Protein AF-A0A081N9A1-F1 (afdb_monomer)

Mean predicted aligned error: 6.49 Å

Secondary structure (DSSP, 8-state):
-EEE--TT----EEEEETTEEEEE---EEEEE-S-TTSPPEEEEEE--SS--S--S--EEEEEEE--TTS-SSS-SEEEEEEEEE---B-SHHHHHHHHHHH--BSS--EEEEEETTTTEE-GGGSSEE---TTEEEEEEEEE-SS-SSB--EEEEEEEE-SSS-B--EEEEE--SSSGGG-EEEEEE--SS-B-SPPEEEE-TT--EEEEEE-B--SSTTGGG-----EEEEEEPPEETTEE---PBPGGGSEE-TT--BBTTSEEEEEEEEETTEEEEEHHHHHHHHHTSSEEEEEPS--SSSPPPB--SPPEEETTEEEEEEEE--SSTT-S--EEEEEEEETTTSSPPPTTT--SSSPTT--TTSBPPSEEEEEES-----EEEE-TTSEEEEEEE-TTS-EEEEEEEEE--------SS-------

Foldseek 3Di:
DDKDWPALDFPWDWDQDVNDTDTTGTWIWDWDCVDVVDPTDTLDTGDDPQQAGQNADKDKFWDWAAPPVNDRVDTPDTWIKIKDKHWFAAPDPVSSVCCNAPRKHQAAIWIWIATSVVRGTDPCPSPPGPPHGRKYWAYKDWDDLPPRRGTQKIWTKMWHDPDATFIFIKMFGRNDPDPVPTDIDTQEGPGFGFNAYWDWDADPVRWIKIWGWGADDDHLVRLFAQDWIKTWMFTQDDDPNHRPNHYDYPVQAAELAPWWAFQLFFTPDWDDRDPVAIDGGNVSLLVVLVPGRIHMHTFDHDNQARTWTFHAYWDDDVQKIKTKIWRRDRDSVDPKTWMKIFIAGNRRRYADRVNVWQWPDDPPGDRRHTRDRMDTPGIHDKHYWDWDQDPVRWIWIWIQHRVRDIDIITTPDRPPDPDDDDPDDDDDDDD

Sequence (431 aa):
MLVMGMRLGGGPIDVNVNSVTRTMRSAYVMLDITNPEKPPKLLAEITQPEPGFTTNRPVVIQRRQSNASGDFNFPAENNWYLAFGSGPTGAGLSGIRQALDNATSDQNMKVFVYDLKNKSFLSTFDPMDSGISTAYAGNMATVDWNQDYYDDATYFGSVETSGNLSGELLRINLEDPLTSNWTLGTLTRPQRPIIARPSAVTNSDNERWVFVGSGREVTQSDSRNTQQEYFFGIKEPTLSGVFSYGTVPFSSLIDTTDIQVEADGDLVSSFTVTPATTVNSFESLRSALTTQAGWKNRLIYDGTNPGGKSVSSPANAFALLLFTEYQPPADQCLVDGTNFLNALHYQTGTAIPASIQKVLTPDGFTDDTVSNKKISLGAGLAPAPVIHQGSDGNTSIIIQGGAGNISSTDLEYTLTDDGRQSWRQIFNIPR

Solvent-accessible surface area (backbone atoms only — not comparable to full-atom values): 22776 Å² total; per-residue (Å²): 106,47,79,44,58,44,31,79,38,48,69,81,42,81,42,76,56,92,89,40,79,41,74,45,53,24,33,38,40,30,31,45,51,82,52,81,94,45,82,67,41,84,72,48,76,50,70,66,97,76,37,34,22,26,60,29,49,62,32,71,46,47,37,42,36,48,26,10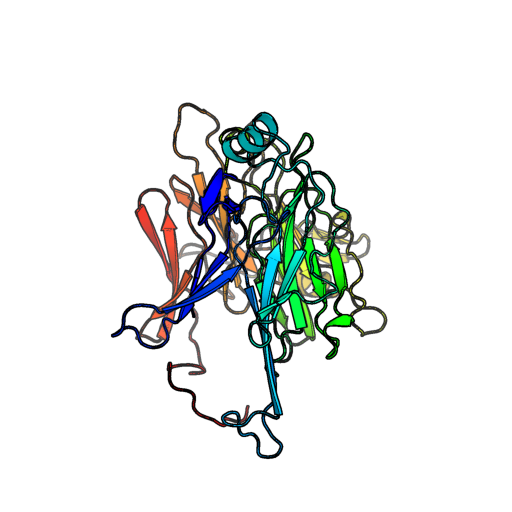0,84,69,40,71,90,66,38,71,36,82,48,45,32,41,38,42,42,12,15,32,28,37,72,62,75,68,27,38,48,43,15,62,69,61,62,25,22,73,43,54,19,30,34,37,33,32,31,69,81,81,70,41,59,40,82,72,22,66,65,25,74,70,77,46,62,23,13,18,30,21,12,42,29,66,42,47,88,83,72,69,50,44,39,35,35,36,32,26,17,24,35,26,45,69,81,70,62,18,20,34,38,32,31,35,45,34,73,52,89,51,76,83,68,46,42,81,46,54,44,32,55,76,57,36,17,14,44,12,25,39,34,74,52,70,51,97,85,69,50,45,35,40,34,44,24,18,25,65,82,86,34,77,69,38,51,61,36,54,58,80,22,38,38,37,33,37,45,67,42,62,55,97,90,38,81,58,74,49,66,47,62,53,85,66,36,45,78,27,56,86,60,51,27,13,12,72,26,42,30,84,58,70,45,72,82,46,102,91,39,74,30,50,29,52,66,50,43,43,61,59,40,70,83,44,56,33,28,34,27,71,37,58,63,79,82,76,41,27,18,15,27,16,54,42,34,49,34,77,57,94,61,37,34,31,36,41,38,33,24,38,35,74,54,81,89,50,91,54,18,46,16,27,46,35,44,23,25,64,80,52,55,27,35,52,24,36,73,81,42,45,63,70,43,67,88,89,70,50,58,83,34,66,24,36,36,64,46,79,55,47,44,22,70,48,60,47,49,41,82,45,72,48,98,86,57,43,34,30,41,43,37,54,25,43,76,72,47,75,49,76,42,63,40,81,50,82,74,90,65,95,82,80,90,73,99,67,90,80,82,88,81,82,135

Structure (mmCIF, N/CA/C/O backbone):
data_AF-A0A081N9A1-F1
#
_entry.id   AF-A0A081N9A1-F1
#
loop_
_atom_site.group_PDB
_atom_site.id
_atom_site.type_symbol
_atom_site.label_atom_id
_atom_site.label_alt_id
_atom_site.label_comp_id
_atom_site.label_asym_id
_atom_site.label_entity_id
_atom_site.label_seq_id
_atom_site.pdbx_PDB_ins_code
_atom_site.Cartn_x
_atom_site.Cartn_y
_atom_site.Cartn_z
_atom_site.occupancy
_atom_site.B_iso_or_equiv
_atom_site.auth_seq_id
_atom_site.auth_comp_id
_atom_site.auth_asym_id
_atom_site.auth_atom_id
_atom_site.pdbx_PDB_model_num
ATOM 1 N N . MET A 1 1 ? -3.004 -14.072 20.034 1.00 85.38 1 MET A N 1
ATOM 2 C CA . MET A 1 1 ? -4.246 -13.277 19.889 1.00 85.38 1 MET A CA 1
ATOM 3 C C . MET A 1 1 ? -4.695 -13.324 18.438 1.00 85.38 1 MET A C 1
ATOM 5 O O . MET A 1 1 ? -3.840 -13.294 17.564 1.00 85.38 1 MET A O 1
ATOM 9 N N . LEU A 1 2 ? -6.000 -13.406 18.192 1.00 88.88 2 LEU A N 1
ATOM 10 C CA . LEU A 1 2 ? -6.622 -13.335 16.871 1.00 88.88 2 LEU A CA 1
ATOM 11 C C . LEU A 1 2 ? -7.599 -12.156 16.855 1.00 88.88 2 LEU A C 1
ATOM 13 O O . LEU A 1 2 ? -8.387 -12.017 17.786 1.00 88.88 2 LEU A O 1
ATOM 17 N N . VAL A 1 3 ? -7.555 -11.329 15.812 1.00 92.06 3 VAL A N 1
ATOM 18 C CA . VAL A 1 3 ? -8.490 -10.213 15.610 1.00 92.06 3 VAL A CA 1
ATOM 19 C C . VAL A 1 3 ? -9.228 -10.438 14.299 1.00 92.06 3 VAL A C 1
ATOM 21 O O . VAL A 1 3 ? -8.594 -10.679 13.272 1.00 92.06 3 VAL A O 1
ATOM 24 N N . MET A 1 4 ? -10.557 -10.381 14.331 1.00 91.62 4 MET A N 1
ATOM 25 C CA . MET A 1 4 ? -11.412 -10.670 13.180 1.00 91.62 4 MET A CA 1
ATOM 26 C C . MET A 1 4 ? -12.402 -9.534 12.954 1.00 91.62 4 MET A C 1
ATOM 28 O O . MET A 1 4 ? -13.137 -9.167 13.867 1.00 91.62 4 MET A O 1
ATOM 32 N N . GLY A 1 5 ? -12.423 -8.996 11.736 1.00 92.44 5 GLY A N 1
ATOM 33 C CA . GLY A 1 5 ? -13.505 -8.136 11.257 1.00 92.44 5 GLY A CA 1
ATOM 34 C C . GLY A 1 5 ? -14.625 -8.955 10.612 1.00 92.44 5 GLY A C 1
ATOM 35 O O . GLY A 1 5 ? -14.477 -10.152 10.360 1.00 92.44 5 GLY A O 1
ATOM 36 N N . MET A 1 6 ? -15.735 -8.295 10.302 1.00 93.62 6 MET A N 1
ATOM 37 C CA . MET A 1 6 ? -16.920 -8.881 9.672 1.00 93.62 6 MET A CA 1
ATOM 38 C C . MET A 1 6 ? -16.970 -8.617 8.158 1.00 93.62 6 MET A C 1
ATOM 40 O O . MET A 1 6 ? -17.905 -9.054 7.489 1.00 93.62 6 MET A O 1
ATOM 44 N N . ARG A 1 7 ? -15.955 -7.942 7.592 1.00 92.06 7 ARG A N 1
ATOM 45 C CA . ARG A 1 7 ? -15.928 -7.476 6.195 1.00 92.06 7 ARG A CA 1
ATOM 46 C C . ARG A 1 7 ? -17.156 -6.605 5.923 1.00 92.06 7 ARG A C 1
ATOM 48 O O . ARG A 1 7 ? -17.338 -5.631 6.633 1.00 92.06 7 ARG A O 1
ATOM 55 N N . LEU A 1 8 ? -17.981 -6.957 4.937 1.00 90.62 8 LEU A N 1
ATOM 56 C CA . LEU A 1 8 ? -19.254 -6.291 4.627 1.00 90.62 8 LEU A CA 1
ATOM 57 C C . LEU A 1 8 ? -20.445 -6.855 5.437 1.00 90.62 8 LEU A C 1
ATOM 59 O O . LEU A 1 8 ? -21.596 -6.526 5.177 1.00 90.62 8 LEU A O 1
ATOM 63 N N . GLY A 1 9 ? -20.193 -7.740 6.404 1.00 87.19 9 GLY A N 1
ATOM 64 C CA . GLY A 1 9 ? -21.206 -8.254 7.323 1.00 87.19 9 GLY A CA 1
ATOM 65 C C . GLY A 1 9 ? -21.476 -7.306 8.494 1.00 87.19 9 GLY A C 1
ATOM 66 O O . GLY A 1 9 ? -20.656 -6.457 8.826 1.00 87.19 9 GLY A O 1
ATOM 67 N N . GLY A 1 10 ? -22.620 -7.483 9.161 1.00 82.69 10 GLY A N 1
ATOM 68 C CA . GLY A 1 10 ? -22.948 -6.723 10.373 1.00 82.69 10 GLY A CA 1
ATOM 69 C C . GLY A 1 10 ? -23.526 -5.331 10.105 1.00 82.69 10 GLY A C 1
ATOM 70 O O . GLY A 1 10 ? -23.106 -4.356 10.722 1.00 82.69 10 GLY A O 1
ATOM 71 N N . GLY A 1 11 ? -24.504 -5.213 9.200 1.00 82.69 11 GLY A N 1
ATOM 72 C CA . GLY A 1 11 ? -25.292 -3.978 9.088 1.00 82.69 11 GLY A CA 1
ATOM 73 C C . GLY A 1 11 ? -25.975 -3.630 10.424 1.00 82.69 11 GLY A C 1
ATOM 74 O O . GLY A 1 11 ? -26.214 -4.537 11.226 1.00 82.69 11 GLY A O 1
ATOM 75 N N . PRO A 1 12 ? -26.273 -2.347 10.698 1.00 84.75 12 PRO A N 1
ATOM 76 C CA . PRO A 1 12 ? -26.849 -1.949 11.974 1.00 84.75 12 PRO A CA 1
ATOM 77 C C . PRO A 1 12 ? -28.240 -2.565 12.170 1.00 84.75 12 PRO A C 1
ATOM 79 O O . PRO A 1 12 ? -29.118 -2.423 11.319 1.00 84.75 12 PRO A O 1
ATOM 82 N N . ILE A 1 13 ? -28.433 -3.250 13.296 1.00 86.88 13 ILE A N 1
ATOM 83 C CA . ILE A 1 13 ? -29.695 -3.884 13.689 1.00 86.88 13 ILE A CA 1
ATOM 84 C C . ILE A 1 13 ? -29.994 -3.498 15.133 1.00 86.88 13 ILE A C 1
ATOM 86 O O . ILE A 1 13 ? -29.190 -3.747 16.032 1.00 86.88 13 ILE A O 1
ATOM 90 N N . ASP A 1 14 ? -31.176 -2.939 15.364 1.00 89.69 14 ASP A N 1
ATOM 91 C CA . ASP A 1 14 ? -31.647 -2.640 16.710 1.00 89.69 14 ASP A CA 1
ATOM 92 C C . ASP A 1 14 ? -32.208 -3.897 17.377 1.00 89.69 14 ASP A C 1
ATOM 94 O O . ASP A 1 14 ? -33.105 -4.565 16.860 1.00 89.69 14 ASP A O 1
ATOM 98 N N . VAL A 1 15 ? -31.674 -4.217 18.552 1.00 90.81 15 VAL A N 1
ATOM 99 C CA . VAL A 1 15 ? -32.076 -5.365 19.364 1.00 90.81 15 VAL A CA 1
ATOM 100 C C . VAL A 1 15 ? -32.448 -4.881 20.758 1.00 90.81 15 VAL A C 1
ATOM 102 O O . VAL A 1 15 ? -31.701 -4.140 21.393 1.00 90.81 15 VAL A O 1
ATOM 105 N N . ASN A 1 16 ? -33.592 -5.327 21.271 1.00 93.00 16 ASN A N 1
ATOM 106 C CA . ASN A 1 16 ? -33.996 -5.044 22.645 1.00 93.00 16 ASN A CA 1
ATOM 107 C C . ASN A 1 16 ? -33.365 -6.058 23.601 1.00 93.00 16 ASN A C 1
ATOM 109 O O . ASN A 1 16 ? -33.734 -7.231 23.610 1.00 93.00 16 ASN A O 1
ATOM 113 N N . VAL A 1 17 ? -32.433 -5.593 24.431 1.00 88.62 17 VAL A N 1
ATOM 114 C CA . VAL A 1 17 ? -31.769 -6.391 25.466 1.00 88.62 17 VAL A CA 1
ATOM 115 C C . VAL A 1 17 ? -32.166 -5.825 26.823 1.00 88.62 17 VAL A C 1
ATOM 117 O O . VAL A 1 17 ? -31.793 -4.704 27.156 1.00 88.62 17 VAL A O 1
ATOM 120 N N . ASN A 1 18 ? -32.928 -6.588 27.614 1.00 90.56 18 ASN A N 1
ATOM 121 C CA . ASN A 1 18 ? -33.422 -6.166 28.935 1.00 90.56 18 ASN A CA 1
ATOM 122 C C . ASN A 1 18 ? -34.120 -4.791 28.907 1.00 90.56 18 ASN A C 1
ATOM 124 O O . ASN A 1 18 ? -33.806 -3.910 29.703 1.00 90.56 18 ASN A O 1
ATOM 128 N N . SER A 1 19 ? -35.038 -4.602 27.952 1.00 91.06 19 SER A N 1
ATOM 129 C CA . SER A 1 19 ? -35.775 -3.344 27.726 1.00 91.06 19 SER A CA 1
ATOM 130 C C . SER A 1 19 ? -34.917 -2.138 27.312 1.00 91.06 19 SER A C 1
ATOM 132 O O . SER A 1 19 ? -35.427 -1.023 27.257 1.00 91.06 19 SER A O 1
ATOM 134 N N . VAL A 1 20 ? -33.638 -2.348 26.981 1.00 92.25 20 VAL A N 1
ATOM 135 C CA . VAL A 1 20 ? -32.758 -1.336 26.387 1.00 92.25 20 VAL A CA 1
ATOM 136 C C . VAL A 1 20 ? -32.524 -1.694 24.927 1.00 92.25 20 VAL A C 1
ATOM 138 O O . VAL A 1 20 ? -31.992 -2.763 24.621 1.00 92.25 20 VAL A O 1
ATOM 141 N N . THR A 1 21 ? -32.905 -0.800 24.020 1.00 91.69 21 THR A N 1
ATOM 142 C CA . THR A 1 21 ? -32.559 -0.934 22.604 1.00 91.69 21 THR A CA 1
ATOM 143 C C . THR A 1 21 ? -31.060 -0.718 22.427 1.00 91.69 21 THR A C 1
ATOM 145 O O . THR A 1 21 ? -30.508 0.292 22.860 1.00 91.69 21 THR A O 1
ATOM 148 N N . ARG A 1 22 ? -30.391 -1.688 21.807 1.00 87.81 22 ARG A N 1
ATOM 149 C CA . ARG A 1 22 ? -28.975 -1.639 21.449 1.00 87.81 22 ARG A CA 1
ATOM 150 C C . ARG A 1 22 ? -28.844 -1.855 19.953 1.00 87.81 22 ARG A C 1
ATOM 152 O O . ARG A 1 22 ? -29.365 -2.840 19.438 1.00 87.81 22 ARG A O 1
ATOM 159 N N . THR A 1 23 ? -28.110 -0.984 19.276 1.00 87.69 23 THR A N 1
ATOM 160 C CA . THR A 1 23 ? -27.788 -1.174 17.861 1.00 87.69 23 THR A CA 1
ATOM 161 C C . THR A 1 23 ? -26.546 -2.050 17.732 1.00 87.69 23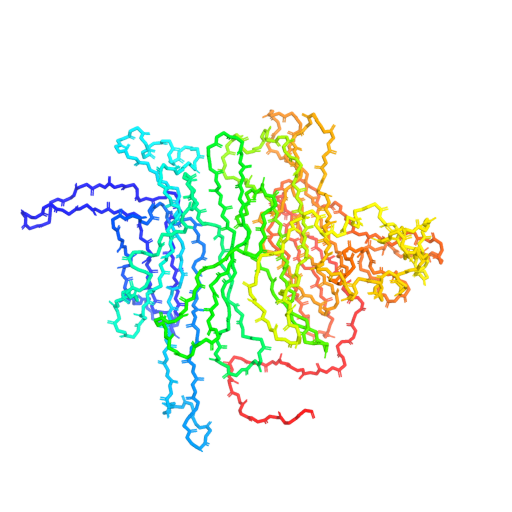 THR A C 1
ATOM 163 O O . THR A 1 23 ? -25.428 -1.588 17.973 1.00 87.69 23 THR A O 1
ATOM 166 N N . MET A 1 24 ? -26.743 -3.305 17.338 1.00 88.62 24 MET A N 1
ATOM 167 C CA . MET A 1 24 ? -25.668 -4.212 16.933 1.00 88.62 24 MET A CA 1
ATOM 168 C C . MET A 1 24 ? -25.162 -3.798 15.553 1.00 88.62 24 MET A C 1
ATOM 170 O O . MET A 1 24 ? -25.962 -3.379 14.723 1.00 88.62 24 MET A O 1
ATOM 174 N N . ARG A 1 25 ? -23.856 -3.886 15.300 1.00 90.25 25 ARG A N 1
ATOM 175 C CA . ARG A 1 25 ? -23.226 -3.446 14.043 1.00 90.25 25 ARG A CA 1
ATOM 176 C C . ARG A 1 25 ? -21.893 -4.160 13.825 1.00 90.25 25 ARG A C 1
ATOM 178 O O . ARG A 1 25 ? -21.446 -4.909 14.688 1.00 90.25 25 ARG A O 1
ATOM 185 N N . SER A 1 26 ? -21.265 -3.909 12.682 1.00 93.56 26 SER A N 1
ATOM 186 C CA . SER A 1 26 ? -19.952 -4.442 12.340 1.00 93.56 26 SER A CA 1
ATOM 187 C C . SER A 1 26 ? -18.921 -4.045 13.394 1.00 93.56 26 SER A C 1
ATOM 189 O O . SER A 1 26 ? -18.809 -2.877 13.762 1.00 93.56 26 SER A O 1
ATOM 191 N N . ALA A 1 27 ? -18.156 -5.028 13.854 1.00 93.50 27 ALA A N 1
ATOM 192 C CA . ALA A 1 27 ? -17.187 -4.878 14.930 1.00 93.50 27 ALA A CA 1
ATOM 193 C C . ALA A 1 27 ? -15.892 -5.632 14.604 1.00 93.50 27 ALA A C 1
ATOM 195 O O . ALA A 1 27 ? -15.831 -6.422 13.653 1.00 93.50 27 ALA A O 1
ATOM 196 N N . TYR A 1 28 ? -14.860 -5.394 15.409 1.00 93.75 28 TYR A N 1
ATOM 197 C CA . TYR A 1 28 ? -13.699 -6.270 15.501 1.00 93.75 28 TYR A CA 1
ATOM 198 C C . TYR A 1 28 ? -13.814 -7.144 16.744 1.00 93.75 28 TYR A C 1
ATOM 200 O O . TYR A 1 28 ? -13.925 -6.649 17.863 1.00 93.75 28 TYR A O 1
ATOM 208 N N . VAL A 1 29 ? -13.755 -8.456 16.551 1.00 93.19 29 VAL A N 1
ATOM 209 C CA . VAL A 1 29 ? -13.747 -9.435 17.638 1.00 93.19 29 VAL A CA 1
ATOM 210 C C . VAL A 1 29 ? -12.312 -9.842 17.923 1.00 93.19 29 VAL A C 1
ATOM 212 O O . VAL A 1 29 ? -11.558 -10.175 17.008 1.00 93.19 29 VAL A O 1
ATOM 215 N N . MET A 1 30 ? -11.940 -9.849 19.198 1.00 91.75 30 MET A N 1
ATOM 216 C CA . MET A 1 30 ? -10.609 -10.219 19.652 1.00 91.75 30 MET A CA 1
ATOM 217 C C . MET A 1 30 ? -10.659 -11.476 20.508 1.00 91.75 30 MET A C 1
ATOM 219 O O . MET A 1 30 ? -11.329 -11.510 21.539 1.00 91.75 30 MET A O 1
ATOM 223 N N . LEU A 1 31 ? -9.913 -12.499 20.100 1.00 92.06 31 LEU A N 1
ATOM 224 C CA . LEU A 1 31 ? -9.853 -13.792 20.766 1.00 92.06 31 LEU A CA 1
ATOM 225 C C . LEU A 1 31 ? -8.437 -14.088 21.272 1.00 92.06 31 LEU A C 1
ATOM 227 O O . LEU A 1 31 ? -7.439 -13.922 20.562 1.00 92.06 31 LEU A O 1
ATOM 231 N N . ASP A 1 32 ? -8.344 -14.590 22.496 1.00 90.94 32 ASP A N 1
ATOM 232 C CA . ASP A 1 32 ? -7.145 -15.238 23.004 1.00 90.94 32 ASP A CA 1
ATOM 233 C C . ASP A 1 32 ? -7.079 -16.666 22.460 1.00 90.94 32 ASP A C 1
ATOM 235 O O . ASP A 1 32 ? -7.918 -17.509 22.778 1.00 90.94 32 ASP A O 1
ATOM 239 N N . ILE A 1 33 ? -6.060 -16.905 21.639 1.00 92.31 33 ILE A N 1
ATOM 240 C CA . ILE A 1 33 ? -5.727 -18.196 21.028 1.00 92.31 33 ILE A CA 1
ATOM 241 C C . ILE A 1 33 ? -4.334 -18.672 21.464 1.00 92.31 33 ILE A C 1
ATOM 243 O O . ILE A 1 33 ? -3.687 -19.436 20.760 1.00 92.31 33 ILE A O 1
ATOM 247 N N . THR A 1 34 ? -3.823 -18.171 22.595 1.00 90.00 34 THR A N 1
ATOM 248 C CA . THR A 1 34 ? -2.460 -18.474 23.070 1.00 90.00 34 THR A CA 1
ATOM 249 C C . THR A 1 34 ? -2.272 -19.962 23.363 1.00 90.00 34 THR A C 1
ATOM 251 O O . THR A 1 34 ? -1.183 -20.496 23.180 1.00 90.00 34 THR A O 1
ATOM 254 N N . ASN A 1 35 ? -3.334 -20.645 23.798 1.00 91.00 35 ASN A N 1
ATOM 255 C CA . ASN A 1 35 ? -3.338 -22.090 23.975 1.00 91.00 35 ASN A CA 1
ATOM 256 C C . ASN A 1 35 ? -4.271 -22.735 22.934 1.00 91.00 35 ASN A C 1
ATOM 258 O O . ASN A 1 35 ? -5.485 -22.680 23.136 1.00 91.00 35 ASN A O 1
ATOM 262 N N . PRO A 1 36 ? -3.734 -23.347 21.862 1.00 90.06 36 PRO A N 1
ATOM 263 C CA . PRO A 1 36 ? -4.548 -23.960 20.812 1.00 90.06 36 PRO A CA 1
ATOM 264 C C . PRO A 1 36 ? -5.319 -25.203 21.289 1.00 90.06 36 PRO A C 1
ATOM 266 O O . PRO A 1 36 ? -6.329 -25.550 20.690 1.00 90.06 36 PRO A O 1
ATOM 269 N N . GLU A 1 37 ? -4.902 -25.829 22.396 1.00 94.56 37 GLU A N 1
ATOM 270 C CA . GLU A 1 37 ? -5.580 -26.986 23.005 1.00 94.56 37 GLU A CA 1
ATOM 271 C C . GLU A 1 37 ? -6.798 -26.588 23.856 1.00 94.56 37 GLU A C 1
ATOM 273 O O . GLU A 1 37 ? -7.465 -27.435 24.454 1.00 94.56 37 GLU A O 1
ATOM 278 N N . LYS A 1 38 ? -7.089 -25.286 23.978 1.00 94.62 38 LYS A N 1
ATOM 279 C CA . LYS A 1 38 ? -8.258 -24.770 24.699 1.00 94.62 38 LYS A CA 1
ATOM 280 C C . LYS A 1 38 ? -9.150 -23.961 23.761 1.00 94.62 38 LYS A C 1
ATOM 282 O O . LYS A 1 38 ? -8.638 -23.297 22.863 1.00 94.62 38 LYS A O 1
ATOM 287 N N . PRO A 1 39 ? -10.477 -23.943 23.996 1.00 94.12 39 PRO A N 1
ATOM 288 C CA . PRO A 1 39 ? -11.367 -23.056 23.263 1.00 94.12 39 PRO A CA 1
ATOM 289 C C . PRO A 1 39 ? -10.879 -21.600 23.338 1.00 94.12 39 PRO A C 1
ATOM 291 O O . PRO A 1 39 ? -10.522 -21.149 24.437 1.00 94.12 39 PRO A O 1
ATOM 294 N N . PRO A 1 40 ? -10.880 -20.862 22.212 1.00 93.81 40 PRO A N 1
ATOM 295 C CA . PRO A 1 40 ? -10.535 -19.449 22.205 1.00 93.81 40 PRO A CA 1
ATOM 296 C C . PRO A 1 40 ? -11.382 -18.658 23.203 1.00 93.81 40 PRO A C 1
ATOM 298 O O . PRO A 1 40 ? -12.589 -18.883 23.320 1.00 93.81 40 PRO A O 1
ATOM 301 N N . LYS A 1 41 ? -10.768 -17.709 23.913 1.00 94.12 41 LYS A N 1
ATOM 302 C CA . LYS A 1 41 ? -11.489 -16.844 24.860 1.00 94.12 41 LYS A CA 1
ATOM 303 C C . LYS A 1 41 ? -11.748 -15.480 24.242 1.00 94.12 41 LYS A C 1
ATOM 305 O O . LYS A 1 41 ? -10.812 -14.848 23.763 1.00 94.12 41 LYS A O 1
ATOM 310 N N . LEU A 1 42 ? -12.988 -15.000 24.299 1.00 91.38 42 LEU A N 1
ATOM 311 C CA . LEU A 1 42 ? -13.315 -13.632 23.900 1.00 91.38 42 LEU A CA 1
ATOM 312 C C . LEU A 1 42 ? -12.641 -12.634 24.849 1.00 91.38 42 LEU A C 1
ATOM 314 O O . LEU A 1 42 ? -12.896 -12.649 26.052 1.00 91.38 42 LEU A O 1
ATOM 318 N N . LEU A 1 43 ? -11.774 -11.786 24.300 1.00 88.88 43 LEU A N 1
ATOM 319 C CA . LEU A 1 43 ? -11.092 -10.715 25.025 1.00 88.88 43 LEU A CA 1
ATOM 320 C C . LEU A 1 43 ? -11.874 -9.406 24.951 1.00 88.88 43 LEU A C 1
ATOM 322 O O . LEU A 1 43 ? -12.024 -8.726 25.967 1.00 88.88 43 LEU A O 1
ATOM 326 N N . ALA A 1 44 ? -12.350 -9.061 23.753 1.00 88.06 44 ALA A N 1
ATOM 327 C CA . ALA A 1 44 ? -13.088 -7.836 23.486 1.00 88.06 44 ALA A CA 1
ATOM 328 C C . ALA A 1 44 ? -13.911 -7.944 22.194 1.00 88.06 44 ALA A C 1
ATOM 330 O O . ALA A 1 44 ? -13.558 -8.682 21.272 1.00 88.06 44 ALA A O 1
ATOM 331 N N . GLU A 1 45 ? -14.969 -7.143 22.133 1.00 90.62 45 GLU A N 1
ATOM 332 C CA . GLU A 1 45 ? -15.653 -6.748 20.905 1.00 90.62 45 GLU A CA 1
ATOM 333 C C . GLU A 1 45 ? -15.504 -5.228 20.790 1.00 90.62 45 GLU A C 1
ATOM 335 O O . GLU A 1 45 ? -15.942 -4.487 21.670 1.00 90.62 45 GLU A O 1
ATOM 340 N N . ILE A 1 46 ? -14.806 -4.773 19.753 1.00 91.06 46 ILE A N 1
ATOM 341 C CA . ILE A 1 46 ? -14.453 -3.369 19.547 1.00 91.06 46 ILE A CA 1
ATOM 342 C C . ILE A 1 46 ? -15.363 -2.808 18.456 1.00 91.06 46 ILE A C 1
ATOM 344 O O . ILE A 1 46 ? -15.326 -3.259 17.310 1.00 91.06 46 ILE A O 1
ATOM 348 N N . THR A 1 47 ? -16.175 -1.817 18.818 1.00 88.06 47 THR A N 1
ATOM 349 C CA . THR A 1 47 ? -17.114 -1.129 17.924 1.00 88.06 47 THR A CA 1
ATOM 350 C C . THR A 1 47 ? -17.265 0.339 18.328 1.00 88.06 47 THR A C 1
ATOM 352 O O . THR A 1 47 ? -17.015 0.692 19.478 1.00 88.06 47 THR A O 1
ATOM 355 N N . GLN A 1 48 ? -17.708 1.180 17.391 1.00 85.06 48 GLN A N 1
ATOM 356 C CA . GLN A 1 48 ? -18.039 2.599 17.590 1.00 85.06 48 GLN A CA 1
ATOM 357 C C . GLN A 1 48 ? -19.309 2.973 16.788 1.00 85.06 48 GLN A C 1
ATOM 359 O O . GLN A 1 48 ? -19.819 2.134 16.040 1.00 85.06 48 GLN A O 1
ATOM 364 N N . PRO A 1 49 ? -19.864 4.195 16.897 1.00 82.19 49 PRO A N 1
ATOM 365 C CA . PRO A 1 49 ? -20.935 4.661 16.016 1.00 82.19 49 PRO A CA 1
ATOM 366 C C . PRO A 1 49 ? -20.533 4.801 14.539 1.00 82.19 49 PRO A C 1
ATOM 368 O O . PRO A 1 49 ? -21.354 4.503 13.674 1.00 82.19 49 PRO A O 1
ATOM 371 N N . GLU A 1 50 ? -19.284 5.182 14.253 1.00 83.06 50 GLU A N 1
ATOM 372 C CA . GLU A 1 50 ? -18.785 5.517 12.902 1.00 83.06 50 GLU A CA 1
ATOM 373 C C . GLU A 1 50 ? -17.760 4.532 12.257 1.00 83.06 50 GLU A C 1
ATOM 375 O O . GLU A 1 50 ? -17.026 4.939 11.353 1.00 83.06 50 GLU A O 1
ATOM 380 N N . PRO A 1 51 ? -17.644 3.238 12.633 1.00 82.12 51 PRO A N 1
ATOM 381 C CA . PRO A 1 51 ? -16.613 2.351 12.089 1.00 82.12 51 PRO A CA 1
ATOM 382 C C . PRO A 1 51 ? -16.913 1.917 10.648 1.00 82.12 51 PRO A C 1
ATOM 384 O O . PRO A 1 51 ? -16.012 1.460 9.947 1.00 82.12 51 PRO A O 1
ATOM 387 N N . GLY A 1 52 ? -18.168 2.035 10.202 1.00 91.88 52 GLY A N 1
ATOM 388 C CA . GLY A 1 52 ? -18.633 1.386 8.979 1.00 91.88 52 GLY A CA 1
ATOM 389 C C . GLY A 1 52 ? -18.474 -0.137 9.042 1.00 91.88 52 GLY A C 1
ATOM 390 O O . GLY A 1 52 ? -18.345 -0.735 10.112 1.00 91.88 52 GLY A O 1
ATOM 391 N N . PHE A 1 53 ? -18.487 -0.773 7.878 1.00 94.94 53 PHE A N 1
ATOM 392 C CA . PHE A 1 53 ? -18.195 -2.195 7.715 1.00 94.94 53 PHE A CA 1
ATOM 393 C C . PHE A 1 53 ? -16.708 -2.486 7.967 1.00 94.94 53 PHE A C 1
ATOM 395 O O . PHE A 1 53 ? -15.849 -1.796 7.435 1.00 94.94 53 PHE A O 1
ATOM 402 N N . THR A 1 54 ? -16.352 -3.507 8.751 1.00 94.44 54 THR A N 1
ATOM 403 C CA . THR A 1 54 ? -14.948 -3.772 9.133 1.00 94.44 54 THR A CA 1
ATOM 404 C C . THR A 1 54 ? -14.189 -4.530 8.035 1.00 94.44 54 THR A C 1
ATOM 406 O O . THR A 1 54 ? -13.829 -5.702 8.172 1.00 94.44 54 THR A O 1
ATOM 409 N N . THR A 1 55 ? -13.974 -3.849 6.902 1.00 93.75 55 THR A N 1
ATOM 410 C CA . THR A 1 55 ? -13.309 -4.365 5.690 1.00 93.75 55 THR A CA 1
ATOM 411 C C . THR A 1 55 ? -11.789 -4.256 5.724 1.00 93.75 55 THR A C 1
ATOM 413 O O . THR A 1 55 ? -11.116 -5.038 5.054 1.00 93.75 55 THR A O 1
ATOM 416 N N . ASN A 1 56 ? -11.246 -3.304 6.487 1.00 92.75 56 ASN A N 1
ATOM 417 C CA . ASN A 1 56 ? -9.809 -3.148 6.694 1.00 92.75 56 ASN A CA 1
ATOM 418 C C . ASN A 1 56 ? -9.257 -4.288 7.569 1.00 92.75 56 ASN A C 1
ATOM 420 O O . ASN A 1 56 ? -9.876 -4.707 8.552 1.00 92.75 56 ASN A O 1
ATOM 424 N N . ARG A 1 57 ? -8.055 -4.763 7.237 1.00 93.44 57 ARG A N 1
ATOM 425 C CA . ARG A 1 57 ? -7.242 -5.602 8.114 1.00 93.44 57 ARG A CA 1
ATOM 426 C C . ARG A 1 57 ? -6.546 -4.718 9.162 1.00 93.44 57 ARG A C 1
ATOM 428 O O . ARG A 1 57 ? -5.671 -3.936 8.771 1.00 93.44 57 ARG A O 1
ATOM 435 N N . PRO A 1 58 ? -6.874 -4.882 10.456 1.00 94.06 58 PRO A N 1
ATOM 436 C CA . PRO A 1 58 ? -6.267 -4.106 11.524 1.00 94.06 58 PRO A CA 1
ATOM 437 C C . PRO A 1 58 ? -4.815 -4.539 11.744 1.00 94.06 58 PRO A C 1
ATOM 439 O O . PRO A 1 58 ? -4.425 -5.661 11.395 1.00 94.06 58 PRO A O 1
ATOM 442 N N . VAL A 1 59 ? -4.031 -3.672 12.379 1.00 96.31 59 VAL A N 1
ATOM 443 C CA . VAL A 1 59 ? -2.662 -3.973 12.815 1.00 96.31 59 VAL A CA 1
ATOM 444 C C . VAL A 1 59 ? -2.509 -3.782 14.309 1.00 96.31 59 VAL A C 1
ATOM 446 O O . VAL A 1 59 ? -3.171 -2.946 14.920 1.00 96.31 59 VAL A O 1
ATOM 449 N N . VAL A 1 60 ? -1.625 -4.581 14.894 1.00 95.25 60 VAL A N 1
ATOM 450 C CA . VAL A 1 60 ? -1.178 -4.385 16.268 1.00 95.25 60 VAL A CA 1
ATOM 451 C C . VAL A 1 60 ? 0.041 -3.475 16.225 1.00 95.25 60 VAL A C 1
ATOM 453 O O . VAL A 1 60 ? 0.945 -3.747 15.442 1.00 95.25 60 VAL A O 1
ATOM 456 N N . ILE A 1 61 ? 0.039 -2.432 17.049 1.00 97.00 61 ILE A N 1
ATOM 457 C CA . ILE A 1 61 ? 1.177 -1.547 17.288 1.00 97.00 61 ILE A CA 1
ATOM 458 C C . ILE A 1 61 ? 1.842 -1.983 18.591 1.00 97.00 61 ILE A C 1
ATOM 460 O O . ILE A 1 61 ? 1.172 -2.090 19.627 1.00 97.00 61 ILE A O 1
ATOM 464 N N . GLN A 1 62 ? 3.146 -2.223 18.540 1.00 94.62 62 GLN A N 1
ATOM 465 C CA . GLN A 1 62 ? 3.966 -2.636 19.667 1.00 94.62 62 GLN A CA 1
ATOM 466 C C . GLN A 1 62 ? 4.773 -1.460 20.233 1.00 94.62 62 GLN A C 1
ATOM 468 O O . GLN A 1 62 ? 5.404 -0.704 19.499 1.00 94.62 62 GLN A O 1
ATOM 473 N N . ARG A 1 63 ? 4.773 -1.333 21.565 1.00 93.88 63 ARG A N 1
ATOM 474 C CA . ARG A 1 63 ? 5.698 -0.491 22.336 1.00 93.88 63 ARG A CA 1
ATOM 475 C C . ARG A 1 63 ? 6.201 -1.285 23.526 1.00 93.88 63 ARG A C 1
ATOM 477 O O . ARG A 1 63 ? 5.488 -1.455 24.524 1.00 93.88 63 ARG A O 1
ATOM 484 N N . ARG A 1 64 ? 7.396 -1.852 23.400 1.00 92.00 64 ARG A N 1
ATOM 485 C CA . ARG A 1 64 ? 7.926 -2.751 24.423 1.00 92.00 64 ARG A CA 1
ATOM 486 C C . ARG A 1 64 ? 9.381 -2.454 24.730 1.00 92.00 64 ARG A C 1
ATOM 488 O O . ARG A 1 64 ? 10.242 -2.661 23.894 1.00 92.00 64 ARG A O 1
ATOM 495 N N . GLN A 1 65 ? 9.668 -2.112 25.977 1.00 91.19 65 GLN A N 1
ATOM 496 C CA . GLN A 1 65 ? 11.026 -1.865 26.451 1.00 91.19 65 GLN A CA 1
ATOM 497 C C . GLN A 1 65 ? 11.382 -2.841 27.559 1.00 91.19 65 GLN A C 1
ATOM 499 O O . GLN A 1 65 ? 10.616 -3.024 28.508 1.00 91.19 65 GLN A O 1
ATOM 504 N N . SER A 1 66 ? 12.560 -3.454 27.476 1.00 91.00 66 SER A N 1
ATOM 505 C CA . SER A 1 66 ? 13.085 -4.258 28.578 1.00 91.00 66 SER A CA 1
ATOM 506 C C . SER A 1 66 ? 13.289 -3.410 29.833 1.00 91.00 66 SER A C 1
ATOM 508 O O . SER A 1 66 ? 13.445 -2.192 29.766 1.00 91.00 66 SER A O 1
ATOM 510 N N . ASN A 1 67 ? 13.348 -4.043 31.000 1.00 91.44 67 ASN A N 1
ATOM 511 C CA . ASN A 1 67 ? 13.851 -3.345 32.183 1.00 91.44 67 ASN A CA 1
ATOM 512 C C . ASN A 1 67 ? 15.360 -3.046 32.081 1.00 91.44 67 ASN A C 1
ATOM 514 O O . ASN A 1 67 ? 16.030 -3.422 31.118 1.00 91.44 67 ASN A O 1
ATOM 518 N N . ALA A 1 68 ? 15.904 -2.395 33.114 1.00 91.88 68 ALA A N 1
ATOM 519 C CA . ALA A 1 68 ? 17.317 -2.018 33.201 1.00 91.88 68 ALA A CA 1
ATOM 520 C C . ALA A 1 68 ? 18.304 -3.201 33.092 1.00 91.88 68 ALA A C 1
ATOM 522 O O . ALA A 1 68 ? 19.485 -2.984 32.843 1.00 91.88 68 ALA A O 1
ATOM 523 N N . SER A 1 69 ? 17.842 -4.443 33.274 1.00 90.88 69 SER A N 1
ATOM 524 C CA . SER A 1 69 ? 18.648 -5.663 33.146 1.00 90.88 69 SER A CA 1
ATOM 525 C C . SER A 1 69 ? 18.488 -6.362 31.791 1.00 90.88 69 SER A C 1
ATOM 527 O O . SER A 1 69 ? 19.017 -7.456 31.616 1.00 90.88 69 SER A O 1
ATOM 529 N N . GLY A 1 70 ? 17.753 -5.772 30.842 1.00 88.31 70 GLY A N 1
ATOM 530 C CA . GLY A 1 70 ? 17.460 -6.395 29.548 1.00 88.31 70 GLY A CA 1
ATOM 531 C C . GLY A 1 70 ? 16.371 -7.472 29.606 1.00 88.31 70 GLY A C 1
ATOM 532 O O . GLY A 1 70 ? 16.162 -8.189 28.629 1.00 88.31 70 GLY A O 1
ATOM 533 N N . ASP A 1 71 ? 15.660 -7.602 30.731 1.00 87.62 71 ASP A N 1
ATOM 534 C CA . ASP A 1 71 ? 14.612 -8.605 30.897 1.00 87.62 71 ASP A CA 1
ATOM 535 C C . ASP A 1 71 ? 13.246 -8.085 30.417 1.00 87.62 71 ASP A C 1
ATOM 537 O O . ASP A 1 71 ? 12.804 -6.973 30.722 1.00 87.62 71 ASP A O 1
ATOM 541 N N . PHE A 1 72 ? 12.577 -8.937 29.648 1.00 87.62 72 PHE A N 1
ATOM 542 C CA . PHE A 1 72 ? 11.285 -8.700 29.015 1.00 87.62 72 PHE A CA 1
ATOM 543 C C . PHE A 1 72 ? 10.127 -9.438 29.707 1.00 87.62 72 PHE A C 1
ATOM 545 O O . PHE A 1 72 ? 8.980 -9.297 29.270 1.00 87.62 72 PHE A O 1
ATOM 552 N N . ASN A 1 73 ? 10.404 -10.214 30.762 1.00 89.31 73 ASN A N 1
ATOM 553 C CA . ASN A 1 73 ? 9.381 -10.793 31.639 1.00 89.31 73 ASN A CA 1
ATOM 554 C C . ASN A 1 73 ? 8.766 -9.724 32.549 1.00 89.31 73 ASN A C 1
ATOM 556 O O . ASN A 1 73 ? 7.559 -9.733 32.784 1.00 89.31 73 ASN A O 1
ATOM 560 N N . PHE A 1 74 ? 9.587 -8.768 32.992 1.00 88.50 74 PHE A N 1
ATOM 561 C CA . PHE A 1 74 ? 9.167 -7.580 33.737 1.00 88.50 74 PHE A CA 1
ATOM 562 C C . PHE A 1 74 ? 9.624 -6.316 33.003 1.00 88.50 74 PHE A C 1
ATOM 564 O O . PHE A 1 74 ? 10.531 -5.634 33.477 1.00 88.50 74 PHE A O 1
ATOM 571 N N . PRO A 1 75 ? 9.061 -6.042 31.817 1.00 91.25 75 PRO A N 1
ATOM 572 C CA . PRO A 1 75 ? 9.503 -4.947 30.964 1.00 91.25 75 PRO A CA 1
ATOM 573 C C . PRO A 1 75 ? 9.211 -3.581 31.606 1.00 91.25 75 PRO A C 1
ATOM 575 O O . PRO A 1 75 ? 8.224 -3.432 32.330 1.00 91.25 75 PRO A O 1
ATOM 578 N N . ALA A 1 76 ? 10.053 -2.584 31.317 1.00 91.50 76 ALA A N 1
ATOM 579 C CA . ALA A 1 76 ? 9.814 -1.198 31.725 1.00 91.50 76 ALA A CA 1
ATOM 580 C C . ALA A 1 76 ? 8.583 -0.613 31.015 1.00 91.50 76 ALA A C 1
ATOM 582 O O . ALA A 1 76 ? 7.802 0.116 31.626 1.00 91.50 76 ALA A O 1
ATOM 583 N N . GLU A 1 77 ? 8.371 -1.004 29.756 1.00 92.19 77 GLU A N 1
ATOM 584 C CA . GLU A 1 77 ? 7.186 -0.658 28.978 1.00 92.19 77 GLU A CA 1
ATOM 585 C C . GLU A 1 77 ? 6.633 -1.892 28.255 1.00 92.19 77 GLU A C 1
ATOM 587 O O . GLU A 1 77 ? 7.380 -2.703 27.711 1.00 92.19 77 GLU A O 1
ATOM 592 N N . ASN A 1 78 ? 5.309 -2.052 28.257 1.00 92.50 78 ASN A N 1
ATOM 593 C CA . ASN A 1 78 ? 4.628 -3.138 27.553 1.00 92.50 78 ASN A CA 1
ATOM 594 C C . ASN A 1 78 ? 3.220 -2.696 27.171 1.00 92.50 78 ASN A C 1
ATOM 596 O O . ASN A 1 78 ? 2.230 -3.108 27.788 1.00 92.50 78 ASN A O 1
ATOM 600 N N . ASN A 1 79 ? 3.164 -1.794 26.202 1.00 93.50 79 ASN A N 1
ATOM 601 C CA . ASN A 1 79 ? 1.932 -1.234 25.687 1.00 93.50 79 ASN A CA 1
ATOM 602 C C . ASN A 1 79 ? 1.676 -1.788 24.284 1.00 93.50 79 ASN A C 1
ATOM 604 O O . ASN A 1 79 ? 2.585 -1.945 23.469 1.00 93.50 79 ASN A O 1
ATOM 608 N N . TRP A 1 80 ? 0.418 -2.125 24.033 1.00 94.06 80 TRP A N 1
ATOM 609 C CA . TRP A 1 80 ? -0.023 -2.733 22.789 1.00 94.06 80 TRP A CA 1
ATOM 610 C C . TRP A 1 80 ? -1.297 -2.038 22.355 1.00 94.06 80 TRP A C 1
ATOM 612 O O . TRP A 1 80 ? -2.231 -1.897 23.150 1.00 94.06 80 TRP A O 1
ATOM 622 N N . TYR A 1 81 ? -1.346 -1.638 21.095 1.00 96.12 81 TYR A N 1
ATOM 623 C CA . TYR A 1 81 ? -2.495 -0.945 20.534 1.00 96.12 81 TYR A CA 1
ATOM 624 C C . TYR A 1 81 ? -2.998 -1.686 19.302 1.00 96.12 81 TYR A C 1
ATOM 626 O O . TYR A 1 81 ? -2.252 -2.418 18.658 1.00 96.12 81 TYR A O 1
ATOM 634 N N . LEU A 1 82 ? -4.269 -1.512 18.970 1.00 96.44 82 LEU A N 1
ATOM 635 C CA . LEU A 1 82 ? -4.864 -2.000 17.735 1.00 96.44 82 LEU A CA 1
ATOM 636 C C . LEU A 1 82 ? -5.272 -0.799 16.886 1.00 96.44 82 LEU A C 1
ATOM 638 O O . LEU A 1 82 ? -6.152 -0.044 17.294 1.00 96.44 82 LEU A O 1
ATOM 642 N N . ALA A 1 83 ? -4.654 -0.642 15.720 1.00 97.25 83 ALA A N 1
ATOM 643 C CA . ALA A 1 83 ? -5.002 0.395 14.760 1.00 97.25 83 ALA A CA 1
ATOM 644 C C . ALA A 1 83 ? -5.839 -0.177 13.613 1.00 97.25 83 ALA A C 1
ATOM 646 O O . ALA A 1 83 ? -5.559 -1.264 13.094 1.00 97.25 83 ALA A O 1
ATOM 647 N N . PHE A 1 84 ? -6.876 0.562 13.233 1.00 97.12 84 PHE A N 1
ATOM 648 C CA . PHE A 1 84 ? -7.748 0.256 12.102 1.00 97.12 84 PHE A CA 1
ATOM 649 C C . PHE A 1 84 ? -8.409 1.530 11.582 1.00 97.12 84 PHE A C 1
ATOM 651 O O . PHE A 1 84 ? -8.453 2.551 12.265 1.00 97.12 84 PHE A O 1
ATOM 658 N N . GLY A 1 85 ? -8.916 1.487 10.355 1.00 96.94 85 GLY A N 1
ATOM 659 C CA . GLY A 1 85 ? -9.687 2.590 9.783 1.00 96.94 85 GLY A CA 1
ATOM 660 C C . GLY A 1 85 ? -11.153 2.222 9.604 1.00 96.94 85 GLY A C 1
ATOM 661 O O . GLY A 1 85 ? -11.514 1.045 9.658 1.00 96.94 85 GLY A O 1
ATOM 662 N N . SER A 1 86 ? -11.998 3.227 9.377 1.00 97.38 86 SER A N 1
ATOM 663 C CA . SER A 1 86 ? -13.387 2.988 8.988 1.00 97.38 86 SER A CA 1
ATOM 664 C C . SER A 1 86 ? -13.444 2.259 7.650 1.00 97.38 86 SER A C 1
ATOM 666 O O . SER A 1 86 ? -12.617 2.529 6.777 1.00 97.38 86 SER A O 1
ATOM 668 N N . GLY A 1 87 ? -14.437 1.396 7.455 1.00 96.88 87 GLY A N 1
ATOM 669 C CA . GLY A 1 87 ? -14.772 0.855 6.136 1.00 96.88 87 GLY A CA 1
ATOM 670 C C . GLY A 1 87 ? -15.982 1.544 5.489 1.00 96.88 87 GLY A C 1
ATOM 671 O O . GLY A 1 87 ? -16.406 2.607 5.954 1.00 96.88 87 GLY A O 1
ATOM 672 N N . PRO A 1 88 ? -16.540 0.951 4.416 1.00 96.75 88 PRO A N 1
ATOM 673 C CA . PRO A 1 88 ? -17.739 1.442 3.740 1.00 96.75 88 PRO A CA 1
ATOM 674 C C . PRO A 1 88 ? -18.897 1.685 4.712 1.00 96.75 88 PRO A C 1
ATOM 676 O O . PRO A 1 88 ? -19.108 0.910 5.647 1.00 96.75 88 PRO A O 1
ATOM 679 N N . THR A 1 89 ? -19.667 2.746 4.493 1.00 95.44 89 THR A N 1
ATOM 680 C CA . THR A 1 89 ? -20.832 3.083 5.319 1.00 95.44 89 THR A CA 1
ATOM 681 C C . THR A 1 89 ? -21.823 3.951 4.553 1.00 95.44 89 THR A C 1
ATOM 683 O O . THR A 1 89 ? -21.487 4.553 3.534 1.00 95.44 89 THR A O 1
ATOM 686 N N . GLY A 1 90 ? -23.051 4.030 5.055 1.00 93.69 90 GLY A N 1
ATOM 687 C CA . GLY A 1 90 ? -24.021 4.985 4.553 1.00 93.69 90 GLY A CA 1
ATOM 688 C C . GLY A 1 90 ? -25.113 5.306 5.564 1.00 93.69 90 GLY A C 1
ATOM 689 O O . GLY A 1 90 ? -25.459 4.476 6.405 1.00 93.69 90 GLY A O 1
ATOM 690 N N . ALA A 1 91 ? -25.678 6.503 5.475 1.00 91.19 91 ALA A N 1
ATOM 691 C CA . ALA A 1 91 ? -26.755 6.975 6.324 1.00 91.19 91 ALA A CA 1
ATOM 692 C C . ALA A 1 91 ? -28.114 6.411 5.882 1.00 91.19 91 ALA A C 1
ATOM 694 O O . ALA A 1 91 ? -28.485 6.405 4.702 1.00 91.19 91 ALA A O 1
ATOM 695 N N . GLY A 1 92 ? -28.897 5.958 6.864 1.00 89.62 92 GLY A N 1
ATOM 696 C CA . GLY A 1 92 ? -30.209 5.357 6.635 1.00 89.62 92 GLY A CA 1
ATOM 697 C C . GLY A 1 92 ? -30.155 4.050 5.836 1.00 89.62 92 GLY A C 1
ATOM 698 O O . GLY A 1 92 ? -29.108 3.597 5.379 1.00 89.62 92 GLY A O 1
ATOM 699 N N . LEU A 1 93 ? -31.318 3.424 5.647 1.00 88.31 93 LEU A N 1
ATOM 700 C CA . LEU A 1 93 ? -31.406 2.113 4.989 1.00 88.31 93 LEU A CA 1
ATOM 701 C C . LEU A 1 93 ? -30.840 2.124 3.562 1.00 88.31 93 LEU A C 1
ATOM 703 O O . LEU A 1 93 ? -30.161 1.182 3.160 1.00 88.31 93 LEU A O 1
ATOM 707 N N . SER A 1 94 ? -31.093 3.199 2.807 1.00 92.50 94 SER A N 1
ATOM 708 C CA . SER A 1 94 ? -30.583 3.338 1.441 1.00 92.50 94 SER A CA 1
ATOM 709 C C . SER A 1 94 ? -29.061 3.474 1.414 1.00 92.50 94 SER A C 1
ATOM 711 O O . SER A 1 94 ? -28.420 2.802 0.613 1.00 92.50 94 SER A O 1
ATOM 713 N N . GLY A 1 95 ? -28.474 4.304 2.284 1.00 93.50 95 GLY A N 1
ATOM 714 C CA . GLY A 1 95 ? -27.023 4.477 2.349 1.00 93.50 95 GLY A CA 1
ATOM 715 C C . GLY A 1 95 ? -26.317 3.191 2.775 1.00 93.50 95 GLY A C 1
ATOM 716 O O . GLY A 1 95 ? -25.371 2.769 2.116 1.00 93.50 95 GLY A O 1
ATOM 717 N N . ILE A 1 96 ? -26.823 2.511 3.810 1.00 92.06 96 ILE A N 1
ATOM 718 C CA . ILE A 1 96 ? -26.288 1.212 4.253 1.00 92.06 96 ILE A CA 1
ATOM 719 C C . ILE A 1 96 ? -26.307 0.205 3.101 1.00 92.06 96 ILE A C 1
ATOM 721 O O . ILE A 1 96 ? -25.340 -0.528 2.901 1.00 92.06 96 ILE A O 1
ATOM 725 N N . ARG A 1 97 ? -27.395 0.174 2.321 1.00 91.94 97 ARG A N 1
ATOM 726 C CA . ARG A 1 97 ? -27.505 -0.730 1.176 1.00 91.94 97 ARG A CA 1
ATOM 727 C C . ARG A 1 97 ? -26.495 -0.397 0.078 1.00 91.94 97 ARG A C 1
ATOM 729 O O . ARG A 1 97 ? -25.891 -1.315 -0.463 1.00 91.94 97 ARG A O 1
ATOM 736 N N . GLN A 1 98 ? -26.275 0.886 -0.211 1.00 93.75 98 GLN A N 1
ATOM 737 C CA . GLN A 1 98 ? -25.231 1.316 -1.148 1.00 93.75 98 GLN A CA 1
ATOM 738 C C . GLN A 1 98 ? -23.836 0.905 -0.663 1.00 93.75 98 GLN A C 1
ATOM 740 O O . GLN A 1 98 ? -23.058 0.353 -1.434 1.00 93.75 98 GLN A O 1
ATOM 745 N N . ALA A 1 99 ? -23.541 1.077 0.626 1.00 95.12 99 ALA A N 1
ATOM 746 C CA . ALA A 1 99 ? -22.280 0.634 1.210 1.00 95.12 99 ALA A CA 1
ATOM 747 C C . ALA A 1 99 ? -22.088 -0.888 1.124 1.00 95.12 99 ALA A C 1
ATOM 749 O O . ALA A 1 99 ? -20.977 -1.350 0.877 1.00 95.12 99 ALA A O 1
ATOM 750 N N . LEU A 1 100 ? -23.161 -1.665 1.286 1.00 92.38 100 LEU A N 1
ATOM 751 C CA . LEU A 1 100 ? -23.123 -3.123 1.181 1.00 92.38 100 LEU A CA 1
ATOM 752 C C . LEU A 1 100 ? -22.911 -3.603 -0.264 1.00 92.38 100 LEU A C 1
ATOM 754 O O . LEU A 1 100 ? -22.056 -4.450 -0.503 1.00 92.38 100 LEU A O 1
ATOM 758 N N . ASP A 1 101 ? -23.679 -3.065 -1.213 1.00 92.12 101 ASP A N 1
ATOM 759 C CA . ASP A 1 101 ? -23.674 -3.525 -2.607 1.00 92.12 101 ASP A CA 1
ATOM 760 C C . ASP A 1 101 ? -22.473 -2.969 -3.393 1.00 92.12 101 ASP A C 1
ATOM 762 O O . ASP A 1 101 ? -21.899 -3.657 -4.237 1.00 92.12 101 ASP A O 1
ATOM 766 N N . ASN A 1 102 ? -22.083 -1.721 -3.107 1.00 94.56 102 ASN A N 1
ATOM 767 C CA . ASN A 1 102 ? -21.127 -0.950 -3.906 1.00 94.56 102 ASN A CA 1
ATOM 768 C C . ASN A 1 102 ? -19.848 -0.563 -3.144 1.00 94.56 102 ASN A C 1
ATOM 770 O O . ASN A 1 102 ? -18.979 0.105 -3.713 1.00 94.56 102 ASN A O 1
ATOM 774 N N . ALA A 1 103 ? -19.709 -0.987 -1.880 1.00 96.06 103 ALA A N 1
ATOM 775 C CA . ALA A 1 103 ? -18.581 -0.629 -1.018 1.00 96.06 103 ALA A CA 1
ATOM 776 C C . ALA A 1 103 ? -18.332 0.892 -0.994 1.00 96.06 103 ALA A C 1
ATOM 778 O O . ALA A 1 103 ? -17.194 1.344 -1.099 1.00 96.06 103 ALA A O 1
ATOM 779 N N . THR A 1 104 ? -19.400 1.692 -0.922 1.00 96.38 104 THR A N 1
ATOM 780 C CA . THR A 1 104 ? -19.337 3.162 -0.863 1.00 96.38 104 THR A CA 1
ATOM 781 C C . THR A 1 104 ? -19.257 3.680 0.571 1.00 96.38 104 THR A C 1
ATOM 783 O O . THR A 1 104 ? -19.678 3.001 1.507 1.00 96.38 104 THR A O 1
ATOM 786 N N . SER A 1 105 ? -18.759 4.903 0.744 1.00 96.88 105 SER A N 1
ATOM 787 C CA . SER A 1 105 ? -18.774 5.627 2.019 1.00 96.88 105 SER A CA 1
ATOM 788 C C . SER A 1 105 ? -19.351 7.028 1.821 1.00 96.88 105 SER A C 1
ATOM 790 O O . SER A 1 105 ? -18.948 7.726 0.892 1.00 96.88 105 SER A O 1
ATOM 792 N N . ASP A 1 106 ? -20.268 7.456 2.688 1.00 95.81 106 ASP A N 1
ATOM 793 C CA . ASP A 1 106 ? -20.807 8.826 2.704 1.00 95.81 106 ASP A CA 1
ATOM 794 C C . ASP A 1 106 ? -20.247 9.702 3.838 1.00 95.81 106 ASP A C 1
ATOM 796 O O . ASP A 1 106 ? -20.656 10.852 3.992 1.00 95.81 106 ASP A O 1
ATOM 800 N N . GLN A 1 107 ? -19.270 9.188 4.590 1.00 95.62 107 GLN A N 1
ATOM 801 C CA . GLN A 1 107 ? -18.548 9.927 5.624 1.00 95.62 107 GLN A CA 1
ATOM 802 C C . GLN A 1 107 ? -17.094 10.192 5.227 1.00 95.62 107 GLN A C 1
ATOM 804 O O . GLN A 1 107 ? -16.550 9.577 4.302 1.00 95.62 107 GLN A O 1
ATOM 809 N N . ASN A 1 108 ? -16.439 11.086 5.968 1.00 97.75 108 ASN A N 1
ATOM 810 C CA . ASN A 1 108 ? -14.986 11.180 5.928 1.00 97.75 108 ASN A CA 1
ATOM 811 C C . ASN A 1 108 ? -14.359 9.902 6.484 1.00 97.75 108 ASN A C 1
ATOM 813 O O . ASN A 1 108 ? -14.841 9.356 7.479 1.00 97.75 108 ASN A O 1
ATOM 817 N N . MET A 1 109 ? -13.247 9.462 5.895 1.00 98.12 109 MET A N 1
ATOM 818 C CA . MET A 1 109 ? -12.509 8.319 6.425 1.00 98.12 109 MET A CA 1
ATOM 819 C C . MET A 1 109 ? -12.043 8.608 7.859 1.00 98.12 109 MET A C 1
ATOM 821 O O . MET A 1 109 ? -11.422 9.642 8.131 1.00 98.12 109 MET A O 1
ATOM 825 N N . LYS A 1 110 ? -12.315 7.665 8.761 1.00 98.00 110 LYS A N 1
ATOM 826 C CA . LYS A 1 110 ? -11.935 7.709 10.174 1.00 98.00 110 LYS A CA 1
ATOM 827 C C . LYS A 1 110 ? -10.789 6.743 10.459 1.00 98.00 110 LYS A C 1
ATOM 829 O O . LYS A 1 110 ? -10.678 5.699 9.814 1.00 98.00 110 LYS A O 1
ATOM 834 N N . VAL A 1 111 ? -9.968 7.065 11.451 1.00 98.06 111 VAL A N 1
ATOM 835 C CA . VAL A 1 111 ? -8.878 6.213 11.945 1.00 98.06 111 VAL A CA 1
ATOM 836 C C . VAL A 1 111 ? -9.022 6.036 13.451 1.00 98.06 111 VAL A C 1
ATOM 838 O O . VAL A 1 111 ? -9.280 6.995 14.177 1.00 98.06 111 VAL A O 1
ATOM 841 N N . PHE A 1 112 ? -8.845 4.802 13.909 1.00 97.69 112 PHE A N 1
ATOM 842 C CA . PHE A 1 112 ? -9.026 4.395 15.291 1.00 97.69 112 PHE A CA 1
ATOM 843 C C . PHE A 1 112 ? -7.754 3.744 15.820 1.00 97.69 112 PHE A C 1
ATOM 845 O O . PHE A 1 112 ? -7.118 2.955 15.117 1.00 97.69 112 PHE A O 1
ATOM 852 N N . VAL A 1 113 ? -7.423 4.024 17.079 1.00 97.56 113 VAL A N 1
ATOM 853 C CA . VAL A 1 113 ? -6.367 3.318 17.809 1.00 97.56 113 VAL A CA 1
ATOM 854 C C . VAL A 1 113 ? -6.896 2.943 19.185 1.00 97.56 113 VAL A C 1
ATOM 856 O O . VAL A 1 113 ? -7.240 3.806 19.991 1.00 97.56 113 VAL A O 1
ATOM 859 N N . TYR A 1 114 ? -6.975 1.642 19.443 1.00 95.75 114 TYR A N 1
ATOM 860 C CA . TYR A 1 114 ? -7.507 1.074 20.675 1.00 95.75 114 TYR A CA 1
ATOM 861 C C . TYR A 1 114 ? -6.376 0.540 21.554 1.00 95.75 114 TYR A C 1
ATOM 863 O O . TYR A 1 114 ? -5.611 -0.322 21.128 1.00 95.75 114 TYR A O 1
ATOM 871 N N . ASP A 1 115 ? -6.275 1.028 22.785 1.00 95.44 115 ASP A N 1
ATOM 872 C CA . ASP A 1 115 ? -5.330 0.544 23.786 1.00 95.44 115 ASP A CA 1
ATOM 873 C C . ASP A 1 115 ? -5.800 -0.806 24.338 1.00 95.44 115 ASP A C 1
ATOM 875 O O . ASP A 1 115 ? -6.828 -0.909 25.013 1.00 95.44 115 ASP A O 1
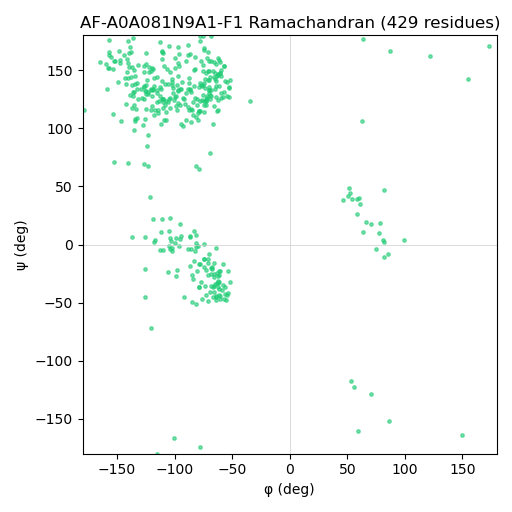ATOM 879 N N . LEU A 1 116 ? -5.036 -1.864 24.061 1.00 92.25 116 LEU A N 1
ATOM 880 C CA . LEU A 1 116 ? -5.389 -3.233 24.441 1.00 92.25 116 LEU A CA 1
ATOM 881 C C . LEU A 1 116 ? -5.239 -3.497 25.938 1.00 92.25 116 LEU A C 1
ATOM 883 O O . LEU A 1 116 ? -5.864 -4.418 26.471 1.00 92.25 116 LEU A O 1
ATOM 887 N N . LYS A 1 117 ? -4.421 -2.699 26.622 1.00 89.88 117 LYS A N 1
ATOM 888 C CA . LYS A 1 117 ? -4.173 -2.816 28.056 1.00 89.88 117 LYS A CA 1
ATOM 889 C C . LYS A 1 117 ? -5.247 -2.076 28.846 1.00 89.88 117 LYS A C 1
ATOM 891 O O . LYS A 1 117 ? -5.845 -2.663 29.746 1.00 89.88 117 LYS A O 1
ATOM 896 N N . ASN A 1 118 ? -5.514 -0.822 28.481 1.00 92.38 118 ASN A N 1
ATOM 897 C CA . ASN A 1 118 ? -6.508 0.024 29.146 1.00 92.38 118 ASN A CA 1
ATOM 898 C C . ASN A 1 118 ? -7.940 -0.220 28.653 1.00 92.38 118 ASN A C 1
ATOM 900 O O . ASN A 1 118 ? -8.893 0.159 29.329 1.00 92.38 118 ASN A O 1
ATOM 904 N N . LYS A 1 119 ? -8.098 -0.916 27.520 1.00 91.88 119 LYS A N 1
ATOM 905 C CA . LYS A 1 119 ? -9.388 -1.264 26.910 1.00 91.88 119 LYS A CA 1
ATOM 906 C C . LYS A 1 119 ? -10.227 -0.037 26.545 1.00 91.88 119 LYS A C 1
ATOM 908 O O . LYS A 1 119 ? -11.451 -0.038 26.690 1.00 91.88 119 LYS A O 1
ATOM 913 N N . SER A 1 120 ? -9.564 0.994 26.039 1.00 93.75 120 SER A N 1
ATOM 914 C CA . SER A 1 120 ? -10.169 2.253 25.607 1.00 93.75 120 SER A CA 1
ATOM 915 C C . SER A 1 120 ? -9.505 2.750 24.330 1.00 93.75 120 SER A C 1
ATOM 917 O O . SER A 1 120 ? -8.350 2.430 24.059 1.00 93.75 120 SER A O 1
ATOM 919 N N . PHE A 1 121 ? -10.209 3.566 23.552 1.00 95.50 121 PHE A N 1
ATOM 920 C CA . PHE A 1 1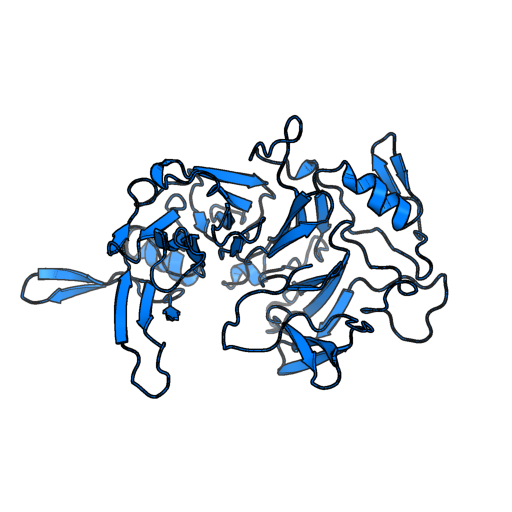21 ? -9.579 4.278 22.447 1.00 95.50 121 PHE A CA 1
ATOM 921 C C . PHE A 1 121 ? -8.641 5.372 22.964 1.00 95.50 121 PHE A C 1
ATOM 923 O O . PHE A 1 121 ? -8.856 5.942 24.037 1.00 95.50 121 PHE A O 1
ATOM 930 N N . LEU A 1 122 ? -7.581 5.647 22.207 1.00 96.50 122 LEU A N 1
ATOM 931 C CA . LEU A 1 122 ? -6.742 6.818 22.433 1.00 96.50 122 LEU A CA 1
ATOM 932 C C . LEU A 1 122 ? -7.526 8.071 22.046 1.00 96.50 122 LEU A C 1
ATOM 934 O O . LEU A 1 122 ? -8.123 8.100 20.976 1.00 96.50 122 LEU A O 1
ATOM 938 N N . SER A 1 123 ? -7.473 9.125 22.861 1.00 95.44 123 SER A N 1
ATOM 939 C CA . SER A 1 123 ? -8.281 10.337 22.647 1.00 95.44 123 SER A CA 1
ATOM 940 C C . SER A 1 123 ? -8.084 10.978 21.270 1.00 95.44 123 SER A C 1
ATOM 942 O O . SER A 1 123 ? -9.041 11.469 20.685 1.00 95.44 123 SER A O 1
ATOM 944 N N . THR A 1 124 ? -6.857 10.959 20.737 1.00 95.56 124 THR A N 1
ATOM 945 C CA . THR A 1 124 ? -6.541 11.487 19.398 1.00 95.56 124 THR A CA 1
ATOM 946 C C . THR A 1 124 ? -7.166 10.648 18.277 1.00 95.56 124 THR A C 1
ATOM 948 O O . THR A 1 124 ? -7.420 11.168 17.199 1.00 95.56 124 THR A O 1
ATOM 951 N N . PHE A 1 125 ? -7.443 9.365 18.525 1.00 97.00 125 PHE A N 1
ATOM 952 C CA . PHE A 1 125 ? -7.941 8.398 17.545 1.00 97.00 125 PHE A CA 1
ATOM 953 C C . PHE A 1 125 ? -9.287 7.782 17.968 1.00 97.00 125 PHE A C 1
ATOM 955 O O . PHE A 1 125 ? -9.499 6.582 17.783 1.00 97.00 125 PHE A O 1
ATOM 962 N N . ASP A 1 126 ? -10.195 8.593 18.525 1.00 94.69 126 ASP A N 1
ATOM 963 C CA . ASP A 1 126 ? -11.537 8.159 18.950 1.00 94.69 126 ASP A CA 1
ATOM 964 C C . ASP A 1 126 ? -12.707 8.999 18.382 1.00 94.69 126 ASP A C 1
ATOM 966 O O . ASP A 1 126 ? -13.398 9.690 19.132 1.00 94.69 126 ASP A O 1
ATOM 970 N N . PRO A 1 127 ? -12.993 8.931 17.067 1.00 95.62 127 PRO A N 1
ATOM 971 C CA . PRO A 1 127 ? -12.065 8.665 15.971 1.00 95.62 127 PRO A CA 1
ATOM 972 C C . PRO A 1 127 ? -11.204 9.887 15.614 1.00 95.62 127 PRO A C 1
ATOM 974 O O . PRO A 1 127 ? -11.621 11.032 15.776 1.00 95.62 127 PRO A O 1
ATOM 977 N N . MET A 1 128 ? -10.057 9.642 14.978 1.00 97.25 128 MET A N 1
ATOM 978 C CA . MET A 1 128 ? -9.362 10.665 14.191 1.00 97.25 128 MET A CA 1
ATOM 979 C C . MET A 1 128 ? -10.070 10.817 12.838 1.00 97.25 128 MET A C 1
ATOM 981 O O . MET A 1 128 ? -10.188 9.843 12.090 1.00 97.25 128 MET A O 1
ATOM 985 N N . ASP A 1 129 ? -10.518 12.024 12.494 1.00 97.38 129 ASP A N 1
ATOM 986 C CA . ASP A 1 129 ? -11.019 12.340 11.150 1.00 97.38 129 ASP A CA 1
ATOM 987 C C . ASP A 1 129 ? -9.842 12.655 10.217 1.00 97.38 129 ASP A C 1
ATOM 989 O O . ASP A 1 129 ? -9.007 13.505 10.523 1.00 97.38 129 ASP A O 1
ATOM 993 N N . SER A 1 130 ? -9.756 11.964 9.081 1.00 97.44 130 SER A N 1
ATOM 994 C CA . SER A 1 130 ? -8.676 12.183 8.109 1.00 97.44 130 SER A CA 1
ATOM 995 C C . SER A 1 130 ? -8.860 13.425 7.232 1.00 97.44 130 SER A C 1
ATOM 997 O O . SER A 1 130 ? -7.914 13.841 6.568 1.00 97.44 130 SER A O 1
ATOM 999 N N . GLY A 1 131 ? -10.074 13.979 7.164 1.00 97.50 131 GLY A N 1
ATOM 1000 C CA . GLY A 1 131 ? -10.456 15.011 6.200 1.00 97.50 131 GLY A CA 1
ATOM 1001 C C . GLY A 1 131 ? -10.680 14.502 4.769 1.00 97.50 131 GLY A C 1
ATOM 1002 O O . GLY A 1 131 ? -11.100 15.284 3.919 1.00 97.50 131 GLY A O 1
ATOM 1003 N N . ILE A 1 132 ? -10.443 13.214 4.484 1.00 98.00 132 ILE A N 1
ATOM 1004 C CA . ILE A 1 132 ? -10.694 12.618 3.164 1.00 98.00 132 ILE A CA 1
ATOM 1005 C C . ILE A 1 132 ? -12.181 12.274 3.056 1.00 98.00 132 ILE A C 1
ATOM 1007 O O . ILE A 1 132 ? -12.663 11.355 3.723 1.00 98.00 132 ILE A O 1
ATOM 1011 N N . SER A 1 133 ? -12.907 13.018 2.224 1.00 97.31 133 SER A N 1
ATOM 1012 C CA . SER A 1 133 ? -14.363 12.920 2.085 1.00 97.31 133 SER A CA 1
ATOM 1013 C C . SER A 1 133 ? -14.829 11.662 1.358 1.00 97.31 133 SER A C 1
ATOM 1015 O O . SER A 1 133 ? -14.198 11.229 0.395 1.00 97.31 133 SER A O 1
ATOM 1017 N N . THR A 1 134 ? -16.003 11.137 1.724 1.00 97.25 134 THR A N 1
ATOM 1018 C CA . THR A 1 134 ? -16.659 9.995 1.045 1.00 97.25 134 THR A CA 1
ATOM 1019 C C . THR A 1 134 ? -15.738 8.784 0.888 1.00 97.25 134 THR A C 1
ATOM 1021 O O . THR A 1 134 ? -15.629 8.185 -0.189 1.00 97.25 134 THR A O 1
ATOM 1024 N N . ALA A 1 135 ? -15.013 8.465 1.959 1.00 98.12 135 ALA A N 1
ATOM 1025 C CA . ALA A 1 135 ? -13.883 7.556 1.899 1.00 98.12 135 ALA A CA 1
ATOM 1026 C C . ALA A 1 135 ? -13.828 6.576 3.066 1.00 98.12 135 ALA A C 1
ATOM 1028 O O . ALA A 1 135 ? -14.508 6.723 4.085 1.00 98.12 135 ALA A O 1
ATOM 1029 N N . TYR A 1 136 ? -12.998 5.555 2.892 1.00 98.31 136 TYR A N 1
ATOM 1030 C CA . TYR A 1 136 ? -12.700 4.551 3.902 1.00 98.31 136 TYR A CA 1
ATOM 1031 C C . TYR A 1 136 ? -11.265 4.023 3.754 1.00 98.31 136 TYR A C 1
ATOM 1033 O O . TYR A 1 136 ? -10.611 4.265 2.740 1.00 98.31 136 TYR A O 1
ATOM 1041 N N . ALA A 1 137 ? -10.758 3.318 4.765 1.00 98.38 137 ALA A N 1
ATOM 1042 C CA . ALA A 1 137 ? -9.373 2.857 4.805 1.00 98.38 137 ALA A CA 1
ATOM 1043 C C . ALA A 1 137 ? -9.179 1.491 4.124 1.00 98.38 137 ALA A C 1
ATOM 1045 O O . ALA A 1 137 ? -9.952 0.550 4.324 1.00 98.38 137 ALA A O 1
ATOM 1046 N N . GLY A 1 138 ? -8.088 1.365 3.370 1.00 97.88 138 GLY A N 1
ATOM 1047 C CA . GLY A 1 138 ? -7.500 0.097 2.940 1.00 97.88 138 GLY A CA 1
ATOM 1048 C C . GLY A 1 138 ? -6.706 -0.573 4.058 1.00 97.88 138 GLY A C 1
ATOM 1049 O O . GLY A 1 138 ? -6.619 -0.040 5.159 1.00 97.88 138 GLY A O 1
ATOM 1050 N N . ASN A 1 139 ? -6.133 -1.750 3.801 1.00 97.62 139 ASN A N 1
ATOM 1051 C CA . ASN A 1 139 ? -5.416 -2.545 4.809 1.00 97.62 139 ASN A CA 1
ATOM 1052 C C . ASN A 1 139 ? -4.180 -1.828 5.390 1.00 97.62 139 ASN A C 1
ATOM 1054 O O . ASN A 1 139 ? -3.473 -1.126 4.671 1.00 97.62 139 ASN A O 1
ATOM 1058 N N . MET A 1 140 ? -3.889 -2.064 6.676 1.00 97.88 140 MET A N 1
ATOM 1059 C CA . MET A 1 140 ? -2.772 -1.427 7.389 1.00 97.88 140 MET A CA 1
ATOM 1060 C C . MET A 1 140 ? -1.532 -2.325 7.509 1.00 97.88 140 MET A C 1
ATOM 1062 O O . MET A 1 140 ? -1.623 -3.557 7.571 1.00 97.88 140 MET A O 1
ATOM 1066 N N . ALA A 1 141 ? -0.358 -1.700 7.597 1.00 97.44 141 ALA A N 1
ATOM 1067 C CA . ALA A 1 141 ? 0.912 -2.319 7.969 1.00 97.44 141 ALA A CA 1
ATOM 1068 C C . ALA A 1 141 ? 1.666 -1.426 8.958 1.00 97.44 141 ALA A C 1
ATOM 1070 O O . ALA A 1 141 ? 1.805 -0.238 8.702 1.00 97.44 141 ALA A O 1
ATOM 1071 N N . THR A 1 142 ? 2.156 -2.001 10.055 1.00 97.12 142 THR A N 1
ATOM 1072 C CA . THR A 1 142 ? 3.065 -1.322 10.990 1.00 97.12 142 THR A CA 1
ATOM 1073 C C . THR A 1 142 ? 4.510 -1.691 10.661 1.00 97.12 142 THR A C 1
ATOM 1075 O O . THR A 1 142 ? 4.746 -2.771 10.103 1.00 97.12 142 THR A O 1
ATOM 1078 N N . VAL A 1 143 ? 5.453 -0.815 10.992 1.00 96.12 143 VAL A N 1
ATOM 1079 C CA . VAL A 1 143 ? 6.889 -1.055 10.836 1.00 96.12 143 VAL A CA 1
ATOM 1080 C C . VAL A 1 143 ? 7.664 -0.452 12.002 1.00 96.12 143 VAL A C 1
ATOM 1082 O O . VAL A 1 143 ? 7.388 0.668 12.426 1.00 96.12 143 VAL A O 1
ATOM 1085 N N . ASP A 1 144 ? 8.644 -1.215 12.463 1.00 94.81 144 ASP A N 1
ATOM 1086 C CA . ASP A 1 144 ? 9.713 -0.836 13.380 1.00 94.81 144 ASP A CA 1
ATOM 1087 C C . ASP A 1 144 ? 10.994 -0.764 12.528 1.00 94.81 144 ASP A C 1
ATOM 1089 O O . ASP A 1 144 ? 11.470 -1.780 12.005 1.00 94.81 144 ASP A O 1
ATOM 1093 N N . TRP A 1 145 ? 11.483 0.449 12.265 1.00 92.69 145 TRP A N 1
ATOM 1094 C CA . TRP A 1 145 ? 12.600 0.687 11.352 1.00 92.69 145 TRP A CA 1
ATOM 1095 C C . TRP A 1 145 ? 13.946 0.341 11.978 1.00 92.69 145 TRP A C 1
ATOM 1097 O O . TRP A 1 145 ? 14.870 -0.040 11.255 1.00 92.69 145 TRP A O 1
ATOM 1107 N N . ASN A 1 146 ? 14.076 0.515 13.293 1.00 89.94 146 ASN A N 1
ATOM 1108 C CA . ASN A 1 146 ? 15.335 0.372 14.021 1.00 89.94 146 ASN A CA 1
ATOM 1109 C C . ASN A 1 146 ? 15.427 -0.951 14.817 1.00 89.94 146 ASN A C 1
ATOM 1111 O O . ASN A 1 146 ? 16.493 -1.262 15.353 1.00 89.94 146 ASN A O 1
ATOM 1115 N N . GLN A 1 147 ? 14.356 -1.748 14.811 1.00 89.25 147 GLN A N 1
ATOM 1116 C CA . GLN A 1 147 ? 14.198 -3.041 15.476 1.00 89.25 147 GLN A CA 1
ATOM 1117 C C . GLN A 1 147 ? 14.340 -2.969 17.002 1.00 89.25 147 GLN A C 1
ATOM 1119 O O . GLN A 1 147 ? 14.872 -3.895 17.626 1.00 89.25 147 GLN A O 1
ATOM 1124 N N . ASP A 1 148 ? 13.885 -1.875 17.612 1.00 88.94 148 ASP A N 1
ATOM 1125 C CA . ASP A 1 148 ? 13.953 -1.659 19.058 1.00 88.94 148 ASP A CA 1
ATOM 1126 C C . ASP A 1 148 ? 12.679 -2.083 19.817 1.00 88.94 148 ASP A C 1
ATOM 1128 O O . ASP A 1 148 ? 12.601 -1.898 21.036 1.00 88.94 148 ASP A O 1
ATOM 1132 N N . TYR A 1 149 ? 11.728 -2.726 19.125 1.00 90.38 149 TYR A N 1
ATOM 1133 C CA . TYR A 1 149 ? 10.403 -3.116 19.617 1.00 90.38 149 TYR A CA 1
ATOM 1134 C C . TYR A 1 149 ? 9.434 -1.947 19.843 1.00 90.38 149 TYR A C 1
ATOM 1136 O O . TYR A 1 149 ? 8.424 -2.110 20.551 1.00 90.38 149 TYR A O 1
ATOM 1144 N N . TYR A 1 150 ? 9.722 -0.792 19.250 1.00 93.38 150 TYR A N 1
ATOM 1145 C CA . TYR A 1 150 ? 8.804 0.319 19.088 1.00 93.38 150 TYR A CA 1
ATOM 1146 C C . TYR A 1 150 ? 8.468 0.420 17.608 1.00 93.38 150 TYR A C 1
ATOM 1148 O O . TYR A 1 150 ? 9.314 0.681 16.766 1.00 93.38 150 TYR A O 1
ATOM 1156 N N . ASP A 1 151 ? 7.195 0.228 17.279 1.00 96.75 151 ASP A N 1
ATOM 1157 C CA . ASP A 1 151 ? 6.762 0.547 15.926 1.00 96.75 151 ASP A CA 1
ATOM 1158 C C . ASP A 1 151 ? 6.821 2.066 15.714 1.00 96.75 151 ASP A C 1
ATOM 1160 O O . ASP A 1 151 ? 6.299 2.841 16.525 1.00 96.75 151 ASP A O 1
ATOM 1164 N N . ASP A 1 152 ? 7.403 2.467 14.588 1.00 96.50 152 ASP A N 1
ATOM 1165 C CA . ASP A 1 152 ? 7.696 3.854 14.219 1.00 96.50 152 ASP A CA 1
ATOM 1166 C C . ASP A 1 152 ? 6.649 4.447 13.274 1.00 96.50 152 ASP A C 1
ATOM 1168 O O . ASP A 1 152 ? 6.433 5.661 13.235 1.00 96.50 152 ASP A O 1
ATOM 1172 N N . ALA A 1 153 ? 5.978 3.604 12.485 1.00 98.00 153 ALA A N 1
ATOM 1173 C CA . ALA A 1 153 ? 4.948 4.055 11.561 1.00 98.00 153 ALA A CA 1
ATOM 1174 C C . ALA A 1 153 ? 3.904 2.978 11.262 1.00 98.00 153 ALA A C 1
ATOM 1176 O O . ALA A 1 153 ? 4.195 1.786 11.224 1.00 98.00 153 ALA A O 1
ATOM 1177 N N . THR A 1 154 ? 2.679 3.410 10.961 1.00 98.62 154 THR A N 1
ATOM 1178 C CA . THR A 1 154 ? 1.640 2.559 10.361 1.00 98.62 154 THR A CA 1
ATOM 1179 C C . THR A 1 154 ? 1.205 3.123 9.015 1.00 98.62 154 THR A C 1
ATOM 1181 O O . THR A 1 154 ? 0.668 4.222 8.975 1.00 98.62 154 THR A O 1
ATOM 1184 N N . TYR A 1 155 ? 1.371 2.370 7.927 1.00 98.75 155 TYR A N 1
ATOM 1185 C CA . TYR A 1 155 ? 1.009 2.744 6.555 1.00 98.75 155 TYR A CA 1
ATOM 1186 C C . TYR A 1 155 ? -0.287 2.088 6.090 1.00 98.75 155 TYR A C 1
ATOM 1188 O O . TYR A 1 155 ? -0.537 0.917 6.387 1.00 98.75 155 TYR A O 1
ATOM 1196 N N . PHE A 1 156 ? -1.092 2.821 5.319 1.00 98.81 156 PHE A N 1
ATOM 1197 C CA . PHE A 1 156 ? -2.329 2.314 4.721 1.00 98.81 156 PHE A CA 1
ATOM 1198 C C . PHE A 1 156 ? -2.853 3.213 3.609 1.00 98.81 156 PHE A C 1
ATOM 1200 O O . PHE A 1 156 ? -2.557 4.402 3.549 1.00 98.81 156 PHE A O 1
ATOM 1207 N N . GLY A 1 157 ? -3.656 2.629 2.729 1.00 98.56 157 GLY A N 1
ATOM 1208 C CA . GLY A 1 157 ? -4.352 3.358 1.681 1.00 98.56 157 GLY A CA 1
ATOM 1209 C C . GLY A 1 157 ? -5.697 3.936 2.112 1.00 98.56 157 GLY A C 1
ATOM 1210 O O . GLY A 1 157 ? -6.287 3.481 3.092 1.00 98.56 157 GLY A O 1
ATOM 1211 N N . SER A 1 158 ? -6.225 4.873 1.331 1.00 98.69 158 SER A N 1
ATOM 1212 C CA . SER A 1 158 ? -7.644 5.233 1.338 1.00 98.69 158 SER A CA 1
ATOM 1213 C C . SER A 1 158 ? -8.342 4.806 0.045 1.00 98.69 158 SER A C 1
ATOM 1215 O O . SER A 1 158 ? -7.721 4.575 -0.996 1.00 98.69 158 SER A O 1
ATOM 1217 N N . VAL A 1 159 ? -9.665 4.696 0.129 1.00 98.50 159 VAL A N 1
ATOM 1218 C CA . VAL A 1 159 ? -10.567 4.528 -1.006 1.00 98.50 159 VAL A CA 1
ATOM 1219 C C . VAL A 1 159 ? -11.611 5.627 -0.939 1.00 98.50 159 VAL A C 1
ATOM 1221 O O . VAL A 1 159 ? -12.496 5.593 -0.088 1.00 98.50 159 VAL A O 1
ATOM 1224 N N . GLU A 1 160 ? -11.507 6.587 -1.844 1.00 98.25 160 GLU A N 1
ATOM 1225 C CA . GLU A 1 160 ? -12.524 7.603 -2.091 1.00 98.25 160 GLU A CA 1
ATOM 1226 C C . GLU A 1 160 ? -13.542 7.059 -3.092 1.00 98.25 160 GLU A C 1
ATOM 1228 O O . GLU A 1 160 ? -13.177 6.459 -4.107 1.00 98.25 160 GLU A O 1
ATOM 1233 N N . THR A 1 161 ? -14.825 7.250 -2.794 1.00 96.75 161 THR A N 1
ATOM 1234 C CA . THR A 1 161 ? -15.925 6.595 -3.522 1.00 96.75 161 THR A CA 1
ATOM 1235 C C . THR A 1 161 ? -16.852 7.562 -4.250 1.00 96.75 161 THR A C 1
ATOM 1237 O O . THR A 1 161 ? -17.837 7.135 -4.851 1.00 96.75 161 THR A O 1
ATOM 1240 N N . SER A 1 162 ? -16.543 8.860 -4.234 1.00 91.56 162 SER A N 1
ATOM 1241 C CA . SER A 1 162 ? -17.273 9.855 -5.015 1.00 91.56 162 SER A CA 1
ATOM 1242 C C . SER A 1 162 ? -16.817 9.847 -6.478 1.00 91.56 162 SER A C 1
ATOM 1244 O O . SER A 1 162 ? -15.701 10.226 -6.817 1.00 91.56 162 SER A O 1
ATOM 1246 N N . GLY A 1 163 ? -17.711 9.432 -7.377 1.00 88.88 163 GLY A N 1
ATOM 1247 C CA . GLY A 1 163 ? -17.415 9.366 -8.808 1.00 88.88 163 GLY A CA 1
ATOM 1248 C C . GLY A 1 163 ? -16.434 8.241 -9.147 1.00 88.88 163 GLY A C 1
ATOM 1249 O O . GLY A 1 163 ? -16.667 7.088 -8.787 1.00 88.88 163 GLY A O 1
ATOM 1250 N N . ASN A 1 16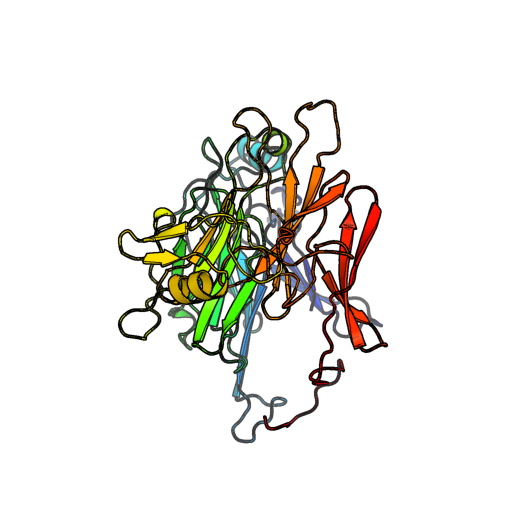4 ? -15.363 8.569 -9.873 1.00 92.25 164 ASN A N 1
ATOM 1251 C CA . ASN A 1 164 ? -14.287 7.614 -10.135 1.00 92.25 164 ASN A CA 1
ATOM 1252 C C . ASN A 1 164 ? -13.514 7.344 -8.846 1.00 92.25 164 ASN A C 1
ATOM 1254 O O . ASN A 1 164 ? -13.248 8.270 -8.081 1.00 92.25 164 ASN A O 1
ATOM 1258 N N . LEU A 1 165 ? -13.104 6.094 -8.636 1.00 96.25 165 LEU A N 1
ATOM 1259 C CA . LEU A 1 165 ? -12.351 5.751 -7.439 1.00 96.25 165 LEU A CA 1
ATOM 1260 C C . LEU A 1 165 ? -11.030 6.522 -7.401 1.00 96.25 165 LEU A C 1
ATOM 1262 O O . LEU A 1 165 ? -10.307 6.623 -8.398 1.00 96.25 165 LEU A O 1
ATOM 1266 N N . SER A 1 166 ? -10.728 7.039 -6.218 1.00 98.00 166 SER A N 1
ATOM 1267 C CA . SER A 1 166 ? -9.502 7.765 -5.900 1.00 98.00 166 SER A CA 1
ATOM 1268 C C . SER A 1 166 ? -8.971 7.283 -4.547 1.00 98.00 166 SER A C 1
ATOM 1270 O O . SER A 1 166 ? -9.547 6.394 -3.913 1.00 98.00 166 SER A O 1
ATOM 1272 N N . GLY A 1 167 ? -7.829 7.814 -4.136 1.00 98.19 167 GLY A N 1
ATOM 1273 C CA . GLY A 1 167 ? -7.230 7.507 -2.856 1.00 98.19 167 GLY A CA 1
ATOM 1274 C C . GLY A 1 167 ? -5.844 8.108 -2.679 1.00 98.19 167 GLY A C 1
ATOM 1275 O O . GLY A 1 167 ? -5.205 8.630 -3.605 1.00 98.19 167 GLY A O 1
ATOM 1276 N N . GLU A 1 168 ? -5.388 7.990 -1.441 1.00 98.62 168 GLU A N 1
ATOM 1277 C CA . GLU A 1 168 ? -4.106 8.447 -0.935 1.00 98.62 168 GLU A CA 1
ATOM 1278 C C . GLU A 1 168 ? -3.387 7.287 -0.239 1.00 98.62 168 GLU A C 1
ATOM 1280 O O . GLU A 1 168 ? -4.020 6.365 0.275 1.00 98.62 168 GLU A O 1
ATOM 1285 N N . LEU A 1 169 ? -2.056 7.341 -0.196 1.00 98.88 169 LEU A N 1
ATOM 1286 C CA . LEU A 1 169 ? -1.266 6.525 0.723 1.00 98.88 169 LEU A CA 1
ATOM 1287 C C . LEU A 1 169 ? -0.971 7.375 1.958 1.00 98.88 169 LEU A C 1
ATOM 1289 O O . LEU A 1 169 ? -0.345 8.433 1.850 1.00 98.88 169 LEU A O 1
ATOM 1293 N N . LEU A 1 170 ? -1.425 6.914 3.117 1.00 98.81 170 LEU A N 1
ATOM 1294 C CA . LEU A 1 170 ? -1.305 7.586 4.403 1.00 98.81 170 LEU A CA 1
ATOM 1295 C C . LEU A 1 170 ? -0.327 6.857 5.321 1.00 98.81 170 LEU A C 1
ATOM 1297 O O . LEU A 1 170 ? -0.001 5.682 5.124 1.00 98.81 170 LEU A O 1
ATOM 1301 N N . ARG A 1 171 ? 0.084 7.565 6.372 1.00 98.38 171 ARG A N 1
ATOM 1302 C CA . ARG A 1 171 ? 0.762 6.995 7.530 1.00 98.38 171 ARG A CA 1
ATOM 1303 C C . ARG A 1 171 ? 0.275 7.608 8.837 1.00 98.38 171 ARG A C 1
ATOM 1305 O O . ARG A 1 171 ? -0.097 8.781 8.875 1.00 98.38 171 ARG A O 1
ATOM 1312 N N . ILE A 1 172 ? 0.371 6.836 9.909 1.00 98.56 172 ILE A N 1
ATOM 1313 C CA . ILE A 1 172 ? 0.443 7.344 11.277 1.00 98.56 172 ILE A CA 1
ATOM 1314 C C . ILE A 1 172 ? 1.923 7.383 11.652 1.00 98.56 172 ILE A C 1
ATOM 1316 O O . ILE A 1 172 ? 2.581 6.347 11.581 1.00 98.56 172 ILE A O 1
ATOM 1320 N N . ASN A 1 173 ? 2.441 8.553 12.016 1.00 97.69 173 ASN A N 1
ATOM 1321 C CA . ASN A 1 173 ? 3.777 8.689 12.587 1.00 97.69 173 ASN A CA 1
ATOM 1322 C C . ASN A 1 173 ? 3.722 8.326 14.074 1.00 97.69 173 ASN A C 1
ATOM 1324 O O . ASN A 1 173 ? 2.991 8.963 14.839 1.00 97.69 173 ASN A O 1
ATOM 1328 N N . LEU A 1 174 ? 4.488 7.306 14.447 1.00 97.25 174 LEU A N 1
ATOM 1329 C CA . LEU A 1 174 ? 4.591 6.755 15.790 1.00 97.25 174 LEU A CA 1
ATOM 1330 C C . LEU A 1 174 ? 5.983 7.029 16.392 1.00 97.25 174 LEU A C 1
ATOM 1332 O O . LEU A 1 174 ? 6.306 6.492 17.433 1.00 97.25 174 LEU A O 1
ATOM 1336 N N . GLU A 1 175 ? 6.842 7.863 15.816 1.00 94.38 175 GLU A N 1
ATOM 1337 C CA . GLU A 1 175 ? 8.184 8.087 16.394 1.00 94.38 175 GLU A CA 1
ATOM 1338 C C . GLU A 1 175 ? 8.129 8.693 17.809 1.00 94.38 175 GLU A C 1
ATOM 1340 O O . GLU A 1 175 ? 8.959 8.390 18.663 1.00 94.38 175 GLU A O 1
ATOM 1345 N N . ASP A 1 176 ? 7.125 9.529 18.096 1.00 94.12 176 ASP A N 1
ATOM 1346 C CA . ASP A 1 176 ? 6.999 10.138 19.420 1.00 94.12 176 ASP A CA 1
ATOM 1347 C C . ASP A 1 176 ? 6.598 9.080 20.475 1.00 94.12 176 ASP A C 1
ATOM 1349 O O . ASP A 1 176 ? 5.632 8.329 20.261 1.00 94.12 176 ASP A O 1
ATOM 1353 N N . PRO A 1 177 ? 7.301 9.006 21.624 1.00 89.50 177 PRO A N 1
ATOM 1354 C CA . PRO A 1 177 ? 6.965 8.071 22.697 1.00 89.50 177 PRO A CA 1
ATOM 1355 C C . PRO A 1 177 ? 5.605 8.370 23.347 1.00 89.50 177 PRO A C 1
ATOM 1357 O O . PRO A 1 177 ? 4.971 7.469 23.897 1.00 89.50 177 PRO A O 1
ATOM 1360 N N . LEU A 1 178 ? 5.129 9.618 23.297 1.00 92.81 178 LEU A N 1
ATOM 1361 C CA . LEU A 1 178 ? 3.809 9.992 23.788 1.00 92.81 178 LEU A CA 1
ATOM 1362 C C . LEU A 1 178 ? 2.764 9.756 22.700 1.00 92.81 178 LEU A C 1
ATOM 1364 O O . LEU A 1 178 ? 2.728 10.430 21.672 1.00 92.81 178 LEU A O 1
ATOM 1368 N N . THR A 1 179 ? 1.830 8.848 22.974 1.00 94.94 179 THR A N 1
ATOM 1369 C CA . THR A 1 179 ? 0.763 8.481 22.030 1.00 94.94 179 THR A CA 1
ATOM 1370 C C . THR A 1 179 ? -0.150 9.645 21.635 1.00 94.94 179 THR A C 1
ATOM 1372 O O . THR A 1 179 ? -0.747 9.625 20.560 1.00 94.94 179 THR A O 1
ATOM 1375 N N . SER A 1 180 ? -0.233 10.691 22.464 1.00 95.50 180 SER A N 1
ATOM 1376 C CA . SER A 1 180 ? -0.968 11.923 22.159 1.00 95.50 180 SER A CA 1
ATOM 1377 C C . SER A 1 180 ? -0.353 12.742 21.022 1.00 95.50 180 SER A C 1
ATOM 1379 O O . SER A 1 180 ? -1.057 13.556 20.430 1.00 95.50 180 SER A O 1
ATOM 1381 N N . ASN A 1 181 ? 0.934 12.537 20.727 1.00 96.31 181 ASN A N 1
ATOM 1382 C CA . ASN A 1 181 ? 1.684 13.260 19.698 1.00 96.31 181 ASN A CA 1
ATOM 1383 C C . ASN A 1 181 ? 1.745 12.500 18.367 1.00 96.31 181 ASN A C 1
ATOM 1385 O O . ASN A 1 181 ? 2.325 12.995 17.400 1.00 96.31 181 ASN A O 1
ATOM 1389 N N . TRP A 1 182 ? 1.162 11.302 18.291 1.00 97.50 182 TRP A N 1
ATOM 1390 C CA . TRP A 1 182 ? 1.075 10.567 17.035 1.00 97.50 182 TRP A CA 1
ATOM 1391 C C . TRP A 1 182 ? 0.209 11.329 16.041 1.00 97.50 182 TRP A C 1
ATOM 1393 O O . TRP A 1 182 ? -0.857 11.846 16.379 1.00 97.50 182 TRP A O 1
ATOM 1403 N N . THR A 1 183 ? 0.665 11.387 14.794 1.00 97.50 183 THR A N 1
ATOM 1404 C CA . THR A 1 183 ? 0.037 12.214 13.759 1.00 97.50 183 THR A CA 1
ATOM 1405 C C . THR A 1 183 ? -0.335 11.388 12.544 1.00 97.50 183 THR A C 1
ATOM 1407 O O . THR A 1 183 ? 0.436 10.549 12.083 1.00 97.50 183 THR A O 1
ATOM 1410 N N . LEU A 1 184 ? -1.527 11.642 12.008 1.00 98.56 184 LEU A N 1
ATOM 1411 C CA . LEU A 1 184 ? -1.960 11.129 10.714 1.00 98.56 184 LEU A CA 1
ATOM 1412 C C . LEU A 1 184 ? -1.489 12.083 9.611 1.00 98.56 184 LEU A C 1
ATOM 1414 O O . LEU A 1 184 ? -1.695 13.292 9.713 1.00 98.56 184 LEU A O 1
ATOM 1418 N N . GLY A 1 185 ? -0.906 11.549 8.540 1.00 98.06 185 GLY A N 1
ATOM 1419 C CA . GLY A 1 185 ? -0.481 12.350 7.396 1.00 98.06 185 GLY A CA 1
ATOM 1420 C C . GLY A 1 185 ? -0.471 11.580 6.080 1.00 98.06 185 GLY A C 1
ATOM 1421 O O . GLY A 1 185 ? -0.374 10.354 6.047 1.00 98.06 185 GLY A O 1
ATOM 1422 N N . THR A 1 186 ? -0.550 12.318 4.976 1.00 98.62 186 THR A N 1
ATOM 1423 C CA . THR A 1 186 ? -0.466 11.763 3.621 1.00 98.62 186 THR A CA 1
ATOM 1424 C C . THR A 1 186 ? 0.993 11.603 3.198 1.00 98.62 186 THR A C 1
ATOM 1426 O O . THR A 1 186 ? 1.725 12.594 3.116 1.00 98.62 186 THR A O 1
ATOM 1429 N N . LEU A 1 187 ? 1.396 10.380 2.845 1.00 98.75 187 LEU A N 1
ATOM 1430 C CA . LEU A 1 187 ? 2.675 10.114 2.186 1.00 98.75 187 LEU A CA 1
ATOM 1431 C C . LEU A 1 187 ? 2.608 10.501 0.705 1.00 98.75 187 LEU A C 1
ATOM 1433 O O . LEU A 1 187 ? 3.492 11.204 0.228 1.00 98.75 187 LEU A O 1
ATOM 1437 N N . THR A 1 188 ? 1.560 10.104 -0.025 1.00 98.81 188 THR A N 1
ATOM 1438 C CA . THR A 1 188 ? 1.382 10.504 -1.432 1.00 98.81 188 THR A CA 1
ATOM 1439 C C . THR A 1 188 ? -0.073 10.440 -1.903 1.00 98.81 188 THR A C 1
ATOM 1441 O O . THR A 1 188 ? -0.916 9.803 -1.272 1.00 98.81 188 THR A O 1
ATOM 1444 N N . ARG A 1 189 ? -0.359 11.065 -3.051 1.00 98.38 189 ARG A N 1
ATOM 1445 C CA . ARG A 1 189 ? -1.684 11.116 -3.689 1.00 98.38 189 ARG A CA 1
ATOM 1446 C C . ARG A 1 189 ? -1.621 10.580 -5.123 1.00 98.38 189 ARG A C 1
ATOM 1448 O O . ARG A 1 189 ? -1.481 11.378 -6.050 1.00 98.38 189 ARG A O 1
ATOM 1455 N N . PRO A 1 190 ? -1.721 9.256 -5.335 1.00 97.88 190 PRO A N 1
ATOM 1456 C CA . PRO A 1 190 ? -1.813 8.693 -6.681 1.00 97.88 190 PRO A CA 1
ATOM 1457 C C . PRO A 1 190 ? -3.164 8.977 -7.344 1.00 97.88 190 PRO A C 1
ATOM 1459 O O . PRO A 1 190 ? -3.300 8.766 -8.547 1.00 97.88 190 PRO A O 1
ATOM 1462 N N . GLN A 1 191 ? -4.155 9.449 -6.572 1.00 97.62 191 GLN A N 1
ATOM 1463 C CA . GLN A 1 191 ? -5.543 9.622 -7.008 1.00 97.62 191 GLN A CA 1
ATOM 1464 C C . GLN A 1 191 ? -6.140 8.300 -7.494 1.00 97.62 191 GLN A C 1
ATOM 1466 O O . GLN A 1 191 ? -6.835 8.240 -8.508 1.00 97.62 191 GLN A O 1
ATOM 1471 N N . ARG A 1 192 ? -5.800 7.217 -6.794 1.00 98.19 192 ARG A N 1
ATOM 1472 C CA . ARG A 1 192 ? -6.228 5.850 -7.080 1.00 98.19 192 ARG A CA 1
ATOM 1473 C C . ARG A 1 192 ? -6.533 5.133 -5.774 1.00 98.19 192 ARG A C 1
ATOM 1475 O O . ARG A 1 192 ? -5.824 5.380 -4.797 1.00 98.19 192 ARG A O 1
ATOM 1482 N N . PRO A 1 193 ? -7.557 4.265 -5.741 1.00 98.25 193 PRO A N 1
ATOM 1483 C CA . PRO A 1 193 ? -7.914 3.558 -4.522 1.00 98.25 193 PRO A CA 1
ATOM 1484 C C . PRO A 1 193 ? -6.777 2.628 -4.105 1.00 98.25 193 PRO A C 1
ATOM 1486 O O . PRO A 1 193 ? -6.161 1.979 -4.948 1.00 98.25 193 PRO A O 1
ATOM 1489 N N . ILE A 1 194 ? -6.508 2.526 -2.808 1.00 98.62 194 ILE A N 1
ATOM 1490 C CA . ILE A 1 194 ? -5.508 1.596 -2.279 1.00 98.62 194 ILE A CA 1
ATOM 1491 C C . ILE A 1 194 ? -6.170 0.755 -1.191 1.00 98.62 194 ILE A C 1
ATOM 1493 O O . ILE A 1 194 ? -6.364 1.213 -0.067 1.00 98.62 194 ILE A O 1
ATOM 1497 N N . ILE A 1 195 ? -6.510 -0.495 -1.522 1.00 97.56 195 ILE A N 1
ATOM 1498 C CA . ILE A 1 195 ? -6.988 -1.482 -0.535 1.00 97.56 195 ILE A CA 1
ATOM 1499 C C . ILE A 1 195 ? -5.893 -2.434 -0.057 1.00 97.56 195 ILE A C 1
ATOM 1501 O O . ILE A 1 195 ? -6.023 -3.036 1.015 1.00 97.56 195 ILE A O 1
ATOM 1505 N N . ALA A 1 196 ? -4.831 -2.584 -0.849 1.00 97.25 196 ALA A N 1
ATOM 1506 C CA . ALA A 1 196 ? -3.709 -3.453 -0.544 1.00 97.25 196 ALA A CA 1
ATOM 1507 C C . ALA A 1 196 ? -3.028 -3.025 0.760 1.00 97.25 196 ALA A C 1
ATOM 1509 O O . ALA A 1 196 ? -2.970 -1.845 1.101 1.00 97.25 196 ALA A O 1
ATOM 1510 N N . ARG A 1 197 ? -2.496 -4.007 1.489 1.00 97.81 197 ARG A N 1
ATOM 1511 C CA . ARG A 1 197 ? -1.633 -3.742 2.640 1.00 97.81 197 ARG A CA 1
ATOM 1512 C C . ARG A 1 197 ? -0.271 -3.279 2.107 1.00 97.81 197 ARG A C 1
ATOM 1514 O O . ARG A 1 197 ? 0.312 -4.041 1.337 1.00 97.81 197 ARG A O 1
ATOM 1521 N N . PRO A 1 198 ? 0.243 -2.098 2.489 1.00 98.06 198 PRO A N 1
ATOM 1522 C CA . PRO A 1 198 ? 1.585 -1.686 2.094 1.00 98.06 198 PRO A CA 1
ATOM 1523 C C . PRO A 1 198 ? 2.658 -2.612 2.676 1.00 98.06 198 PRO A C 1
ATOM 1525 O O . PRO A 1 198 ? 2.453 -3.233 3.721 1.00 98.06 198 PRO A O 1
ATOM 1528 N N . SER A 1 199 ? 3.815 -2.667 2.025 1.00 96.38 199 SER A N 1
ATOM 1529 C CA . SER A 1 199 ? 5.028 -3.260 2.587 1.00 96.38 199 SER A CA 1
ATOM 1530 C C . SER A 1 199 ? 6.096 -2.192 2.764 1.00 96.38 199 SER A C 1
ATOM 1532 O O . SER A 1 199 ? 6.201 -1.283 1.947 1.00 96.38 199 SER A O 1
ATOM 1534 N N . ALA A 1 200 ? 6.886 -2.305 3.823 1.00 94.94 200 ALA A N 1
ATOM 1535 C CA . ALA A 1 200 ? 7.894 -1.329 4.198 1.00 94.94 200 ALA A CA 1
ATOM 1536 C C . ALA A 1 200 ? 9.250 -2.023 4.372 1.00 94.94 200 ALA A C 1
ATOM 1538 O O . ALA A 1 200 ? 9.307 -3.112 4.945 1.00 94.94 200 ALA A O 1
ATOM 1539 N N . VAL A 1 201 ? 10.326 -1.423 3.860 1.00 92.00 201 VAL A N 1
ATOM 1540 C CA . VAL A 1 201 ? 11.707 -1.913 4.037 1.00 92.00 201 VAL A CA 1
ATOM 1541 C C . VAL A 1 201 ? 12.664 -0.748 4.231 1.00 92.00 201 VAL A C 1
ATOM 1543 O O . VAL A 1 201 ? 12.450 0.333 3.685 1.00 92.00 201 VAL A O 1
ATOM 1546 N N . THR A 1 202 ? 13.722 -0.971 5.000 1.00 91.44 202 THR A N 1
ATOM 1547 C CA . THR A 1 202 ? 14.855 -0.048 5.088 1.00 91.44 202 THR A CA 1
ATOM 1548 C C . THR A 1 202 ? 16.072 -0.666 4.409 1.00 91.44 202 THR A C 1
ATOM 1550 O O . THR A 1 202 ? 16.169 -1.892 4.307 1.00 91.44 202 THR A O 1
ATOM 1553 N N . ASN A 1 203 ? 16.986 0.165 3.918 1.00 85.75 203 ASN A N 1
ATOM 1554 C CA . ASN A 1 203 ? 18.256 -0.271 3.341 1.00 85.75 203 ASN A CA 1
ATOM 1555 C C . ASN A 1 203 ? 19.456 0.227 4.164 1.00 85.75 203 ASN A C 1
ATOM 1557 O O . ASN A 1 203 ? 19.305 0.907 5.177 1.00 85.75 203 ASN A O 1
ATOM 1561 N N . SER A 1 204 ? 20.667 -0.118 3.719 1.00 85.56 204 SER A N 1
ATOM 1562 C CA . SER A 1 204 ? 21.919 0.290 4.371 1.00 85.56 204 SER A CA 1
ATOM 1563 C C . SER A 1 204 ? 22.135 1.804 4.415 1.00 85.56 204 SER A C 1
ATOM 1565 O O . SER A 1 204 ? 22.853 2.284 5.286 1.00 85.56 204 SER A O 1
ATOM 1567 N N . ASP A 1 205 ? 21.494 2.546 3.511 1.00 85.12 205 ASP A N 1
ATOM 1568 C CA . ASP A 1 205 ? 21.557 4.009 3.441 1.00 85.12 205 ASP A CA 1
ATOM 1569 C C . ASP A 1 205 ? 20.502 4.677 4.343 1.00 85.12 205 ASP A C 1
ATOM 1571 O O . ASP A 1 205 ? 20.341 5.898 4.324 1.00 85.12 205 ASP A O 1
ATOM 1575 N N . ASN A 1 206 ? 19.789 3.879 5.150 1.00 88.94 206 ASN A N 1
ATOM 1576 C CA . ASN A 1 206 ? 18.686 4.302 6.009 1.00 88.94 206 ASN A CA 1
ATOM 1577 C C . ASN A 1 206 ? 17.529 4.956 5.229 1.00 88.94 206 ASN A C 1
ATOM 1579 O O . ASN A 1 206 ? 16.779 5.768 5.770 1.00 88.94 206 ASN A O 1
ATOM 1583 N N . GLU A 1 207 ? 17.359 4.617 3.950 1.00 92.75 207 GLU A N 1
ATOM 1584 C CA . GLU A 1 207 ? 16.173 5.000 3.191 1.00 92.75 207 GLU A CA 1
ATOM 1585 C C . GLU A 1 207 ? 15.000 4.115 3.609 1.00 92.75 207 GLU A C 1
ATOM 1587 O O . GLU A 1 207 ? 15.049 2.891 3.490 1.00 92.75 207 GLU A O 1
ATOM 1592 N N . ARG A 1 208 ? 13.909 4.744 4.043 1.00 96.00 208 ARG A N 1
ATOM 1593 C CA . ARG A 1 208 ? 12.675 4.060 4.434 1.00 96.00 208 ARG A CA 1
ATOM 1594 C C . ARG A 1 208 ? 11.732 3.985 3.242 1.00 96.00 208 ARG A C 1
ATOM 1596 O O . ARG A 1 208 ? 11.111 4.983 2.880 1.00 96.00 208 ARG A O 1
ATOM 1603 N N . TRP A 1 209 ? 11.662 2.818 2.616 1.00 97.62 209 TRP A N 1
ATOM 1604 C CA . TRP A 1 209 ? 10.850 2.553 1.433 1.00 97.62 209 TRP A CA 1
ATOM 1605 C C . TRP A 1 209 ? 9.486 1.978 1.801 1.00 97.62 209 TRP A C 1
ATOM 1607 O O . TRP A 1 209 ? 9.381 1.093 2.649 1.00 97.62 209 TRP A O 1
ATOM 1617 N N . VAL A 1 210 ? 8.451 2.434 1.098 1.00 98.50 210 VAL A N 1
ATOM 1618 C CA . VAL A 1 210 ? 7.073 1.949 1.199 1.00 98.50 210 VAL A CA 1
ATOM 1619 C C . VAL A 1 210 ? 6.577 1.559 -0.190 1.00 98.50 210 VAL A C 1
ATOM 1621 O O . VAL A 1 210 ? 6.609 2.368 -1.117 1.00 98.50 210 VAL A O 1
ATOM 1624 N N . PHE A 1 211 ? 6.099 0.323 -0.321 1.00 98.69 211 PHE A N 1
ATOM 1625 C CA . PHE A 1 211 ? 5.621 -0.274 -1.564 1.00 98.69 211 PHE A CA 1
ATOM 1626 C C . PHE A 1 211 ? 4.157 -0.652 -1.461 1.00 98.69 211 PHE A C 1
ATOM 1628 O O . PHE A 1 211 ? 3.734 -1.287 -0.490 1.00 98.69 211 PHE A O 1
ATOM 1635 N N . VAL A 1 212 ? 3.382 -0.309 -2.484 1.00 98.75 212 VAL A N 1
ATOM 1636 C CA . VAL A 1 212 ? 1.968 -0.671 -2.535 1.00 98.75 212 VAL A CA 1
ATOM 1637 C C . VAL A 1 212 ? 1.444 -0.659 -3.969 1.00 98.75 212 VAL A C 1
ATOM 1639 O O . VAL A 1 212 ? 1.934 0.072 -4.832 1.00 98.75 212 VAL A O 1
ATOM 1642 N N . GLY A 1 213 ? 0.431 -1.488 -4.207 1.00 98.50 213 GLY A N 1
ATOM 1643 C CA . GLY A 1 213 ? -0.370 -1.469 -5.421 1.00 98.50 213 GLY A CA 1
ATOM 1644 C C . GLY A 1 213 ? -1.665 -0.688 -5.239 1.00 98.50 213 GLY A C 1
ATOM 1645 O O . GLY A 1 213 ? -2.272 -0.721 -4.166 1.00 98.50 213 GLY A O 1
ATOM 1646 N N . SER A 1 214 ? -2.095 -0.001 -6.291 1.00 98.62 214 SER A N 1
ATOM 1647 C CA . SER A 1 214 ? -3.413 0.616 -6.361 1.00 98.62 214 SER A CA 1
ATOM 1648 C C . SER A 1 214 ? -4.424 -0.282 -7.081 1.00 98.62 214 SER A C 1
ATOM 1650 O O . SER A 1 214 ? -4.090 -1.269 -7.749 1.00 98.62 214 SER A O 1
ATOM 1652 N N . GLY A 1 215 ? -5.691 0.056 -6.886 1.00 97.75 215 GLY A N 1
ATOM 1653 C CA . GLY A 1 215 ? -6.851 -0.661 -7.375 1.00 97.75 215 GLY A CA 1
ATOM 1654 C C . GLY A 1 215 ? -7.778 -1.095 -6.244 1.00 97.75 215 GLY A C 1
ATOM 1655 O O . GLY A 1 215 ? -7.419 -1.162 -5.065 1.00 97.75 215 GLY A O 1
ATOM 1656 N N . ARG A 1 216 ? -9.004 -1.421 -6.639 1.00 96.06 216 ARG A N 1
ATOM 1657 C CA . ARG A 1 216 ? -10.024 -2.069 -5.815 1.00 96.06 216 ARG A CA 1
ATOM 1658 C C . ARG A 1 216 ? -10.691 -3.146 -6.658 1.00 96.06 216 ARG A C 1
ATOM 1660 O O . ARG A 1 216 ? -10.964 -2.886 -7.823 1.00 96.06 216 ARG A O 1
ATOM 1667 N N . GLU A 1 217 ? -10.929 -4.320 -6.085 1.00 93.94 217 GLU A N 1
ATOM 1668 C CA . GLU A 1 217 ? -11.644 -5.429 -6.731 1.00 93.94 217 GLU A CA 1
ATOM 1669 C C . GLU A 1 217 ? -12.551 -6.099 -5.690 1.00 93.94 217 GLU A C 1
ATOM 1671 O O . GLU A 1 217 ? -12.249 -7.169 -5.166 1.00 93.94 217 GLU A O 1
ATOM 1676 N N . VAL A 1 218 ? -13.611 -5.392 -5.285 1.00 92.12 218 VAL A N 1
ATOM 1677 C CA . VAL A 1 218 ? -14.566 -5.862 -4.263 1.00 92.12 218 VAL A CA 1
ATOM 1678 C C . VAL A 1 218 ? -16.014 -5.842 -4.746 1.00 92.12 218 VAL A C 1
ATOM 1680 O O . VAL A 1 218 ? -16.841 -6.551 -4.177 1.00 92.12 218 VAL A O 1
ATOM 1683 N N . THR A 1 219 ? -16.330 -5.059 -5.781 1.00 92.19 219 THR A N 1
ATOM 1684 C CA . THR A 1 219 ? -17.681 -4.955 -6.355 1.00 92.19 219 THR A CA 1
ATOM 1685 C C . THR A 1 219 ? -17.691 -5.250 -7.851 1.00 92.19 219 THR A C 1
ATOM 1687 O O . THR A 1 219 ? -16.664 -5.205 -8.518 1.00 92.19 219 THR A O 1
ATOM 1690 N N . GLN A 1 220 ? -18.873 -5.496 -8.423 1.00 89.25 220 GLN A N 1
ATOM 1691 C CA . GLN A 1 220 ? -18.995 -5.751 -9.863 1.00 89.25 220 GLN A CA 1
ATOM 1692 C C . GLN A 1 220 ? -18.565 -4.550 -10.726 1.00 89.25 220 GLN A C 1
ATOM 1694 O O . GLN A 1 220 ? -18.040 -4.734 -11.822 1.00 89.25 220 GLN A O 1
ATOM 1699 N N . SER A 1 221 ? -18.781 -3.316 -10.256 1.00 91.06 221 SER A N 1
ATOM 1700 C CA . SER A 1 221 ? -18.330 -2.119 -10.979 1.00 91.06 221 SER A CA 1
ATOM 1701 C C . SER A 1 221 ? -16.811 -2.034 -11.053 1.00 91.06 221 SER A C 1
ATOM 1703 O O . SER A 1 221 ? -16.275 -1.456 -11.996 1.00 91.06 221 SER A O 1
ATOM 1705 N N . ASP A 1 222 ? -16.114 -2.618 -10.077 1.00 93.56 222 ASP A N 1
ATOM 1706 C CA . ASP A 1 222 ? -14.663 -2.641 -10.077 1.00 93.56 222 ASP A CA 1
ATOM 1707 C C . ASP A 1 222 ? -14.148 -3.452 -11.270 1.00 93.56 222 ASP A C 1
ATOM 1709 O O . ASP A 1 222 ? -13.303 -2.950 -12.008 1.00 93.56 222 ASP A O 1
ATOM 1713 N N . SER A 1 223 ? -14.721 -4.622 -11.559 1.00 91.69 223 SER A N 1
ATOM 1714 C CA . SER A 1 223 ? -14.331 -5.474 -12.697 1.00 91.69 223 SER A CA 1
ATOM 1715 C C . SER A 1 223 ? -14.581 -4.842 -14.080 1.00 91.69 223 SER A C 1
ATOM 1717 O O . SER A 1 223 ? -14.264 -5.438 -15.107 1.00 91.69 223 SER A O 1
ATOM 1719 N N . ARG A 1 224 ? -15.164 -3.636 -14.122 1.00 91.56 224 ARG A N 1
ATOM 1720 C CA . ARG A 1 224 ? -15.429 -2.823 -15.324 1.00 91.56 224 ARG A CA 1
ATOM 1721 C C . ARG A 1 224 ? -14.606 -1.541 -15.371 1.00 91.56 224 ARG A C 1
ATOM 1723 O O . ARG A 1 224 ? -14.713 -0.780 -16.328 1.00 91.56 224 ARG A O 1
ATOM 1730 N N . ASN A 1 225 ? -13.846 -1.259 -14.318 1.00 91.81 225 ASN A N 1
ATOM 1731 C CA . ASN A 1 225 ? -13.124 -0.010 -14.169 1.00 91.81 225 ASN A CA 1
ATOM 1732 C C . ASN A 1 225 ? -11.924 0.033 -15.129 1.00 91.81 225 ASN A C 1
ATOM 1734 O O . ASN A 1 225 ? -11.064 -0.846 -15.110 1.00 91.81 225 ASN A O 1
ATOM 1738 N N . THR A 1 226 ? -11.869 1.082 -15.948 1.00 94.31 226 THR A N 1
ATOM 1739 C CA . THR A 1 226 ? -10.828 1.316 -16.956 1.00 94.31 226 THR A CA 1
ATOM 1740 C C . THR A 1 226 ? -9.821 2.383 -16.511 1.00 94.31 226 THR A C 1
ATOM 1742 O O . THR A 1 226 ? -9.222 3.056 -17.339 1.00 94.31 226 THR A O 1
ATOM 1745 N N . GLN A 1 227 ? -9.660 2.649 -15.216 1.00 95.19 227 GLN A N 1
ATOM 1746 C CA . GLN A 1 227 ? -8.641 3.578 -14.732 1.00 95.19 227 GLN A CA 1
ATOM 1747 C C . GLN A 1 227 ? -7.263 2.908 -14.798 1.00 95.19 227 GLN A C 1
ATOM 1749 O O . GLN A 1 227 ? -7.092 1.755 -14.413 1.00 95.19 227 GLN A O 1
ATOM 1754 N N . GLN A 1 228 ? -6.258 3.660 -15.251 1.00 97.38 228 GLN A N 1
ATOM 1755 C CA . GLN A 1 228 ? -4.856 3.263 -15.123 1.00 97.38 228 GLN A CA 1
ATOM 1756 C C . GLN A 1 228 ? -4.480 3.178 -13.641 1.00 97.38 228 GLN A C 1
ATOM 1758 O O . GLN A 1 228 ? -4.435 4.215 -12.975 1.00 97.38 228 GLN A O 1
ATOM 1763 N N . GLU A 1 229 ? -4.160 1.984 -13.155 1.00 98.38 229 GLU A N 1
ATOM 1764 C CA . GLU A 1 229 ? -3.620 1.754 -11.813 1.00 98.38 229 GLU A CA 1
ATOM 1765 C C . GLU A 1 229 ? -2.092 1.631 -11.833 1.00 98.38 229 GLU A C 1
ATOM 1767 O O . GLU A 1 229 ? -1.463 1.551 -12.895 1.00 98.38 229 GLU A O 1
ATOM 1772 N N . TYR A 1 230 ? -1.485 1.623 -10.650 1.00 98.69 230 TYR A N 1
ATOM 1773 C CA . TYR A 1 230 ? -0.042 1.639 -10.478 1.00 98.69 230 TYR A CA 1
ATOM 1774 C C . TYR A 1 230 ? 0.396 0.664 -9.396 1.00 98.69 230 TYR A C 1
ATOM 1776 O O . TYR A 1 230 ? -0.299 0.427 -8.411 1.00 98.69 230 TYR A O 1
ATOM 1784 N N . PHE A 1 231 ? 1.618 0.182 -9.538 1.00 98.81 231 PHE A N 1
ATOM 1785 C CA . PHE A 1 231 ? 2.396 -0.327 -8.425 1.00 98.81 231 PHE A CA 1
ATOM 1786 C C . PHE A 1 231 ? 3.610 0.576 -8.244 1.00 98.81 231 PHE A C 1
ATOM 1788 O O . PHE A 1 231 ? 4.253 0.947 -9.226 1.00 98.81 231 PHE A O 1
ATOM 1795 N N . PHE A 1 232 ? 3.908 0.997 -7.021 1.00 98.81 232 PHE A N 1
ATOM 1796 C CA . PHE A 1 232 ? 4.911 2.036 -6.803 1.00 98.81 232 PHE A CA 1
ATOM 1797 C C . PHE A 1 232 ? 5.669 1.864 -5.491 1.00 98.81 232 PHE A C 1
ATOM 1799 O O . PHE A 1 232 ? 5.176 1.254 -4.541 1.00 98.81 232 PHE A O 1
ATOM 1806 N N . GLY A 1 233 ? 6.875 2.430 -5.467 1.00 98.38 233 GLY A N 1
ATOM 1807 C CA . GLY A 1 233 ? 7.752 2.507 -4.307 1.00 98.38 233 GLY A CA 1
ATOM 1808 C C . GLY A 1 233 ? 8.113 3.949 -4.003 1.00 98.38 233 GLY A C 1
ATOM 1809 O O . GLY A 1 233 ? 8.501 4.689 -4.907 1.00 98.38 233 GLY A O 1
ATOM 1810 N N . ILE A 1 234 ? 7.974 4.358 -2.745 1.00 98.44 234 ILE A N 1
ATOM 1811 C CA . ILE A 1 234 ? 8.205 5.737 -2.301 1.00 98.44 234 ILE A CA 1
ATOM 1812 C C . ILE A 1 234 ? 9.070 5.727 -1.052 1.00 98.44 234 ILE A C 1
ATOM 1814 O O . ILE A 1 234 ? 8.853 4.917 -0.154 1.00 98.44 234 ILE A O 1
ATOM 1818 N N . LYS A 1 235 ? 10.023 6.652 -0.988 1.00 97.94 235 LYS A N 1
ATOM 1819 C CA . LYS A 1 235 ? 10.837 6.896 0.200 1.00 97.94 235 LYS A CA 1
ATOM 1820 C C . LYS A 1 235 ? 10.149 7.891 1.127 1.00 97.94 235 LYS A C 1
ATOM 1822 O O . LYS A 1 235 ? 9.567 8.875 0.667 1.00 97.94 235 LYS A O 1
ATOM 1827 N N . GLU A 1 236 ? 10.280 7.691 2.433 1.00 97.75 236 GLU A N 1
ATOM 1828 C CA . GLU A 1 236 ? 9.985 8.755 3.392 1.00 97.75 236 GLU A CA 1
ATOM 1829 C C . GLU A 1 236 ? 10.857 9.987 3.099 1.00 97.75 236 GLU A C 1
ATOM 1831 O O . GLU A 1 236 ? 12.083 9.862 3.009 1.00 97.75 236 GLU A O 1
ATOM 1836 N N . PRO A 1 237 ? 10.264 11.185 2.937 1.00 97.06 237 PRO A N 1
ATOM 1837 C CA . PRO A 1 237 ? 11.026 12.363 2.564 1.00 97.06 237 PRO A CA 1
ATOM 1838 C C . PRO A 1 237 ? 11.865 12.864 3.734 1.00 97.06 237 PRO A C 1
ATOM 1840 O O . PRO A 1 237 ? 11.368 13.054 4.851 1.00 97.06 237 PRO A O 1
ATOM 1843 N N . THR A 1 238 ? 13.124 13.181 3.457 1.00 95.00 238 THR A N 1
ATOM 1844 C CA . THR A 1 238 ? 14.034 13.800 4.418 1.00 95.00 238 THR A CA 1
ATOM 1845 C C . THR A 1 238 ? 14.218 15.286 4.120 1.00 95.00 238 THR A C 1
ATOM 1847 O O . THR A 1 238 ? 14.173 15.729 2.973 1.00 95.00 238 THR A O 1
ATOM 1850 N N . LEU A 1 239 ? 14.428 16.075 5.169 1.00 93.31 239 LEU A N 1
ATOM 1851 C CA . LEU A 1 239 ? 14.859 17.464 5.090 1.00 93.31 239 LEU A CA 1
ATOM 1852 C C . LEU A 1 239 ? 16.123 17.594 5.939 1.00 93.31 239 LEU A C 1
ATOM 1854 O O . LEU A 1 239 ? 16.093 17.351 7.143 1.00 93.31 239 LEU A O 1
ATOM 1858 N N . SER A 1 240 ? 17.247 17.931 5.303 1.00 90.44 240 SER A N 1
ATOM 1859 C CA . SER A 1 240 ? 18.558 18.047 5.964 1.00 90.44 240 SER A CA 1
ATOM 1860 C C . SER A 1 240 ? 18.979 16.790 6.745 1.00 90.44 240 SER A C 1
ATOM 1862 O O . SER A 1 240 ? 19.543 16.888 7.831 1.00 90.44 240 SER A O 1
ATOM 1864 N N . GLY A 1 241 ? 18.689 15.602 6.201 1.00 87.06 241 GLY A N 1
ATOM 1865 C CA . GLY A 1 241 ? 19.053 14.315 6.809 1.00 8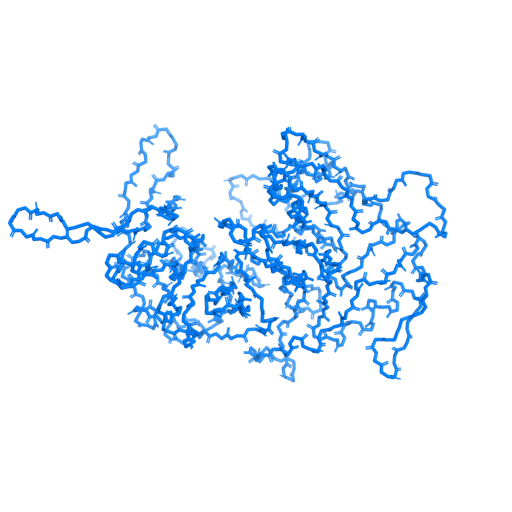7.06 241 GLY A CA 1
ATOM 1866 C C . GLY A 1 241 ? 18.109 13.819 7.911 1.00 87.06 241 GLY A C 1
ATOM 1867 O O . GLY A 1 241 ? 18.357 12.762 8.478 1.00 87.06 241 GLY A O 1
ATOM 1868 N N . VAL A 1 242 ? 17.022 14.540 8.200 1.00 91.81 242 VAL A N 1
ATOM 1869 C CA . VAL A 1 242 ? 15.992 14.136 9.172 1.00 91.81 242 VAL A CA 1
ATOM 1870 C C . VAL A 1 242 ? 14.696 13.809 8.437 1.00 91.81 242 VAL A C 1
ATOM 1872 O O . VAL A 1 242 ? 14.334 14.516 7.497 1.00 91.81 242 VAL A O 1
ATOM 1875 N N . PHE A 1 243 ? 13.973 12.766 8.851 1.00 95.00 243 PHE A N 1
ATOM 1876 C CA . PHE A 1 243 ? 12.663 12.451 8.275 1.00 95.00 243 PHE A CA 1
ATOM 1877 C C . PHE A 1 243 ? 11.674 13.587 8.533 1.00 95.00 243 PHE A C 1
ATOM 1879 O O . PHE A 1 243 ? 11.329 13.903 9.668 1.00 95.00 243 PHE A O 1
ATOM 1886 N N . SER A 1 244 ? 11.236 14.218 7.447 1.00 95.19 244 SER A N 1
ATOM 1887 C CA . SER A 1 244 ? 10.309 15.350 7.486 1.00 95.19 244 SER A CA 1
ATOM 1888 C C . SER A 1 244 ? 8.862 14.906 7.658 1.00 95.19 244 SER A C 1
ATOM 1890 O O . SER A 1 244 ? 8.022 15.707 8.058 1.00 95.19 244 SER A O 1
ATOM 1892 N N . TYR A 1 245 ? 8.562 13.654 7.288 1.00 95.12 245 TYR A N 1
ATOM 1893 C CA . TYR A 1 245 ? 7.202 13.144 7.174 1.00 95.12 245 TYR A CA 1
ATOM 1894 C C . TYR A 1 245 ? 6.278 14.113 6.410 1.00 95.12 245 TYR A C 1
ATOM 1896 O O . TYR A 1 245 ? 5.094 14.255 6.729 1.00 95.12 245 TYR A O 1
ATOM 1904 N N . GLY A 1 246 ? 6.806 14.748 5.359 1.00 96.75 246 GLY A N 1
ATOM 1905 C CA . GLY A 1 246 ? 6.024 15.507 4.387 1.00 96.75 246 GLY A CA 1
ATOM 1906 C C . GLY A 1 246 ? 5.296 14.620 3.370 1.00 96.75 246 GLY A C 1
ATOM 1907 O O . GLY A 1 246 ? 5.465 13.397 3.332 1.00 96.75 246 GLY A O 1
ATOM 1908 N N . THR A 1 247 ? 4.484 15.249 2.521 1.00 98.25 247 THR A N 1
ATOM 1909 C CA . THR A 1 247 ? 3.857 14.587 1.369 1.00 98.25 247 THR A CA 1
ATOM 1910 C C . THR A 1 247 ? 4.794 14.613 0.164 1.00 98.25 247 THR A C 1
ATOM 1912 O O . THR A 1 247 ? 5.287 15.671 -0.224 1.00 98.25 247 THR A O 1
ATOM 1915 N N . VAL A 1 248 ? 4.976 13.459 -0.474 1.00 98.56 248 VAL A N 1
ATOM 1916 C CA . VAL A 1 248 ? 5.689 13.296 -1.743 1.00 98.56 248 VAL A CA 1
ATOM 1917 C C . VAL A 1 248 ? 4.694 13.427 -2.905 1.00 98.56 248 VAL A C 1
ATOM 1919 O O . VAL A 1 248 ? 3.739 12.642 -2.982 1.00 98.56 248 VAL A O 1
ATOM 1922 N N . PRO A 1 249 ? 4.878 14.387 -3.833 1.00 98.38 249 PRO A N 1
ATOM 1923 C CA . PRO A 1 249 ? 4.043 14.485 -5.027 1.00 98.38 249 PRO A CA 1
ATOM 1924 C C . PRO A 1 249 ? 4.137 13.213 -5.878 1.00 98.38 249 PRO A C 1
ATOM 1926 O O . PRO A 1 249 ? 5.217 12.814 -6.292 1.00 98.38 249 PRO A O 1
ATOM 1929 N N . PHE A 1 250 ? 3.009 12.586 -6.217 1.00 98.62 250 PHE A N 1
ATOM 1930 C CA . PHE A 1 250 ? 3.034 11.368 -7.045 1.00 98.62 250 PHE A CA 1
ATOM 1931 C C . PHE A 1 250 ? 3.606 11.616 -8.457 1.00 98.62 250 PHE A C 1
ATOM 1933 O O . PHE A 1 250 ? 4.146 10.721 -9.112 1.00 98.62 250 PHE A O 1
ATOM 1940 N N . SER A 1 251 ? 3.520 12.862 -8.931 1.00 97.62 251 SER A N 1
ATOM 1941 C CA . SER A 1 251 ? 4.128 13.311 -10.184 1.00 97.62 251 SER A CA 1
ATOM 1942 C C . SER A 1 251 ? 5.658 13.349 -10.153 1.00 97.62 251 SER A C 1
ATOM 1944 O O . SER A 1 251 ? 6.250 13.321 -11.225 1.00 97.62 251 SER A O 1
ATOM 1946 N N . SER A 1 252 ? 6.300 13.384 -8.977 1.00 97.25 252 SER A N 1
ATOM 1947 C CA . SER A 1 252 ? 7.765 13.366 -8.868 1.00 97.25 252 SER A CA 1
ATOM 1948 C C . SER A 1 252 ? 8.362 11.957 -8.879 1.00 97.25 252 SER A C 1
ATOM 1950 O O . SER A 1 252 ? 9.581 11.824 -8.830 1.00 97.25 252 SER A O 1
ATOM 1952 N N . LEU A 1 253 ? 7.537 10.904 -8.897 1.00 98.50 253 LEU A N 1
ATOM 1953 C CA . LEU A 1 253 ? 8.027 9.531 -9.021 1.00 98.50 253 LEU A CA 1
ATOM 1954 C C . LEU A 1 253 ? 8.433 9.236 -10.462 1.00 98.50 253 LEU A C 1
ATOM 1956 O O . LEU A 1 253 ? 7.687 9.544 -11.399 1.00 98.50 253 LEU A O 1
ATOM 1960 N N . ILE A 1 254 ? 9.578 8.576 -10.618 1.00 98.56 254 ILE A N 1
ATOM 1961 C CA . ILE A 1 254 ? 10.097 8.168 -11.921 1.00 98.56 254 ILE A CA 1
ATOM 1962 C C . ILE A 1 254 ? 9.253 7.015 -12.467 1.00 98.56 254 ILE A C 1
ATOM 1964 O O . ILE A 1 254 ? 9.045 6.011 -11.790 1.00 98.56 254 ILE A O 1
ATOM 1968 N N . ASP A 1 255 ? 8.740 7.158 -13.686 1.00 98.44 255 ASP A N 1
ATOM 1969 C CA . ASP A 1 255 ? 8.035 6.070 -14.366 1.00 98.44 255 ASP A CA 1
ATOM 1970 C C . ASP A 1 255 ? 9.062 5.105 -14.962 1.00 98.44 255 ASP A C 1
ATOM 1972 O O . ASP A 1 255 ? 9.743 5.439 -15.930 1.00 98.44 255 ASP A O 1
ATOM 1976 N N . THR A 1 256 ? 9.192 3.925 -14.359 1.00 98.44 256 THR A N 1
ATOM 1977 C CA . THR A 1 256 ? 10.153 2.895 -14.780 1.00 98.44 256 THR A CA 1
ATOM 1978 C C . THR A 1 256 ? 9.483 1.742 -15.522 1.00 98.44 256 THR A C 1
ATOM 1980 O O . THR A 1 256 ? 10.118 0.727 -15.795 1.00 98.44 256 THR A O 1
ATOM 1983 N N . THR A 1 257 ? 8.210 1.910 -15.901 1.00 97.94 257 THR A N 1
ATOM 1984 C CA . THR A 1 257 ? 7.389 0.855 -16.512 1.00 97.94 257 THR A CA 1
ATOM 1985 C C . THR A 1 257 ? 8.037 0.271 -17.759 1.00 97.94 257 THR A C 1
ATOM 1987 O O . THR A 1 257 ? 8.102 -0.946 -17.903 1.00 97.94 257 THR A O 1
ATOM 1990 N N . ASP A 1 258 ? 8.516 1.117 -18.664 1.00 97.12 258 ASP A N 1
ATOM 1991 C CA . ASP A 1 258 ? 8.932 0.675 -20.000 1.00 97.12 258 ASP A CA 1
ATOM 1992 C C . ASP A 1 258 ? 10.438 0.386 -20.084 1.00 97.12 258 ASP A C 1
ATOM 1994 O O . ASP A 1 258 ? 10.951 0.073 -21.155 1.00 97.12 258 ASP A O 1
ATOM 1998 N N . ILE A 1 259 ? 11.155 0.462 -18.957 1.00 98.38 259 ILE A N 1
ATOM 1999 C CA . ILE A 1 259 ? 12.583 0.156 -18.911 1.00 98.38 259 ILE A CA 1
ATOM 2000 C C . ILE A 1 259 ? 12.771 -1.360 -19.001 1.00 98.38 259 ILE A C 1
ATOM 2002 O O . ILE A 1 259 ? 12.308 -2.118 -18.144 1.00 98.38 259 ILE A O 1
ATOM 2006 N N . GLN A 1 260 ? 13.485 -1.790 -20.037 1.00 98.31 260 GLN A N 1
ATOM 2007 C CA . GLN A 1 260 ? 13.891 -3.174 -20.247 1.00 98.31 260 GLN A CA 1
ATOM 2008 C C . GLN A 1 260 ? 15.372 -3.319 -19.906 1.00 98.31 260 GLN A C 1
ATOM 2010 O O . GLN A 1 260 ? 16.204 -2.568 -20.413 1.00 98.31 260 GLN A O 1
ATOM 2015 N N . VAL A 1 261 ? 15.666 -4.268 -19.021 1.00 98.31 261 VAL A N 1
ATOM 2016 C CA . VAL A 1 261 ? 17.013 -4.574 -18.534 1.00 98.31 261 VAL A CA 1
ATOM 2017 C C . VAL A 1 261 ? 17.432 -5.899 -19.153 1.00 98.31 261 VAL A C 1
ATOM 2019 O O . VAL A 1 261 ? 16.711 -6.888 -19.009 1.00 98.31 261 VAL A O 1
ATOM 2022 N N . GLU A 1 262 ? 18.554 -5.915 -19.855 1.00 98.38 262 GLU A N 1
ATOM 2023 C CA . GLU A 1 262 ? 19.155 -7.114 -20.440 1.00 98.38 262 GLU A CA 1
ATOM 2024 C C . GLU A 1 262 ? 19.814 -7.973 -19.349 1.00 98.38 262 GLU A C 1
ATOM 2026 O O . GLU A 1 262 ? 19.863 -7.597 -18.171 1.00 98.38 262 GLU A O 1
ATOM 2031 N N . ALA A 1 263 ? 20.212 -9.197 -19.685 1.00 97.38 263 ALA A N 1
ATOM 2032 C CA . ALA A 1 263 ? 20.680 -10.158 -18.698 1.00 97.38 263 ALA A CA 1
ATOM 2033 C C . ALA A 1 263 ? 22.015 -9.728 -18.091 1.00 97.38 263 ALA A C 1
ATOM 2035 O O . ALA A 1 263 ? 22.211 -9.939 -16.895 1.00 97.38 263 ALA A O 1
ATOM 2036 N N . ASP A 1 264 ? 22.892 -9.105 -18.878 1.00 96.88 264 ASP A N 1
ATOM 2037 C CA . ASP A 1 264 ? 24.181 -8.543 -18.452 1.00 96.88 264 ASP A CA 1
ATOM 2038 C C . ASP A 1 264 ? 24.061 -7.231 -17.649 1.00 96.88 264 ASP A C 1
ATOM 2040 O O . ASP A 1 264 ? 25.004 -6.813 -16.974 1.00 96.88 264 ASP A O 1
ATOM 2044 N N . GLY A 1 265 ? 22.872 -6.629 -17.647 1.00 97.44 265 GLY A N 1
ATOM 2045 C CA . GLY A 1 265 ? 22.551 -5.412 -16.920 1.00 97.44 265 GLY A CA 1
ATOM 2046 C C . GLY A 1 265 ? 22.576 -4.140 -17.756 1.00 97.44 265 GLY A C 1
ATOM 2047 O O . GLY A 1 265 ? 22.333 -3.075 -17.182 1.00 97.44 265 GLY A O 1
ATOM 2048 N N . ASP A 1 266 ? 22.795 -4.210 -19.066 1.00 98.31 266 ASP A N 1
ATOM 2049 C CA . ASP A 1 266 ? 22.552 -3.074 -19.950 1.00 98.31 266 ASP A CA 1
ATOM 2050 C C . ASP A 1 266 ? 21.046 -2.800 -20.101 1.00 98.31 266 ASP A C 1
ATOM 2052 O O . ASP A 1 266 ? 20.177 -3.625 -19.799 1.00 98.31 266 ASP A O 1
ATOM 2056 N N . LEU A 1 267 ? 20.703 -1.569 -20.480 1.00 98.50 267 LEU A N 1
ATOM 2057 C CA . LEU A 1 267 ? 19.339 -1.225 -20.867 1.00 98.50 267 LEU A CA 1
ATOM 2058 C C . LEU A 1 267 ? 19.217 -1.334 -22.384 1.00 98.50 267 LEU A C 1
ATOM 2060 O O . LEU A 1 267 ? 20.001 -0.713 -23.102 1.00 98.50 267 LEU A O 1
ATOM 2064 N N . VAL A 1 268 ? 18.148 -1.979 -22.863 1.00 98.06 268 VAL A N 1
ATOM 2065 C CA . VAL A 1 268 ? 17.815 -2.073 -24.305 1.00 98.06 268 VAL A CA 1
ATOM 2066 C C . VAL A 1 268 ? 17.799 -0.689 -24.969 1.00 98.06 268 VAL A C 1
ATOM 2068 O O . VAL A 1 268 ? 18.079 -0.510 -26.155 1.00 98.06 268 VAL A O 1
ATOM 2071 N N . SER A 1 269 ? 17.411 0.332 -24.209 1.00 97.25 269 SER A N 1
ATOM 2072 C CA . SER A 1 269 ? 17.460 1.728 -24.623 1.00 97.25 269 SER A CA 1
ATOM 2073 C C . SER A 1 269 ? 17.849 2.598 -23.441 1.00 97.25 269 SER A C 1
ATOM 2075 O O . SER A 1 269 ? 17.419 2.357 -22.311 1.00 97.25 269 SER A O 1
ATOM 2077 N N . SER A 1 270 ? 18.644 3.637 -23.702 1.00 96.88 270 SER A N 1
ATOM 2078 C CA . SER A 1 270 ? 18.977 4.608 -22.666 1.00 96.88 270 SER A CA 1
ATOM 2079 C C . SER A 1 270 ? 17.718 5.298 -22.138 1.00 96.88 270 SER A C 1
ATOM 2081 O O . SER A 1 270 ? 16.738 5.509 -22.853 1.00 96.88 270 SER A O 1
ATOM 2083 N N . PHE A 1 271 ? 17.750 5.652 -20.858 1.00 98.00 271 PHE A N 1
ATOM 2084 C CA . PHE A 1 271 ? 16.627 6.241 -20.148 1.00 98.00 271 PHE A CA 1
ATOM 2085 C C . PHE A 1 271 ? 17.039 7.561 -19.502 1.00 98.00 271 PHE A C 1
ATOM 2087 O O . PHE A 1 271 ? 18.065 7.653 -18.829 1.00 98.00 271 PHE A O 1
ATOM 2094 N N . THR A 1 272 ? 16.232 8.601 -19.683 1.00 97.50 272 THR A N 1
ATOM 2095 C CA . THR A 1 272 ? 16.470 9.914 -19.077 1.00 97.50 272 THR A CA 1
ATOM 2096 C C . THR A 1 272 ? 15.691 10.019 -17.768 1.00 97.50 272 THR A C 1
ATOM 2098 O O . THR A 1 272 ? 14.481 10.227 -17.775 1.00 97.50 272 THR A O 1
ATOM 2101 N N . VAL A 1 273 ? 16.391 9.894 -16.636 1.00 95.38 273 VAL A N 1
ATOM 2102 C CA . VAL A 1 273 ? 15.807 10.003 -15.284 1.00 95.38 273 VAL A CA 1
ATOM 2103 C C . VAL A 1 273 ? 15.460 11.457 -14.965 1.00 95.38 273 VAL A C 1
ATOM 2105 O O . VAL A 1 273 ? 14.392 11.757 -14.440 1.00 95.38 273 VAL A O 1
ATOM 2108 N N . THR A 1 274 ? 16.366 12.375 -15.303 1.00 93.69 274 THR A N 1
ATOM 2109 C CA . THR A 1 274 ? 16.179 13.827 -15.189 1.00 93.69 274 THR A CA 1
ATOM 2110 C C . THR A 1 274 ? 16.784 14.503 -16.421 1.00 93.69 274 THR A C 1
ATOM 2112 O O . THR A 1 274 ? 17.611 13.882 -17.090 1.00 93.69 274 THR A O 1
ATOM 2115 N N . PRO A 1 275 ? 16.481 15.782 -16.718 1.00 93.00 275 PRO A N 1
ATOM 2116 C CA . PRO A 1 275 ? 17.098 16.483 -17.848 1.00 93.00 275 PRO A CA 1
ATOM 2117 C C . PRO A 1 275 ? 18.638 16.470 -17.858 1.00 93.00 275 PRO A C 1
ATOM 2119 O O . PRO A 1 275 ? 19.237 16.630 -18.916 1.00 93.00 275 PRO A O 1
ATOM 2122 N N . ALA A 1 276 ? 19.280 16.276 -16.698 1.00 92.75 276 ALA A N 1
ATOM 2123 C CA . ALA A 1 276 ? 20.734 16.217 -16.551 1.00 92.75 276 ALA A CA 1
ATOM 2124 C C . ALA A 1 276 ? 21.289 14.786 -16.394 1.00 92.75 276 ALA A C 1
ATOM 2126 O O . ALA A 1 276 ? 22.502 14.611 -16.300 1.00 92.75 276 ALA A O 1
ATOM 2127 N N . THR A 1 277 ? 20.433 13.762 -16.337 1.00 96.56 277 THR A N 1
ATOM 2128 C CA . THR A 1 277 ? 20.836 12.387 -16.013 1.00 96.56 277 THR A CA 1
ATOM 2129 C C . THR A 1 277 ? 20.198 11.404 -16.984 1.00 96.56 277 THR A C 1
ATOM 2131 O O . THR A 1 277 ? 19.005 11.114 -16.897 1.00 96.56 277 THR A O 1
ATOM 2134 N N . THR A 1 278 ? 21.013 10.869 -17.892 1.00 97.75 278 THR A N 1
ATOM 2135 C CA . THR A 1 278 ? 20.654 9.745 -18.765 1.00 97.75 278 THR A CA 1
ATOM 2136 C C . THR A 1 278 ? 21.487 8.531 -18.381 1.00 97.75 278 THR A C 1
ATOM 2138 O O . THR A 1 278 ? 22.684 8.657 -18.135 1.00 97.75 278 THR A O 1
ATOM 2141 N N . VAL A 1 279 ? 20.836 7.377 -18.306 1.00 98.19 279 VAL A N 1
ATOM 2142 C CA . VAL A 1 279 ? 21.401 6.099 -17.868 1.00 98.19 279 VAL A CA 1
ATOM 2143 C C . VAL A 1 279 ? 21.227 5.063 -18.972 1.00 98.19 279 VAL A C 1
ATOM 2145 O O . VAL A 1 279 ? 20.313 5.172 -19.787 1.00 98.19 279 VAL A O 1
ATOM 2148 N N . ASN A 1 280 ? 22.107 4.074 -19.025 1.00 98.19 280 ASN A N 1
ATOM 2149 C CA . ASN A 1 280 ? 22.095 3.018 -20.043 1.00 98.19 280 ASN A CA 1
ATOM 2150 C C . ASN A 1 280 ? 22.362 1.626 -19.462 1.00 98.19 280 ASN A C 1
ATOM 2152 O O . ASN A 1 280 ? 22.468 0.674 -20.220 1.00 98.19 280 ASN A O 1
ATOM 2156 N N . SER A 1 281 ? 22.437 1.507 -18.137 1.00 98.25 281 SER A N 1
ATOM 2157 C CA . SER A 1 281 ? 22.583 0.234 -17.436 1.00 98.25 281 SER A CA 1
ATOM 2158 C C . SER A 1 281 ? 21.746 0.215 -16.159 1.00 98.25 281 SER A C 1
ATOM 2160 O O . SER A 1 281 ? 21.391 1.261 -15.606 1.00 98.25 281 SER A O 1
ATOM 2162 N N . PHE A 1 282 ? 21.459 -0.979 -15.654 1.00 98.19 282 PHE A N 1
ATOM 2163 C CA . PHE A 1 282 ? 20.798 -1.214 -14.377 1.00 98.19 282 PHE A CA 1
ATOM 2164 C C . PHE A 1 282 ? 21.519 -0.507 -13.225 1.00 98.19 282 PHE A C 1
ATOM 2166 O O . PHE A 1 282 ? 20.879 0.149 -12.405 1.00 98.19 282 PHE A O 1
ATOM 2173 N N . GLU A 1 283 ? 22.852 -0.576 -13.185 1.00 97.69 283 GLU A N 1
ATOM 2174 C CA . GLU A 1 283 ? 23.633 0.040 -12.110 1.00 97.69 283 GLU A CA 1
ATOM 2175 C C . GLU A 1 283 ? 23.599 1.573 -12.177 1.00 97.69 283 GLU A C 1
ATOM 2177 O O . GLU A 1 283 ? 23.418 2.240 -11.155 1.00 97.69 283 GLU A O 1
ATOM 2182 N N . SER A 1 284 ? 23.693 2.152 -13.381 1.00 98.06 284 SER A N 1
ATOM 2183 C CA . SER A 1 284 ? 23.568 3.605 -13.544 1.00 98.06 284 SER A CA 1
ATOM 2184 C C . SER A 1 284 ? 22.154 4.098 -13.208 1.00 98.06 284 SER A C 1
ATOM 2186 O O . SER A 1 284 ? 22.012 5.143 -12.568 1.00 98.06 284 SER A O 1
ATOM 2188 N N . LEU A 1 285 ? 21.110 3.324 -13.533 1.00 98.25 285 LEU A N 1
ATOM 2189 C CA . LEU A 1 285 ? 19.731 3.595 -13.115 1.00 98.25 285 LEU A CA 1
ATOM 2190 C C . LEU A 1 285 ? 19.565 3.525 -11.591 1.00 98.25 285 LEU A C 1
ATOM 2192 O O . LEU A 1 285 ? 18.988 4.436 -10.993 1.00 98.25 285 LEU A O 1
ATOM 2196 N N . ARG A 1 286 ? 20.088 2.470 -10.954 1.00 96.38 286 ARG A N 1
ATOM 2197 C CA . ARG A 1 286 ? 20.055 2.282 -9.497 1.00 96.38 286 ARG A CA 1
ATOM 2198 C C . ARG A 1 286 ? 20.716 3.452 -8.782 1.00 96.38 286 ARG A C 1
ATOM 2200 O O . ARG A 1 286 ? 20.115 4.028 -7.878 1.00 96.38 286 ARG A O 1
ATOM 2207 N N . SER A 1 287 ? 21.899 3.856 -9.244 1.00 96.31 287 SER A N 1
ATOM 2208 C CA . SER A 1 287 ? 22.613 5.023 -8.729 1.00 96.31 287 SER A CA 1
ATOM 2209 C C . SER A 1 287 ? 21.804 6.312 -8.904 1.00 96.31 287 SER A C 1
ATOM 2211 O O . SER A 1 287 ? 21.625 7.057 -7.940 1.00 96.31 287 SER A O 1
ATOM 2213 N N . ALA A 1 288 ? 21.228 6.556 -10.085 1.00 96.94 288 ALA A N 1
ATOM 2214 C CA . ALA A 1 288 ? 20.432 7.756 -10.341 1.00 96.94 288 ALA A CA 1
ATOM 2215 C C . ALA A 1 288 ? 19.191 7.855 -9.430 1.00 96.94 288 ALA A C 1
ATOM 2217 O O . ALA A 1 288 ? 18.865 8.943 -8.945 1.00 96.94 288 ALA A O 1
ATOM 2218 N N . LEU A 1 289 ? 18.528 6.728 -9.145 1.00 96.06 289 LEU A N 1
ATOM 2219 C CA . LEU A 1 289 ? 17.319 6.673 -8.315 1.00 96.06 289 LEU A CA 1
ATOM 2220 C C . LEU A 1 289 ? 17.569 6.858 -6.810 1.00 96.06 289 LEU A C 1
ATOM 2222 O O . LEU A 1 289 ? 16.621 7.139 -6.074 1.00 96.06 289 LEU A O 1
ATOM 2226 N N . THR A 1 290 ? 18.817 6.796 -6.333 1.00 93.50 290 THR A N 1
ATOM 2227 C CA . THR A 1 290 ? 19.156 7.131 -4.931 1.00 93.50 290 THR A CA 1
ATOM 2228 C C . THR A 1 290 ? 18.741 8.561 -4.565 1.00 93.50 290 THR A C 1
ATOM 2230 O O . THR A 1 290 ? 18.234 8.814 -3.479 1.00 93.50 290 THR A O 1
ATOM 2233 N N . THR A 1 291 ? 18.836 9.494 -5.513 1.00 93.25 291 THR A N 1
ATOM 2234 C CA . THR A 1 291 ? 18.479 10.910 -5.309 1.00 93.25 291 THR A CA 1
ATOM 2235 C C . THR A 1 291 ? 17.008 11.227 -5.575 1.00 93.25 291 THR A C 1
ATOM 2237 O O . THR A 1 291 ? 16.574 12.361 -5.383 1.00 93.25 291 THR A O 1
ATOM 2240 N N . GLN A 1 292 ? 16.233 10.244 -6.036 1.00 96.44 292 GLN A N 1
ATOM 2241 C CA . GLN A 1 292 ? 14.826 10.416 -6.382 1.00 96.44 292 GLN A CA 1
ATOM 2242 C C . GLN A 1 292 ? 13.923 9.968 -5.231 1.00 96.44 292 GLN A C 1
ATOM 2244 O O . GLN A 1 292 ? 14.302 9.140 -4.400 1.00 96.44 292 GLN A O 1
ATOM 2249 N N . ALA A 1 293 ? 12.699 10.500 -5.202 1.00 97.25 293 ALA A N 1
ATOM 2250 C CA . ALA A 1 293 ? 11.717 10.185 -4.163 1.00 97.25 293 ALA A CA 1
ATOM 2251 C C . ALA A 1 293 ? 11.145 8.759 -4.273 1.00 97.25 293 ALA A C 1
ATOM 2253 O O . ALA A 1 293 ? 10.532 8.263 -3.329 1.00 97.25 293 ALA A O 1
ATOM 2254 N N . GLY A 1 294 ? 11.324 8.110 -5.424 1.00 98.19 294 GLY A N 1
ATOM 2255 C CA . GLY A 1 294 ? 10.828 6.770 -5.697 1.00 98.19 294 GLY A CA 1
ATOM 2256 C C . GLY A 1 294 ? 10.513 6.561 -7.174 1.00 98.19 294 GLY A C 1
ATOM 2257 O O . GLY A 1 294 ? 10.926 7.342 -8.037 1.00 98.19 294 GLY A O 1
ATOM 2258 N N . TRP A 1 295 ? 9.752 5.510 -7.455 1.00 98.69 295 TRP A N 1
ATOM 2259 C CA . TRP A 1 295 ? 9.401 5.082 -8.805 1.00 98.69 295 TRP A CA 1
ATOM 2260 C C . TRP A 1 295 ? 7.972 4.536 -8.864 1.00 98.69 295 TRP A C 1
ATOM 2262 O O . TRP A 1 295 ? 7.368 4.191 -7.845 1.00 98.69 295 TRP A O 1
ATOM 2272 N N . LYS A 1 296 ? 7.427 4.440 -10.076 1.00 98.75 296 LYS A N 1
ATOM 2273 C CA . LYS A 1 296 ? 6.119 3.838 -10.356 1.00 98.75 296 LYS A CA 1
ATOM 2274 C C . LYS A 1 296 ? 6.161 2.969 -11.610 1.00 98.75 296 LYS A C 1
ATOM 2276 O O . LYS A 1 296 ? 6.815 3.309 -12.591 1.00 98.75 296 LYS A O 1
ATOM 2281 N N . ASN A 1 297 ? 5.412 1.876 -11.563 1.00 98.62 297 ASN A N 1
ATOM 2282 C CA . ASN A 1 297 ? 5.057 1.030 -12.693 1.00 98.62 297 ASN A CA 1
ATOM 2283 C C . ASN A 1 297 ? 3.563 1.199 -12.984 1.00 98.62 297 ASN A C 1
ATOM 2285 O O . ASN A 1 297 ? 2.727 1.006 -12.098 1.00 98.62 297 ASN A O 1
ATOM 2289 N N . ARG A 1 298 ? 3.221 1.541 -14.225 1.00 98.44 298 ARG A N 1
ATOM 2290 C CA . ARG A 1 298 ? 1.859 1.458 -14.755 1.00 98.44 298 ARG A CA 1
ATOM 2291 C C . ARG A 1 298 ? 1.476 -0.014 -14.882 1.00 98.44 298 ARG A C 1
ATOM 2293 O O . ARG A 1 298 ? 2.213 -0.801 -15.476 1.00 98.44 298 ARG A O 1
ATOM 2300 N N . LEU A 1 299 ? 0.330 -0.375 -14.315 1.00 98.06 299 LEU A N 1
ATOM 2301 C CA . LEU A 1 299 ? -0.279 -1.687 -14.535 1.00 98.06 299 LEU A CA 1
ATOM 2302 C C . LEU A 1 299 ? -0.900 -1.752 -15.941 1.00 98.06 299 LEU A C 1
ATOM 2304 O O . LEU A 1 299 ? -1.016 -0.733 -16.623 1.00 98.06 299 LEU A O 1
ATOM 2308 N N . ILE A 1 300 ? -1.264 -2.944 -16.402 1.00 96.81 300 ILE A N 1
ATOM 2309 C CA . ILE A 1 300 ? -1.811 -3.190 -17.737 1.00 96.81 300 ILE A CA 1
ATOM 2310 C C . ILE A 1 300 ? -3.002 -2.268 -17.978 1.00 96.81 300 ILE A C 1
ATOM 2312 O O . ILE A 1 300 ? -3.950 -2.223 -17.198 1.00 96.81 300 ILE A O 1
ATOM 2316 N N . TYR A 1 301 ? -2.952 -1.536 -19.082 1.00 95.75 301 TYR A N 1
ATOM 2317 C CA . TYR A 1 301 ? -3.991 -0.602 -19.468 1.00 95.75 301 TYR A CA 1
ATOM 2318 C C . TYR A 1 301 ? -3.899 -0.333 -20.967 1.00 95.75 301 TYR A C 1
ATOM 2320 O O . TYR A 1 301 ? -2.815 -0.080 -21.490 1.00 95.75 301 TYR A O 1
ATOM 2328 N N . ASP A 1 302 ? -5.038 -0.373 -21.650 1.00 93.44 302 ASP A N 1
ATOM 2329 C CA . ASP A 1 302 ? -5.142 -0.123 -23.092 1.00 93.44 302 ASP A CA 1
ATOM 2330 C C . ASP A 1 302 ? -6.171 0.968 -23.441 1.00 93.44 302 ASP A C 1
ATOM 2332 O O . ASP A 1 302 ? -6.464 1.210 -24.611 1.00 93.44 302 ASP A O 1
ATOM 2336 N N . GLY A 1 303 ? -6.740 1.636 -22.432 1.00 91.00 303 GLY A N 1
ATOM 2337 C CA . GLY A 1 303 ? -7.751 2.677 -22.620 1.00 91.00 303 GLY A CA 1
ATOM 2338 C C . GLY A 1 303 ? -9.180 2.194 -22.836 1.00 91.00 303 GLY A C 1
ATOM 2339 O O . GLY A 1 303 ? -10.085 3.024 -22.796 1.00 91.00 303 GLY A O 1
ATOM 2340 N N . THR A 1 304 ? -9.401 0.896 -23.050 1.00 90.94 304 THR A N 1
ATOM 2341 C CA . THR A 1 304 ? -10.712 0.363 -23.456 1.00 90.94 304 THR A CA 1
ATOM 2342 C C . THR A 1 304 ? -11.198 -0.744 -22.529 1.00 90.94 304 THR A C 1
ATOM 2344 O O . THR A 1 304 ? -12.357 -0.745 -22.120 1.00 90.94 304 THR A O 1
ATOM 2347 N N . ASN A 1 305 ? -10.318 -1.679 -22.191 1.00 92.19 305 ASN A N 1
ATOM 2348 C CA . ASN A 1 305 ? -10.613 -2.804 -21.322 1.00 92.19 305 ASN A CA 1
ATOM 2349 C C . ASN A 1 305 ? -10.377 -2.435 -19.850 1.00 92.19 305 ASN A C 1
ATOM 2351 O O . ASN A 1 305 ? -9.694 -1.444 -19.556 1.00 92.19 305 ASN A O 1
ATOM 2355 N N . PRO A 1 306 ? -10.924 -3.221 -18.903 1.00 94.00 306 PRO A N 1
ATOM 2356 C CA . PRO A 1 306 ? -10.622 -3.036 -17.493 1.00 94.00 306 PRO A CA 1
ATOM 2357 C C . PRO A 1 306 ? -9.110 -3.016 -17.233 1.00 94.00 306 PRO A C 1
ATOM 2359 O O . PRO A 1 306 ? -8.356 -3.838 -17.768 1.00 94.00 306 PRO A O 1
ATOM 2362 N N . GLY A 1 307 ? -8.673 -2.054 -16.420 1.00 94.81 307 GLY A N 1
ATOM 2363 C CA . GLY A 1 307 ? -7.268 -1.892 -16.058 1.00 94.81 307 GLY A CA 1
ATOM 2364 C C . GLY A 1 307 ? -6.793 -3.001 -15.119 1.00 94.81 307 GLY A C 1
ATOM 2365 O O . GLY A 1 307 ? -7.563 -3.520 -14.308 1.00 94.81 307 GLY A O 1
ATOM 2366 N N . GLY A 1 308 ? -5.512 -3.352 -15.217 1.00 96.69 308 GLY A N 1
ATOM 2367 C CA . GLY A 1 308 ? -4.822 -4.212 -14.264 1.00 96.69 308 GLY A CA 1
ATOM 2368 C C . GLY A 1 308 ? -4.764 -3.563 -12.883 1.00 96.69 308 GLY A C 1
ATOM 2369 O O . GLY A 1 308 ? -4.649 -2.348 -12.774 1.00 96.69 308 GLY A O 1
ATOM 2370 N N . LYS A 1 309 ? -4.848 -4.365 -11.821 1.00 97.00 309 LYS A N 1
ATOM 2371 C CA . LYS A 1 309 ? -4.928 -3.917 -10.424 1.00 97.00 309 LYS A CA 1
ATOM 2372 C C . LYS A 1 309 ? -4.007 -4.734 -9.541 1.00 97.00 309 LYS A C 1
ATOM 2374 O O . LYS A 1 309 ? -3.836 -5.929 -9.766 1.00 97.00 309 LYS A O 1
ATOM 2379 N N . SER A 1 310 ? -3.496 -4.128 -8.476 1.00 97.44 310 SER A N 1
ATOM 2380 C CA . SER A 1 310 ? -2.721 -4.835 -7.455 1.00 97.44 310 SER A CA 1
ATOM 2381 C C . SER A 1 310 ? -3.365 -4.633 -6.088 1.00 97.44 310 SER A C 1
ATOM 2383 O O . SER A 1 310 ? -3.102 -3.657 -5.393 1.00 97.44 310 SER A O 1
ATOM 2385 N N . VAL A 1 311 ? -4.221 -5.580 -5.701 1.00 96.25 311 VAL A N 1
ATOM 2386 C CA . VAL A 1 311 ? -5.065 -5.495 -4.492 1.00 96.25 311 VAL A CA 1
ATOM 2387 C C . VAL A 1 311 ? -4.563 -6.326 -3.305 1.00 96.25 311 VAL A C 1
ATOM 2389 O O . VAL A 1 311 ? -5.136 -6.270 -2.214 1.00 96.25 311 VAL A O 1
ATOM 2392 N N . SER A 1 312 ? -3.505 -7.107 -3.506 1.00 93.94 312 SER A N 1
ATOM 2393 C CA . SER A 1 312 ? -2.878 -7.959 -2.499 1.00 93.94 312 SER A CA 1
ATOM 2394 C C . SER A 1 312 ? -1.622 -7.295 -1.920 1.00 93.94 312 SER A C 1
ATOM 2396 O O . SER A 1 312 ? -1.073 -6.353 -2.490 1.00 93.94 312 SER A O 1
ATOM 2398 N N . SER A 1 313 ? -1.187 -7.749 -0.741 1.00 95.12 313 SER A N 1
ATOM 2399 C CA . SER A 1 313 ? 0.064 -7.266 -0.141 1.00 95.12 313 SER A CA 1
ATOM 2400 C C . SER A 1 313 ? 1.243 -7.685 -1.019 1.00 95.12 313 SER A C 1
ATOM 2402 O O . SER A 1 313 ? 1.311 -8.868 -1.364 1.00 95.12 313 SER A O 1
ATOM 2404 N N . PRO A 1 314 ? 2.197 -6.792 -1.324 1.00 95.50 314 PRO A N 1
ATOM 2405 C CA . PRO A 1 314 ? 3.452 -7.233 -1.900 1.00 95.50 314 PRO A CA 1
ATOM 2406 C C . PRO A 1 314 ? 4.267 -8.022 -0.868 1.00 95.50 314 PRO A C 1
ATOM 2408 O O . PRO A 1 314 ? 4.065 -7.883 0.346 1.00 95.50 314 PRO A O 1
ATOM 2411 N N . ALA A 1 315 ? 5.184 -8.844 -1.367 1.00 92.06 315 ALA A N 1
ATOM 2412 C CA . ALA A 1 315 ? 6.152 -9.605 -0.589 1.00 92.06 315 ALA A CA 1
ATOM 2413 C C . ALA A 1 315 ? 7.572 -9.175 -0.970 1.00 92.06 315 ALA A C 1
ATOM 2415 O O . ALA A 1 315 ? 7.847 -8.910 -2.137 1.00 92.06 315 ALA A O 1
ATOM 2416 N N . ASN A 1 316 ? 8.471 -9.127 0.013 1.00 88.25 316 ASN A N 1
ATOM 2417 C CA . ASN A 1 316 ? 9.848 -8.683 -0.182 1.00 88.25 316 ASN A CA 1
ATOM 2418 C C . ASN A 1 316 ? 10.823 -9.790 0.200 1.00 88.25 316 ASN A C 1
ATOM 2420 O O . ASN A 1 316 ? 10.692 -10.371 1.277 1.00 88.25 316 ASN A O 1
ATOM 2424 N N . ALA A 1 317 ? 11.816 -10.029 -0.650 1.00 82.88 317 ALA A N 1
ATOM 2425 C CA . ALA A 1 317 ? 12.954 -10.897 -0.374 1.00 82.88 317 ALA A CA 1
ATOM 2426 C C . ALA A 1 317 ? 14.230 -10.183 -0.825 1.00 82.88 317 ALA A C 1
ATOM 2428 O O . ALA A 1 317 ? 14.473 -10.063 -2.022 1.00 82.88 317 ALA A O 1
ATOM 2429 N N . PHE A 1 318 ? 15.051 -9.714 0.116 1.00 82.25 318 PHE A N 1
ATOM 2430 C CA . PHE A 1 318 ? 16.275 -8.961 -0.191 1.00 82.25 318 PHE A CA 1
ATOM 2431 C C . PHE A 1 318 ? 15.993 -7.765 -1.110 1.00 82.25 318 PHE A C 1
ATOM 2433 O O . PHE A 1 318 ? 15.240 -6.864 -0.747 1.00 82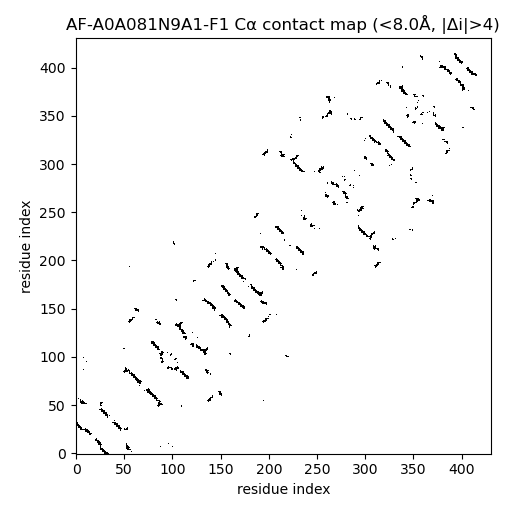.25 318 PHE A O 1
ATOM 2440 N N . ALA A 1 319 ? 16.585 -7.773 -2.305 1.00 88.00 319 ALA A N 1
ATOM 2441 C CA . ALA A 1 319 ? 16.412 -6.742 -3.309 1.00 88.00 319 ALA A CA 1
ATOM 2442 C C . ALA A 1 319 ? 15.138 -6.921 -4.160 1.00 88.00 319 ALA A C 1
ATOM 2444 O O . ALA A 1 319 ? 14.824 -6.062 -4.984 1.00 88.00 319 ALA A O 1
ATOM 2445 N N . LEU A 1 320 ? 14.409 -8.023 -3.977 1.00 90.69 320 LEU A N 1
ATOM 2446 C CA . LEU A 1 320 ? 13.247 -8.396 -4.766 1.00 90.69 320 LEU A CA 1
ATOM 2447 C C . LEU A 1 320 ? 11.942 -7.950 -4.107 1.00 90.69 320 LEU A C 1
ATOM 2449 O O . LEU A 1 320 ? 11.696 -8.194 -2.925 1.00 90.69 320 LEU A O 1
ATOM 2453 N N . LEU A 1 321 ? 11.079 -7.366 -4.925 1.00 94.12 321 LEU A N 1
ATOM 2454 C CA . LEU A 1 321 ? 9.733 -6.925 -4.609 1.00 94.12 321 LEU A CA 1
ATOM 2455 C C . LEU A 1 321 ? 8.754 -7.668 -5.519 1.00 94.12 321 LEU A C 1
ATOM 2457 O O . LEU A 1 321 ? 8.779 -7.521 -6.741 1.00 94.12 321 LEU A O 1
ATOM 2461 N N . LEU A 1 322 ? 7.900 -8.479 -4.907 1.00 94.50 322 LEU A N 1
ATOM 2462 C CA . LEU A 1 322 ? 6.967 -9.376 -5.575 1.00 94.50 322 LEU A CA 1
ATOM 2463 C C . LEU A 1 322 ? 5.538 -8.912 -5.345 1.00 94.50 322 LEU A C 1
ATOM 2465 O O . LEU A 1 322 ? 5.139 -8.652 -4.209 1.00 94.50 322 LEU A O 1
ATOM 2469 N N . PHE A 1 323 ? 4.736 -8.871 -6.401 1.00 96.19 323 PHE A N 1
ATOM 2470 C CA . PHE A 1 323 ? 3.311 -8.577 -6.285 1.00 96.19 323 PHE A CA 1
ATOM 2471 C C . PHE A 1 323 ? 2.514 -9.234 -7.405 1.00 96.19 323 PHE A C 1
ATOM 2473 O O . PHE A 1 323 ? 3.047 -9.567 -8.466 1.00 96.19 323 PHE A O 1
ATOM 2480 N N . THR A 1 324 ? 1.218 -9.418 -7.166 1.00 95.75 324 THR A N 1
ATOM 2481 C CA . THR A 1 324 ? 0.299 -9.919 -8.186 1.00 95.75 324 THR A CA 1
ATOM 2482 C C . THR A 1 324 ? -0.457 -8.780 -8.836 1.00 95.75 324 THR A C 1
ATOM 2484 O O . THR A 1 324 ? -0.973 -7.892 -8.158 1.00 95.75 324 THR A O 1
ATOM 2487 N N . GLU A 1 325 ? -0.578 -8.859 -10.148 1.00 96.50 325 GLU A N 1
ATOM 2488 C CA . GLU A 1 325 ? -1.384 -7.958 -10.953 1.00 96.50 325 GLU A CA 1
ATOM 2489 C C . GLU A 1 325 ? -2.543 -8.746 -11.560 1.00 96.50 325 GLU A C 1
ATOM 2491 O O . GLU A 1 325 ? -2.318 -9.727 -12.265 1.00 96.50 325 GLU A O 1
ATOM 2496 N N . TYR A 1 326 ? -3.773 -8.311 -11.304 1.00 95.31 326 TYR A N 1
ATOM 2497 C CA . TYR A 1 326 ? -4.987 -8.905 -11.850 1.00 95.31 326 TYR A CA 1
ATOM 2498 C C . TYR A 1 326 ? -5.644 -7.954 -12.839 1.00 95.31 326 TYR A C 1
ATOM 2500 O O . TYR A 1 326 ? -5.961 -6.820 -12.489 1.00 95.31 326 TYR A O 1
ATOM 2508 N N . GLN A 1 327 ? -5.882 -8.427 -14.056 1.00 94.94 327 GLN A N 1
ATOM 2509 C CA . GLN A 1 327 ? -6.648 -7.726 -15.072 1.00 94.94 327 GLN A CA 1
ATOM 2510 C C . GLN A 1 327 ? -8.008 -8.416 -15.240 1.00 94.94 327 GLN A C 1
ATOM 2512 O O . GLN A 1 327 ? -8.043 -9.560 -15.707 1.00 94.94 327 GLN A O 1
ATOM 2517 N N . PRO A 1 328 ? -9.127 -7.754 -14.889 1.00 93.75 328 PRO A N 1
ATOM 2518 C CA . PRO A 1 328 ? -10.459 -8.283 -15.160 1.00 93.75 328 PRO A CA 1
ATOM 2519 C C . PRO A 1 328 ? -10.674 -8.552 -16.662 1.00 93.75 328 PRO A C 1
ATOM 2521 O O . PRO A 1 328 ? -10.037 -7.908 -17.502 1.00 93.75 328 PRO A O 1
ATOM 2524 N N . PRO A 1 329 ? -11.563 -9.489 -17.031 1.00 91.62 329 PRO A N 1
ATOM 2525 C CA . PRO A 1 329 ? -11.771 -9.829 -18.430 1.00 91.62 329 PRO A CA 1
ATOM 2526 C C . PRO A 1 329 ? -12.448 -8.677 -19.185 1.00 91.62 329 PRO A C 1
ATOM 2528 O O . PRO A 1 329 ? -13.325 -7.987 -18.661 1.00 91.62 329 PRO A O 1
ATOM 2531 N N . ALA A 1 330 ? -12.064 -8.497 -20.452 1.00 88.88 330 ALA A N 1
ATOM 2532 C CA . ALA A 1 330 ? -12.709 -7.541 -21.353 1.00 88.88 330 ALA A CA 1
ATOM 2533 C C . ALA A 1 330 ? -14.199 -7.873 -21.555 1.00 88.88 330 ALA A C 1
ATOM 2535 O O . ALA A 1 330 ? -15.059 -6.994 -21.485 1.00 88.88 330 ALA A O 1
ATOM 2536 N N . ASP A 1 331 ? -14.504 -9.160 -21.758 1.00 85.75 331 ASP A N 1
ATOM 2537 C CA . ASP A 1 331 ? -15.874 -9.660 -21.824 1.00 85.75 331 ASP A CA 1
ATOM 2538 C C . ASP A 1 331 ? -16.405 -9.950 -20.417 1.00 85.75 331 ASP A C 1
ATOM 2540 O O . ASP A 1 331 ? -15.935 -10.846 -19.720 1.00 85.75 331 ASP A O 1
ATOM 2544 N N . GLN A 1 332 ? -17.437 -9.207 -20.025 1.00 79.06 332 GLN A N 1
ATOM 2545 C CA . GLN A 1 332 ? -18.104 -9.321 -18.728 1.00 79.06 332 GLN A CA 1
ATOM 2546 C C . GLN A 1 332 ? -18.917 -10.618 -18.568 1.00 79.06 332 GLN A C 1
ATOM 2548 O O . GLN A 1 332 ? -19.419 -10.889 -17.478 1.00 79.06 332 GLN A O 1
ATOM 2553 N N . CYS A 1 333 ? -19.080 -11.403 -19.639 1.00 83.56 333 CYS A N 1
ATOM 2554 C CA . CYS A 1 333 ? -19.644 -12.751 -19.577 1.00 83.56 333 CYS A CA 1
ATOM 2555 C C . CYS A 1 333 ? -18.620 -13.787 -19.093 1.00 83.56 333 CYS A C 1
ATOM 2557 O O . CYS A 1 333 ? -19.009 -14.889 -18.700 1.00 83.56 333 CYS A O 1
ATOM 2559 N N . LEU A 1 334 ? -17.326 -13.454 -19.123 1.00 81.62 334 LEU A N 1
ATOM 2560 C CA . LEU A 1 334 ? -16.278 -14.284 -18.547 1.00 81.62 334 LEU A CA 1
ATOM 2561 C C . LEU A 1 334 ? -16.174 -14.005 -17.050 1.00 81.62 334 LEU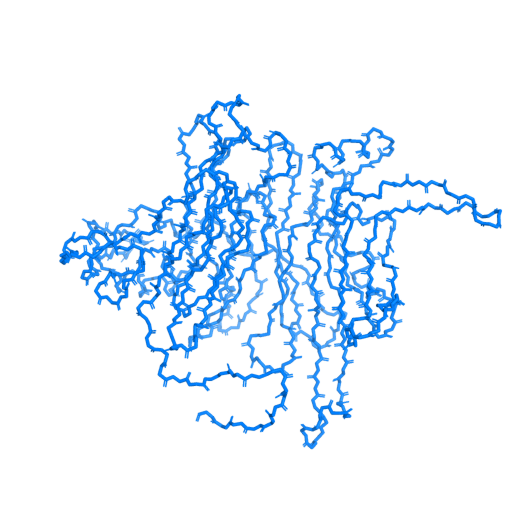 A C 1
ATOM 2563 O O . LEU A 1 334 ? -16.208 -12.860 -16.603 1.00 81.62 334 LEU A O 1
ATOM 2567 N N . VAL A 1 335 ? -16.048 -15.080 -16.278 1.00 73.06 335 VAL A N 1
ATOM 2568 C CA . VAL A 1 335 ? -15.928 -15.001 -14.818 1.00 73.06 335 VAL A CA 1
ATOM 2569 C C . VAL A 1 335 ? -14.504 -14.625 -14.412 1.00 73.06 335 VAL A C 1
ATOM 2571 O O . VAL A 1 335 ? -14.319 -13.856 -13.472 1.00 73.06 335 VAL A O 1
ATOM 2574 N N . ASP A 1 336 ? -13.508 -15.124 -15.148 1.00 83.31 336 ASP A N 1
ATOM 2575 C CA . ASP A 1 336 ? -12.110 -15.030 -14.748 1.00 83.31 336 ASP A CA 1
ATOM 2576 C C . ASP A 1 336 ? -11.321 -14.066 -15.635 1.00 83.31 336 ASP A C 1
ATOM 2578 O O . ASP A 1 336 ? -11.256 -14.209 -16.858 1.00 83.31 336 ASP A O 1
ATOM 2582 N N . GLY A 1 337 ? -10.677 -13.094 -14.991 1.00 87.94 337 GLY A N 1
ATOM 2583 C CA . GLY A 1 337 ? -9.635 -12.275 -15.600 1.00 87.94 337 GLY A CA 1
ATOM 2584 C C . GLY A 1 337 ? -8.294 -13.004 -15.686 1.00 87.94 337 GLY A C 1
ATOM 2585 O O . GLY A 1 337 ? -8.177 -14.178 -15.332 1.00 87.94 337 GLY A O 1
ATOM 2586 N N . THR A 1 338 ? -7.259 -12.292 -16.125 1.00 90.75 338 THR A N 1
ATOM 2587 C CA . THR A 1 338 ? -5.884 -12.814 -16.171 1.00 90.75 338 THR A CA 1
ATOM 2588 C C . THR A 1 338 ? -5.073 -12.257 -15.016 1.00 90.75 338 THR A C 1
ATOM 2590 O O . THR A 1 338 ? -5.165 -11.072 -14.703 1.00 90.75 338 THR A O 1
ATOM 2593 N N . ASN A 1 339 ? -4.244 -13.092 -14.403 1.00 91.38 339 ASN A N 1
ATOM 2594 C CA . ASN A 1 339 ? -3.354 -12.679 -13.334 1.00 91.38 339 ASN A CA 1
ATOM 2595 C C . ASN A 1 339 ? -1.886 -12.899 -13.693 1.00 91.38 339 ASN A C 1
ATOM 2597 O O . ASN A 1 339 ? -1.528 -13.806 -14.448 1.00 91.38 339 ASN A O 1
ATOM 2601 N N . PHE A 1 340 ? -1.031 -12.067 -13.116 1.00 93.62 340 PHE A N 1
ATOM 2602 C CA . PHE A 1 340 ? 0.395 -12.034 -13.376 1.00 93.62 340 PHE A CA 1
ATOM 2603 C C . PHE A 1 340 ? 1.180 -11.943 -12.073 1.00 93.62 340 PHE A C 1
ATOM 2605 O O . PHE A 1 340 ? 0.753 -11.280 -11.126 1.00 93.62 340 PHE A O 1
ATOM 2612 N N . LEU A 1 341 ? 2.346 -12.582 -12.041 1.00 94.31 341 LEU A N 1
ATOM 2613 C CA . LEU A 1 341 ? 3.371 -12.322 -11.039 1.00 94.31 341 LEU A CA 1
ATOM 2614 C C . LEU A 1 341 ? 4.326 -11.280 -11.603 1.00 94.31 341 LEU A C 1
ATOM 2616 O O . LEU A 1 341 ? 4.888 -11.482 -12.679 1.00 94.31 341 LEU A O 1
ATOM 2620 N N . ASN A 1 342 ? 4.530 -10.203 -10.857 1.00 95.94 342 ASN A N 1
ATOM 2621 C CA . ASN A 1 34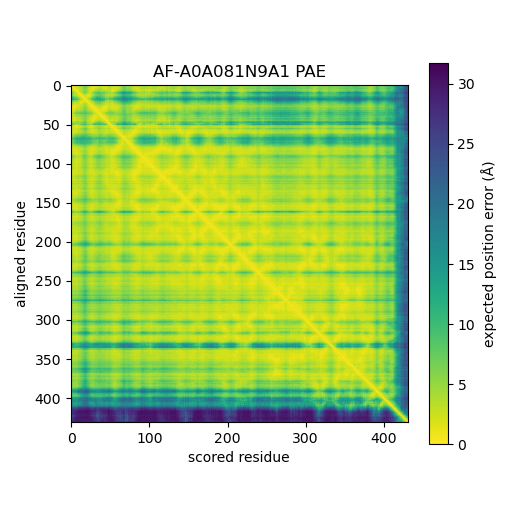2 ? 5.572 -9.225 -11.112 1.00 95.94 342 ASN A CA 1
ATOM 2622 C C . ASN A 1 342 ? 6.695 -9.390 -10.086 1.00 95.94 342 ASN A C 1
ATOM 2624 O O . ASN A 1 342 ? 6.427 -9.567 -8.896 1.00 95.94 342 ASN A O 1
ATOM 2628 N N . ALA A 1 343 ? 7.938 -9.301 -10.550 1.00 94.56 343 ALA A N 1
ATOM 2629 C CA . ALA A 1 343 ? 9.133 -9.372 -9.726 1.00 94.56 343 ALA A CA 1
ATOM 2630 C C . ALA A 1 343 ? 10.074 -8.230 -10.115 1.00 94.56 343 ALA A C 1
ATOM 2632 O O . ALA A 1 343 ? 10.632 -8.211 -11.212 1.00 94.56 343 ALA A O 1
ATOM 2633 N N . LEU A 1 344 ? 10.195 -7.248 -9.225 1.00 96.44 344 LEU A N 1
ATOM 2634 C CA . LEU A 1 344 ? 10.936 -6.016 -9.462 1.00 96.44 344 LEU A CA 1
ATOM 2635 C C . LEU A 1 344 ? 12.076 -5.873 -8.462 1.00 96.44 344 LEU A C 1
ATOM 2637 O O . LEU A 1 344 ? 11.976 -6.312 -7.321 1.00 96.44 344 LEU A O 1
ATOM 2641 N N . HIS A 1 345 ? 13.133 -5.182 -8.858 1.00 96.56 345 HIS A N 1
ATOM 2642 C CA . HIS A 1 345 ? 14.129 -4.685 -7.929 1.00 96.56 345 HIS A CA 1
ATOM 2643 C C . HIS A 1 345 ? 13.555 -3.515 -7.118 1.00 96.56 345 HIS A C 1
ATOM 2645 O O . HIS A 1 345 ? 13.051 -2.544 -7.689 1.00 96.56 345 HIS A O 1
ATOM 2651 N N . TYR A 1 346 ? 13.647 -3.571 -5.789 1.00 95.38 346 TYR A N 1
ATOM 2652 C CA . TYR A 1 346 ? 12.960 -2.626 -4.899 1.00 95.38 346 TYR A CA 1
ATOM 2653 C C . TYR A 1 346 ? 13.384 -1.158 -5.096 1.00 95.38 346 TYR A C 1
ATOM 2655 O O . TYR A 1 346 ? 12.552 -0.264 -4.946 1.00 95.38 346 TYR A O 1
ATOM 2663 N N . GLN A 1 347 ? 14.643 -0.882 -5.472 1.00 95.31 347 GLN A N 1
ATOM 2664 C CA . GLN A 1 347 ? 15.114 0.500 -5.679 1.00 95.31 347 GLN A CA 1
ATOM 2665 C C . GLN A 1 347 ? 14.786 1.049 -7.068 1.00 95.31 347 GLN A C 1
ATOM 2667 O O . GLN A 1 347 ? 14.642 2.261 -7.210 1.00 95.31 347 GLN A O 1
ATOM 2672 N N . THR A 1 348 ? 14.708 0.191 -8.094 1.00 97.06 348 THR A N 1
ATOM 2673 C CA . THR A 1 348 ? 14.580 0.642 -9.493 1.00 97.06 348 THR A CA 1
ATOM 2674 C C . THR A 1 348 ? 13.185 0.450 -10.072 1.00 97.06 348 THR A C 1
ATOM 2676 O O . THR A 1 348 ? 12.814 1.137 -11.020 1.00 97.06 348 THR A O 1
ATOM 2679 N N . GLY A 1 349 ? 12.399 -0.482 -9.534 1.00 97.56 349 GLY A N 1
ATOM 2680 C CA . GLY A 1 349 ? 11.123 -0.868 -10.130 1.00 97.56 349 GLY A CA 1
ATOM 2681 C C . GLY A 1 349 ? 11.269 -1.558 -11.488 1.00 97.56 349 GLY A C 1
ATOM 2682 O O . GLY A 1 349 ? 10.313 -1.582 -12.254 1.00 97.56 349 GLY A O 1
ATOM 2683 N N . THR A 1 350 ? 12.447 -2.092 -11.812 1.00 98.19 350 THR A N 1
ATOM 2684 C CA . THR A 1 350 ? 12.729 -2.830 -13.057 1.00 98.19 350 THR A CA 1
ATOM 2685 C C . THR A 1 350 ? 13.000 -4.302 -12.756 1.00 98.19 350 THR A C 1
ATOM 2687 O O . THR A 1 350 ? 13.110 -4.676 -11.590 1.00 98.19 350 THR A O 1
ATOM 2690 N N . ALA A 1 351 ? 13.159 -5.146 -13.778 1.00 97.00 351 ALA A N 1
ATOM 2691 C CA . ALA A 1 351 ? 13.740 -6.474 -13.569 1.00 97.00 351 ALA A CA 1
ATOM 2692 C C . ALA A 1 351 ? 15.165 -6.361 -12.990 1.00 97.00 351 ALA A C 1
ATOM 2694 O O . ALA A 1 351 ? 15.874 -5.386 -13.266 1.00 97.00 351 ALA A O 1
ATOM 2695 N N . ILE A 1 352 ? 15.567 -7.358 -12.199 1.00 94.56 352 ILE A N 1
ATOM 2696 C CA . ILE A 1 352 ? 16.977 -7.590 -11.860 1.00 94.56 352 ILE A CA 1
ATOM 2697 C C . ILE A 1 352 ? 17.636 -8.255 -13.082 1.00 94.56 352 ILE A C 1
ATOM 2699 O O . ILE A 1 352 ? 17.004 -9.144 -13.662 1.00 94.56 352 ILE A O 1
ATOM 2703 N N . PRO A 1 353 ? 18.859 -7.856 -13.484 1.00 96.06 353 PRO A N 1
ATOM 2704 C CA . PRO A 1 353 ? 19.592 -8.538 -14.546 1.00 96.06 353 PRO A CA 1
ATOM 2705 C C . PRO A 1 353 ? 19.722 -10.038 -14.254 1.00 96.06 353 PRO A C 1
ATOM 2707 O O . PRO A 1 353 ? 20.173 -10.425 -13.173 1.00 96.06 353 PRO A O 1
ATOM 2710 N N . ALA A 1 354 ? 19.335 -10.888 -15.206 1.00 93.94 354 ALA A N 1
ATOM 2711 C CA . ALA A 1 354 ? 19.302 -12.338 -15.013 1.00 93.94 354 ALA A CA 1
ATOM 2712 C C . ALA A 1 354 ? 20.684 -12.946 -14.708 1.00 93.94 354 ALA A C 1
ATOM 2714 O O . ALA A 1 354 ? 20.748 -13.963 -14.020 1.00 93.94 354 ALA A O 1
ATOM 2715 N N . SER A 1 355 ? 21.777 -12.311 -15.155 1.00 92.12 355 SER A N 1
ATOM 2716 C CA . SER A 1 355 ? 23.149 -12.719 -14.811 1.00 92.12 355 SER A CA 1
ATOM 2717 C C . SER A 1 355 ? 23.526 -12.431 -13.352 1.00 92.12 355 SER A C 1
ATOM 2719 O O . SER A 1 355 ? 24.370 -13.131 -12.796 1.00 92.12 355 SER A O 1
ATOM 2721 N N . ILE A 1 356 ? 22.897 -11.431 -12.718 1.00 89.94 356 ILE A N 1
ATOM 2722 C CA . ILE A 1 356 ? 23.072 -11.127 -11.290 1.00 89.94 356 ILE A CA 1
ATOM 2723 C C . ILE A 1 356 ? 22.203 -12.069 -10.463 1.00 89.94 356 ILE A C 1
ATOM 2725 O O . ILE A 1 356 ? 22.676 -12.689 -9.513 1.00 89.94 356 ILE A O 1
ATOM 2729 N N . GLN A 1 357 ? 20.918 -12.146 -10.808 1.00 88.31 357 GLN A N 1
ATOM 2730 C CA . GLN A 1 357 ? 19.965 -13.021 -10.145 1.00 88.31 357 GLN A CA 1
ATOM 2731 C C . GLN A 1 357 ? 18.836 -13.383 -11.109 1.00 88.31 357 GLN A C 1
ATOM 2733 O O . GLN A 1 357 ? 17.996 -12.549 -11.458 1.00 88.31 357 GLN A O 1
ATOM 2738 N N . LYS A 1 358 ? 18.772 -14.658 -11.496 1.00 89.38 358 LYS A N 1
ATOM 2739 C CA . LYS A 1 358 ? 17.654 -15.196 -12.270 1.00 89.38 358 LYS A CA 1
ATOM 2740 C C . LYS A 1 358 ? 16.425 -15.322 -11.370 1.00 89.38 358 LYS A C 1
ATOM 2742 O O . LYS A 1 358 ? 16.468 -15.980 -10.333 1.00 89.38 358 LYS A O 1
ATOM 2747 N N . VAL A 1 359 ? 15.327 -14.682 -11.774 1.00 87.81 359 VAL A N 1
ATOM 2748 C CA . VAL A 1 359 ? 14.047 -14.728 -11.044 1.00 87.81 359 VAL A CA 1
ATOM 2749 C C . VAL A 1 359 ? 12.937 -15.295 -11.923 1.00 87.81 359 VAL A C 1
ATOM 2751 O O . VAL A 1 359 ? 12.494 -16.415 -11.708 1.00 87.81 359 VAL A O 1
ATOM 2754 N N . LEU A 1 360 ? 12.481 -14.534 -12.924 1.00 91.00 360 LEU A N 1
ATOM 2755 C CA . LEU A 1 360 ? 11.406 -14.951 -13.838 1.00 91.00 360 LEU A CA 1
ATOM 2756 C C . LEU A 1 360 ? 11.902 -15.224 -15.267 1.00 91.00 360 LEU A C 1
ATOM 2758 O O . LEU A 1 360 ? 11.115 -15.592 -16.144 1.00 91.00 360 LEU A O 1
ATOM 2762 N N . THR A 1 361 ? 13.183 -14.966 -15.530 1.00 92.06 361 THR A N 1
ATOM 2763 C CA . THR A 1 361 ? 13.804 -15.182 -16.839 1.00 92.06 361 THR A CA 1
ATOM 2764 C C . THR A 1 361 ? 14.026 -16.684 -17.038 1.00 92.06 361 THR A C 1
ATOM 2766 O O . THR A 1 361 ? 14.596 -17.315 -16.147 1.00 92.06 361 THR A O 1
ATOM 2769 N N . PRO A 1 362 ? 13.579 -17.276 -18.161 1.00 89.38 362 PRO A N 1
ATOM 2770 C CA . PRO A 1 362 ? 13.797 -18.689 -18.450 1.00 89.38 362 PRO A CA 1
ATOM 2771 C C . PRO A 1 362 ? 15.281 -19.041 -18.575 1.00 89.38 362 PRO A C 1
ATOM 2773 O O . PRO A 1 362 ? 16.114 -18.180 -18.855 1.00 89.38 362 PRO A O 1
ATOM 2776 N N . ASP A 1 363 ? 15.595 -20.327 -18.428 1.00 88.62 363 ASP A N 1
ATOM 2777 C CA . ASP A 1 363 ? 16.934 -20.850 -18.696 1.00 88.62 363 ASP A CA 1
ATOM 2778 C C . ASP A 1 363 ? 17.366 -20.642 -20.154 1.00 88.62 363 ASP A C 1
ATOM 2780 O O . ASP A 1 363 ? 16.542 -20.529 -21.065 1.00 88.62 363 ASP A O 1
ATOM 2784 N N . GLY A 1 364 ? 18.684 -20.647 -20.376 1.00 91.75 364 GLY A N 1
ATOM 2785 C CA . GLY A 1 364 ? 19.273 -20.489 -21.708 1.00 91.75 364 GLY A CA 1
ATOM 2786 C C . GLY A 1 364 ? 19.304 -19.046 -22.216 1.00 91.75 364 GLY A C 1
ATOM 2787 O O . GLY A 1 364 ? 19.444 -18.843 -23.420 1.00 91.75 364 GLY A O 1
ATOM 2788 N N . PHE A 1 365 ? 19.169 -18.063 -21.322 1.00 94.31 365 PHE A N 1
ATOM 2789 C CA . PHE A 1 365 ? 19.354 -16.654 -21.651 1.00 94.31 365 PHE A CA 1
ATOM 2790 C C . PHE A 1 365 ? 20.805 -16.352 -22.066 1.00 94.31 365 PHE A C 1
ATOM 2792 O O . PHE A 1 365 ? 21.757 -16.972 -21.588 1.00 94.31 365 PHE A O 1
ATOM 2799 N N . THR A 1 366 ? 20.952 -15.390 -22.967 1.00 96.25 366 THR A N 1
ATOM 2800 C CA . THR A 1 366 ? 22.210 -14.763 -23.403 1.00 96.25 366 THR A CA 1
ATOM 2801 C C . THR A 1 366 ? 22.331 -13.367 -22.797 1.00 96.25 366 THR A C 1
ATOM 2803 O O . THR A 1 366 ? 21.363 -12.871 -22.224 1.00 96.25 366 THR A O 1
ATOM 2806 N N . ASP A 1 367 ? 23.492 -12.726 -22.927 1.00 95.88 367 ASP A N 1
ATOM 2807 C CA . ASP A 1 367 ? 23.753 -11.393 -22.358 1.00 95.88 367 ASP A CA 1
ATOM 2808 C C . ASP A 1 367 ? 22.700 -10.348 -22.787 1.00 95.88 367 ASP A C 1
ATOM 2810 O O . ASP A 1 367 ? 22.162 -9.640 -21.941 1.00 95.88 367 ASP A O 1
ATOM 2814 N N . ASP A 1 368 ? 22.294 -10.368 -24.061 1.00 96.12 368 ASP A N 1
ATOM 2815 C CA . ASP A 1 368 ? 21.281 -9.490 -24.675 1.00 96.12 368 ASP A CA 1
ATOM 2816 C C . ASP A 1 368 ? 19.821 -9.925 -24.420 1.00 96.12 368 ASP A C 1
ATOM 2818 O O . ASP A 1 368 ? 18.867 -9.309 -24.904 1.00 96.12 368 ASP A O 1
ATOM 2822 N N . THR A 1 369 ? 19.597 -11.005 -23.665 1.00 97.81 369 THR A N 1
ATOM 2823 C CA . THR A 1 369 ? 18.239 -11.447 -23.334 1.00 97.81 369 THR A CA 1
ATOM 2824 C C . THR A 1 369 ? 17.608 -10.498 -22.321 1.00 97.81 369 THR A C 1
ATOM 2826 O O . THR A 1 369 ? 18.100 -10.337 -21.208 1.00 97.81 369 THR A O 1
ATOM 2829 N N . VAL A 1 370 ? 16.449 -9.927 -22.653 1.00 97.69 370 VAL A N 1
ATOM 2830 C CA . VAL A 1 370 ? 15.685 -9.095 -21.712 1.00 97.69 370 VAL A CA 1
ATOM 2831 C C . VAL A 1 370 ? 15.253 -9.913 -20.495 1.00 97.69 370 VAL A C 1
ATOM 2833 O O . VAL A 1 370 ? 14.561 -10.926 -20.609 1.00 97.69 370 VAL A O 1
ATOM 2836 N N . SER A 1 371 ? 15.615 -9.430 -19.310 1.00 97.50 371 SER A N 1
ATOM 2837 C CA . SER A 1 371 ? 15.231 -10.027 -18.038 1.00 97.50 371 SER A CA 1
ATOM 2838 C C . SER A 1 371 ? 13.731 -9.854 -17.793 1.00 97.50 371 SER A C 1
ATOM 2840 O O . SER A 1 371 ? 13.182 -8.748 -17.853 1.00 97.50 371 SER A O 1
ATOM 2842 N N . ASN A 1 372 ? 13.040 -10.952 -17.484 1.00 95.38 372 ASN A N 1
ATOM 2843 C CA . ASN A 1 372 ? 11.596 -10.927 -17.290 1.00 95.38 372 ASN A CA 1
ATOM 2844 C C . ASN A 1 372 ? 11.234 -10.240 -15.970 1.00 95.38 372 ASN A C 1
ATOM 2846 O O . ASN A 1 372 ? 11.548 -10.728 -14.888 1.00 95.38 372 ASN A O 1
ATOM 2850 N N . LYS A 1 373 ? 10.469 -9.150 -16.060 1.00 94.75 373 LYS A N 1
ATOM 2851 C CA . LYS A 1 373 ? 9.845 -8.501 -14.893 1.00 94.75 373 LYS A CA 1
ATOM 2852 C C . LYS A 1 373 ? 8.486 -9.090 -14.505 1.00 94.75 373 LYS A C 1
ATOM 2854 O O . LYS A 1 373 ? 7.994 -8.827 -13.411 1.00 94.75 373 LYS A O 1
ATOM 2859 N N . LYS A 1 374 ? 7.841 -9.823 -15.422 1.00 94.12 374 LYS A N 1
ATOM 2860 C CA . LYS A 1 374 ? 6.451 -10.279 -15.298 1.00 94.12 374 LYS A CA 1
ATOM 2861 C C . LYS A 1 374 ? 6.222 -11.612 -16.007 1.00 94.12 374 LYS A C 1
ATOM 2863 O O . LYS A 1 374 ? 6.685 -11.783 -17.131 1.00 94.12 374 LYS A O 1
ATOM 2868 N N . ILE A 1 375 ? 5.442 -12.503 -15.392 1.00 92.19 375 ILE A N 1
ATOM 2869 C CA . ILE A 1 375 ? 4.937 -13.749 -15.997 1.00 92.19 375 ILE A CA 1
ATOM 2870 C C . ILE A 1 375 ? 3.434 -13.909 -15.755 1.00 92.19 375 ILE A C 1
ATOM 2872 O O . ILE A 1 375 ? 2.897 -13.383 -14.780 1.00 92.19 375 ILE A O 1
ATOM 2876 N N . SER A 1 376 ? 2.742 -14.641 -16.630 1.00 91.00 376 SER A N 1
ATOM 2877 C CA . SER A 1 376 ? 1.332 -14.988 -16.417 1.00 91.00 376 SER A CA 1
ATOM 2878 C C . SER A 1 376 ? 1.197 -16.135 -15.416 1.00 91.00 376 SER A C 1
ATOM 2880 O O . SER A 1 376 ? 1.943 -17.109 -15.473 1.00 91.00 376 SER A O 1
ATOM 2882 N N . LEU A 1 377 ? 0.214 -16.026 -14.525 1.00 88.56 377 LEU A N 1
ATOM 2883 C CA . LEU A 1 377 ? -0.196 -17.072 -13.585 1.00 88.56 377 LEU A CA 1
ATOM 2884 C C . LEU A 1 377 ? -1.493 -17.775 -14.024 1.00 88.56 377 LEU A C 1
ATOM 2886 O O . LEU A 1 377 ? -1.992 -18.647 -13.310 1.00 88.56 377 LEU A O 1
ATOM 2890 N N . GLY A 1 378 ? -2.031 -17.409 -15.191 1.00 84.69 378 GLY A N 1
ATOM 2891 C CA . GLY A 1 378 ? -3.296 -17.914 -15.709 1.00 84.69 378 GLY A CA 1
ATOM 2892 C C . GLY A 1 378 ? -4.511 -17.132 -15.209 1.00 84.69 378 GLY A C 1
ATOM 2893 O O . GLY A 1 378 ? -4.437 -15.927 -14.957 1.00 84.69 378 GLY A O 1
ATOM 2894 N N . ALA A 1 379 ? -5.644 -17.826 -15.133 1.00 86.19 379 ALA A N 1
ATOM 2895 C CA . ALA A 1 379 ? -6.949 -17.237 -14.869 1.00 86.19 379 ALA A CA 1
ATOM 2896 C C . ALA A 1 379 ? -7.226 -17.012 -13.369 1.00 86.19 379 ALA A C 1
ATOM 2898 O O . ALA A 1 379 ? -6.778 -17.777 -12.508 1.00 86.19 379 ALA A O 1
ATOM 2899 N N . GLY A 1 380 ? -8.025 -15.982 -13.086 1.00 85.31 380 GLY A N 1
ATOM 2900 C CA . GLY A 1 380 ? -8.561 -15.658 -11.764 1.00 85.31 380 GLY A CA 1
ATOM 2901 C C . GLY A 1 380 ? -7.643 -14.781 -10.908 1.00 85.31 380 GLY A C 1
ATOM 2902 O O . GLY A 1 380 ? -6.470 -14.592 -11.209 1.00 85.31 380 GLY A O 1
ATOM 2903 N N . LEU A 1 381 ? -8.184 -14.229 -9.822 1.00 86.81 381 LEU A N 1
ATOM 2904 C CA . LEU A 1 381 ? -7.461 -13.341 -8.906 1.00 86.81 381 LEU A CA 1
ATOM 2905 C C . LEU A 1 381 ? -6.553 -14.149 -7.965 1.00 86.81 381 LEU A C 1
ATOM 2907 O O . LEU A 1 381 ? -7.048 -14.906 -7.129 1.00 86.81 381 LEU A O 1
ATOM 2911 N N . ALA A 1 382 ? -5.234 -13.972 -8.068 1.00 87.06 382 ALA A N 1
ATOM 2912 C CA . ALA A 1 382 ? -4.292 -14.628 -7.160 1.00 87.06 382 ALA A CA 1
ATOM 2913 C C . ALA A 1 382 ? -4.143 -13.858 -5.828 1.00 87.06 382 ALA A C 1
ATOM 2915 O O . ALA A 1 382 ? -4.297 -12.632 -5.792 1.00 87.06 382 ALA A O 1
ATOM 2916 N N . PRO A 1 383 ? -3.827 -14.551 -4.718 1.00 87.38 383 PRO A N 1
ATOM 2917 C CA . PRO A 1 383 ? -3.514 -13.923 -3.444 1.00 87.38 383 PRO A CA 1
ATOM 2918 C C . PRO A 1 383 ? -2.103 -13.315 -3.451 1.00 87.38 383 PRO A C 1
ATOM 2920 O O . PRO A 1 383 ? -1.359 -13.409 -4.424 1.00 87.38 383 PRO A O 1
ATOM 2923 N N . ALA A 1 384 ? -1.720 -12.703 -2.327 1.00 89.06 384 ALA A N 1
ATOM 2924 C CA . ALA A 1 384 ? -0.359 -12.213 -2.122 1.00 89.06 384 ALA A CA 1
ATOM 2925 C C . ALA A 1 384 ? 0.679 -13.342 -2.310 1.00 89.06 384 ALA A C 1
ATOM 2927 O O . ALA A 1 384 ? 0.431 -14.455 -1.829 1.00 89.06 384 ALA A O 1
ATOM 2928 N N . PRO A 1 385 ? 1.839 -13.068 -2.938 1.00 88.88 385 PRO A N 1
ATOM 2929 C CA . PRO A 1 385 ? 2.928 -14.033 -3.010 1.00 88.88 385 PRO A CA 1
ATOM 2930 C C . PRO A 1 385 ? 3.421 -14.442 -1.619 1.00 88.88 385 PRO A C 1
ATOM 2932 O O . PRO A 1 385 ? 3.476 -13.616 -0.704 1.00 88.88 385 PRO A O 1
ATOM 2935 N N . VAL A 1 386 ? 3.817 -15.706 -1.467 1.00 86.88 386 VAL A N 1
ATOM 2936 C CA . VAL A 1 386 ? 4.420 -16.226 -0.235 1.00 86.88 386 VAL A CA 1
ATOM 2937 C C . VAL A 1 386 ? 5.853 -16.643 -0.522 1.00 86.88 386 VAL A C 1
ATOM 2939 O O . VAL A 1 386 ? 6.113 -17.381 -1.466 1.00 86.88 386 VAL A O 1
ATOM 2942 N N . ILE A 1 387 ? 6.782 -16.187 0.312 1.00 83.94 387 ILE A N 1
ATOM 2943 C CA . ILE A 1 387 ? 8.173 -16.633 0.271 1.00 83.94 387 ILE A CA 1
ATOM 2944 C C . ILE A 1 387 ? 8.307 -17.805 1.237 1.00 83.94 387 ILE A C 1
ATOM 2946 O O . ILE A 1 387 ? 7.942 -17.693 2.410 1.00 83.94 387 ILE A O 1
ATOM 2950 N N . HIS A 1 388 ? 8.811 -18.928 0.742 1.00 82.31 388 HIS A N 1
ATOM 2951 C CA . HIS A 1 388 ? 9.022 -20.138 1.518 1.00 82.31 388 HIS A CA 1
ATOM 2952 C C . HIS A 1 388 ? 10.476 -20.582 1.408 1.00 82.31 388 HIS A C 1
ATOM 2954 O O . HIS A 1 388 ? 10.999 -20.726 0.308 1.00 82.31 388 HIS A O 1
ATOM 2960 N N . GLN A 1 389 ? 11.114 -20.831 2.546 1.00 79.62 389 GLN A N 1
ATOM 2961 C CA . GLN A 1 389 ? 12.413 -21.486 2.586 1.00 79.62 389 GLN A CA 1
ATOM 2962 C C . GLN A 1 389 ? 12.204 -22.971 2.894 1.00 79.62 389 GLN A C 1
ATOM 2964 O O . GLN A 1 389 ? 11.645 -23.316 3.940 1.00 79.62 389 GLN A O 1
ATOM 2969 N N . GLY A 1 390 ? 12.627 -23.826 1.966 1.00 71.69 390 GLY A N 1
ATOM 2970 C CA . GLY A 1 390 ? 12.585 -25.274 2.106 1.00 71.69 390 GLY A CA 1
ATOM 2971 C C . GLY A 1 390 ? 13.613 -25.788 3.115 1.00 71.69 390 GLY A C 1
ATOM 2972 O O . GLY A 1 390 ? 14.548 -25.091 3.512 1.00 71.69 390 GLY A O 1
ATOM 2973 N N . SER A 1 391 ? 13.456 -27.045 3.538 1.00 75.75 391 SER A N 1
ATOM 2974 C CA . SER A 1 391 ? 14.407 -27.715 4.443 1.00 75.75 391 SER A CA 1
ATOM 2975 C C . SER A 1 391 ? 15.790 -27.947 3.825 1.00 75.75 391 SER A C 1
ATOM 2977 O O . SER A 1 391 ? 16.735 -28.265 4.536 1.00 75.75 391 SER A O 1
ATOM 2979 N N . ASP A 1 392 ? 15.887 -27.838 2.504 1.00 73.94 392 ASP A N 1
ATOM 2980 C CA . ASP A 1 392 ? 17.116 -27.873 1.713 1.00 73.94 392 ASP A CA 1
ATOM 2981 C C . ASP A 1 392 ? 17.858 -26.522 1.696 1.00 73.94 392 ASP A C 1
ATOM 2983 O O . ASP A 1 392 ? 18.934 -26.427 1.115 1.00 73.94 392 ASP A O 1
ATOM 2987 N N . GLY A 1 393 ? 17.300 -25.489 2.339 1.00 70.00 393 GLY A N 1
ATOM 2988 C CA . GLY A 1 393 ? 17.856 -24.137 2.387 1.00 70.00 393 GLY A CA 1
ATOM 2989 C C . GLY A 1 393 ? 17.463 -23.263 1.195 1.00 70.00 393 GLY A C 1
ATOM 2990 O O . GLY A 1 393 ? 17.698 -22.053 1.241 1.00 70.00 393 GLY A O 1
ATOM 2991 N N . ASN A 1 394 ? 16.816 -23.833 0.173 1.00 73.75 394 ASN A N 1
ATOM 2992 C CA . ASN A 1 394 ? 16.404 -23.107 -1.021 1.00 73.75 394 ASN A CA 1
ATOM 2993 C C . ASN A 1 394 ? 15.191 -22.227 -0.726 1.00 73.75 394 ASN A C 1
ATOM 2995 O O . ASN A 1 394 ? 14.251 -22.625 -0.034 1.00 73.75 394 ASN A O 1
ATOM 2999 N N . THR A 1 395 ? 15.199 -21.014 -1.273 1.00 76.25 395 THR A N 1
ATOM 3000 C CA . THR A 1 395 ? 14.061 -20.099 -1.171 1.00 76.25 395 THR A CA 1
ATOM 3001 C C . THR A 1 395 ? 13.219 -20.199 -2.436 1.00 76.25 395 THR A C 1
ATOM 3003 O O . THR A 1 395 ? 13.740 -20.124 -3.541 1.00 76.25 395 THR A O 1
ATOM 3006 N N . SER A 1 396 ? 11.908 -20.335 -2.285 1.00 80.19 396 SER A N 1
ATOM 3007 C CA . SER A 1 396 ? 10.938 -20.395 -3.377 1.00 80.19 396 SER A CA 1
ATOM 3008 C C . SER A 1 396 ? 9.838 -19.360 -3.173 1.00 80.19 396 SER A C 1
ATOM 3010 O O . SER A 1 396 ? 9.471 -19.001 -2.049 1.00 80.19 396 SER A O 1
ATOM 3012 N N . ILE A 1 397 ? 9.310 -18.860 -4.284 1.00 79.62 397 ILE A N 1
ATOM 3013 C CA . ILE A 1 397 ? 8.120 -18.022 -4.324 1.00 79.62 397 ILE A CA 1
ATOM 3014 C C . ILE A 1 397 ? 6.950 -18.930 -4.667 1.00 79.62 397 ILE A C 1
ATOM 3016 O O . ILE A 1 397 ? 6.882 -19.490 -5.761 1.00 79.62 397 ILE A O 1
ATOM 3020 N N . ILE A 1 398 ? 6.015 -19.047 -3.732 1.00 81.12 398 ILE A N 1
ATOM 3021 C CA . ILE A 1 398 ? 4.807 -19.846 -3.883 1.00 81.12 398 ILE A CA 1
ATOM 3022 C C . ILE A 1 398 ? 3.633 -18.908 -4.117 1.00 81.12 398 ILE A C 1
ATOM 3024 O O . ILE A 1 398 ? 3.360 -18.007 -3.317 1.00 81.12 398 ILE A O 1
ATOM 3028 N N . ILE A 1 399 ? 2.909 -19.148 -5.208 1.00 79.75 399 ILE A N 1
ATOM 3029 C CA . ILE A 1 399 ? 1.679 -18.426 -5.527 1.00 79.75 399 ILE A CA 1
ATOM 3030 C C . ILE A 1 399 ? 0.631 -19.414 -6.005 1.00 79.75 399 ILE A C 1
ATOM 3032 O O . ILE A 1 399 ? 0.849 -20.188 -6.935 1.00 79.75 399 ILE A O 1
ATOM 3036 N N . GLN A 1 400 ? -0.539 -19.355 -5.382 1.00 73.69 400 GLN A N 1
ATOM 3037 C CA . GLN A 1 400 ? -1.707 -20.081 -5.849 1.00 73.69 400 GLN A CA 1
ATOM 3038 C C . GLN A 1 400 ? -2.447 -19.219 -6.877 1.00 73.69 400 GLN A C 1
ATOM 3040 O O . GLN A 1 400 ? -2.943 -18.147 -6.548 1.00 73.69 400 GLN A O 1
ATOM 3045 N N . GLY A 1 401 ? -2.515 -19.658 -8.127 1.00 67.69 401 GLY A N 1
ATOM 3046 C CA . GLY A 1 401 ? -3.357 -19.032 -9.139 1.00 67.69 401 GLY A CA 1
ATOM 3047 C C . GLY A 1 401 ? -4.846 -19.180 -8.809 1.00 67.69 401 GLY A C 1
ATOM 3048 O O . GLY A 1 401 ? -5.259 -20.079 -8.069 1.00 67.69 401 GLY A O 1
ATOM 3049 N N . GLY A 1 402 ? -5.664 -18.280 -9.359 1.00 60.91 402 GLY A N 1
ATOM 3050 C CA . GLY A 1 402 ? -7.097 -18.208 -9.058 1.00 60.91 402 GLY A CA 1
ATOM 3051 C C . GLY A 1 402 ? -7.880 -19.462 -9.464 1.00 60.91 402 GLY A C 1
ATOM 3052 O O . GLY A 1 402 ? -8.853 -19.813 -8.804 1.00 60.91 402 GLY A O 1
ATOM 3053 N N . ALA A 1 403 ? -7.408 -20.198 -10.475 1.00 63.25 403 ALA A N 1
ATOM 3054 C CA . ALA A 1 403 ? -7.972 -21.479 -10.911 1.00 63.25 403 ALA A CA 1
ATOM 3055 C C . ALA A 1 403 ? -7.517 -22.690 -10.063 1.00 63.25 403 ALA A C 1
ATOM 3057 O O . ALA A 1 403 ? -7.762 -23.839 -10.430 1.00 63.25 403 ALA A O 1
ATOM 3058 N N . GLY A 1 404 ? -6.824 -22.460 -8.942 1.00 61.31 404 GLY A N 1
ATOM 3059 C CA . GLY A 1 404 ? -6.309 -23.515 -8.067 1.00 61.31 404 GLY A CA 1
ATOM 3060 C C . GLY A 1 404 ? -4.995 -24.147 -8.536 1.00 61.31 404 GLY A C 1
ATOM 3061 O O . GLY A 1 404 ? -4.500 -25.064 -7.882 1.00 61.31 404 GLY A O 1
ATOM 3062 N N . ASN A 1 405 ? -4.400 -23.654 -9.626 1.00 70.56 405 ASN A N 1
ATOM 3063 C CA . ASN A 1 405 ? -3.027 -23.987 -9.995 1.00 70.56 405 ASN A CA 1
ATOM 3064 C C . ASN A 1 405 ? -2.052 -23.424 -8.953 1.00 70.56 405 ASN A C 1
ATOM 3066 O O . ASN A 1 405 ? -2.262 -22.340 -8.423 1.00 70.56 405 ASN A O 1
ATOM 3070 N N . ILE A 1 406 ? -0.970 -24.140 -8.663 1.00 66.88 406 ILE A N 1
ATOM 3071 C CA . ILE A 1 406 ? 0.112 -23.635 -7.813 1.00 66.88 406 ILE A CA 1
ATOM 3072 C C . ILE A 1 406 ? 1.316 -23.406 -8.717 1.00 66.88 406 ILE A C 1
ATOM 3074 O O . ILE A 1 406 ? 1.758 -24.326 -9.401 1.00 66.88 406 ILE A O 1
ATOM 3078 N N . SER A 1 407 ? 1.815 -22.175 -8.733 1.00 67.56 407 SER A N 1
ATOM 3079 C CA . SER A 1 407 ? 3.088 -21.825 -9.349 1.00 67.56 407 SER A CA 1
ATOM 3080 C C . SER A 1 407 ? 4.143 -21.755 -8.254 1.00 67.56 407 SER A C 1
ATOM 3082 O O . SER A 1 407 ? 3.951 -21.056 -7.256 1.00 67.56 407 SER A O 1
ATOM 3084 N N . SER A 1 408 ? 5.246 -22.471 -8.454 1.00 67.75 408 SER A N 1
ATOM 3085 C CA . SER A 1 408 ? 6.463 -22.330 -7.659 1.00 67.75 408 SER A CA 1
ATOM 3086 C C . SER A 1 408 ? 7.544 -21.766 -8.562 1.00 67.75 408 SER A C 1
ATOM 3088 O O . SER A 1 408 ? 7.774 -22.294 -9.650 1.00 67.75 408 SER A O 1
ATOM 3090 N N . THR A 1 409 ? 8.176 -20.686 -8.128 1.00 67.38 409 THR A N 1
ATOM 3091 C CA . THR A 1 409 ? 9.368 -20.145 -8.774 1.00 67.38 409 THR A CA 1
ATOM 3092 C C . THR A 1 409 ? 10.494 -20.208 -7.766 1.00 67.38 409 THR A C 1
ATOM 3094 O O . THR A 1 409 ? 10.461 -19.502 -6.757 1.00 67.38 409 THR A O 1
ATOM 3097 N N . ASP A 1 410 ? 11.469 -21.067 -8.027 1.00 67.56 410 ASP A N 1
ATOM 3098 C CA . ASP A 1 410 ? 12.647 -21.163 -7.180 1.00 67.56 410 ASP A CA 1
ATOM 3099 C C . ASP A 1 410 ? 13.498 -19.909 -7.369 1.00 67.56 410 ASP A C 1
ATOM 3101 O O . ASP A 1 410 ? 13.738 -19.454 -8.489 1.00 67.56 410 ASP A O 1
ATOM 3105 N N . LEU A 1 411 ? 13.922 -19.321 -6.256 1.00 58.81 411 LEU A N 1
ATOM 3106 C CA . LEU A 1 411 ? 14.925 -18.277 -6.264 1.00 58.81 411 LEU A CA 1
ATOM 3107 C C . LEU A 1 411 ? 16.276 -18.970 -6.174 1.00 58.81 411 LEU A C 1
ATOM 3109 O O . LEU A 1 411 ? 16.569 -19.632 -5.178 1.00 58.81 411 LEU A O 1
ATOM 3113 N N . GLU A 1 412 ? 17.110 -18.793 -7.197 1.00 58.34 412 GLU A N 1
ATOM 3114 C CA . GLU A 1 412 ? 18.521 -19.174 -7.134 1.00 58.34 412 GLU A CA 1
ATOM 3115 C C . GLU A 1 412 ? 19.232 -18.228 -6.160 1.00 58.34 412 GLU A C 1
ATOM 3117 O O . GLU A 1 412 ? 19.852 -17.235 -6.532 1.00 58.34 412 GLU A O 1
ATOM 3122 N N . TYR A 1 413 ? 19.055 -18.503 -4.871 1.00 53.47 413 TYR A N 1
ATOM 3123 C CA . TYR A 1 413 ? 19.637 -17.763 -3.768 1.00 53.47 413 TYR A CA 1
ATOM 3124 C C . TYR A 1 413 ? 20.144 -18.768 -2.743 1.00 53.47 413 TYR A C 1
ATOM 3126 O O . TYR A 1 413 ? 19.370 -19.527 -2.162 1.00 53.47 413 TYR A O 1
ATOM 3134 N N . THR A 1 414 ? 21.454 -18.773 -2.508 1.00 42.03 414 THR A N 1
ATOM 3135 C CA . THR A 1 414 ? 22.025 -19.504 -1.376 1.00 42.03 414 THR A CA 1
ATOM 3136 C C . THR A 1 414 ? 22.050 -18.543 -0.199 1.00 42.03 414 THR A C 1
ATOM 3138 O O . THR A 1 414 ? 22.828 -17.591 -0.189 1.00 42.03 414 THR A O 1
ATOM 3141 N N . LEU A 1 415 ? 21.170 -18.755 0.778 1.00 42.66 415 LEU A N 1
ATOM 3142 C CA . LEU A 1 415 ? 21.251 -18.054 2.055 1.00 42.66 415 LEU A CA 1
ATOM 3143 C C . LEU A 1 415 ? 22.525 -18.532 2.755 1.00 42.66 415 LEU A C 1
ATOM 3145 O O . LEU A 1 415 ? 22.575 -19.651 3.250 1.00 42.66 415 LEU A O 1
ATOM 3149 N N . THR A 1 416 ? 23.576 -17.716 2.755 1.00 37.50 416 THR A N 1
ATOM 3150 C CA . THR A 1 416 ? 24.831 -18.023 3.457 1.00 37.50 416 THR A CA 1
ATOM 3151 C C . THR A 1 416 ? 24.797 -17.663 4.941 1.00 37.50 416 THR A C 1
ATOM 3153 O O . THR A 1 416 ? 25.841 -17.705 5.586 1.00 37.50 416 THR A O 1
ATOM 3156 N N . ASP A 1 417 ? 23.626 -17.349 5.503 1.00 39.25 417 ASP A N 1
ATOM 3157 C CA . ASP A 1 417 ? 23.501 -17.098 6.935 1.00 39.25 417 ASP A CA 1
ATOM 3158 C C . ASP A 1 417 ? 22.185 -17.642 7.515 1.00 39.25 417 ASP A C 1
ATOM 3160 O O . ASP A 1 417 ? 21.082 -17.267 7.100 1.00 39.25 417 ASP A O 1
ATOM 3164 N N . ASP A 1 418 ? 22.322 -18.540 8.493 1.00 41.31 418 ASP A N 1
ATOM 3165 C CA . ASP A 1 418 ? 21.248 -19.223 9.221 1.00 41.31 418 ASP A CA 1
ATOM 3166 C C . ASP A 1 418 ? 20.661 -18.291 10.291 1.00 41.31 418 ASP A C 1
ATOM 3168 O O . ASP A 1 418 ? 20.765 -18.499 11.500 1.00 41.31 418 ASP A O 1
ATOM 3172 N N . GLY A 1 419 ? 20.035 -17.213 9.833 1.00 40.75 419 GLY A N 1
ATOM 3173 C CA . GLY A 1 419 ? 19.592 -16.118 10.684 1.00 40.75 419 GLY A CA 1
ATOM 3174 C C . GLY A 1 419 ? 18.143 -16.156 11.172 1.00 40.75 419 GLY A C 1
ATOM 3175 O O . GLY A 1 419 ? 17.665 -15.094 11.557 1.00 40.75 419 GLY A O 1
ATOM 3176 N N . ARG A 1 420 ? 17.403 -17.285 11.141 1.00 39.34 420 ARG A N 1
ATOM 3177 C CA . ARG A 1 420 ? 16.187 -17.502 11.981 1.00 39.34 420 ARG A CA 1
ATOM 3178 C C . ARG A 1 420 ? 15.523 -18.876 11.810 1.00 39.34 420 ARG A C 1
ATOM 3180 O O . ARG A 1 420 ? 14.877 -19.138 10.802 1.00 39.34 420 ARG A O 1
ATOM 3187 N N . GLN A 1 421 ? 15.516 -19.676 12.879 1.00 35.88 421 GLN A N 1
ATOM 3188 C CA . GLN A 1 421 ? 14.617 -20.826 13.061 1.00 35.88 421 GLN A CA 1
ATOM 3189 C C . GLN A 1 421 ? 14.277 -20.985 14.562 1.00 35.88 421 GLN A C 1
ATOM 3191 O O . GLN A 1 421 ? 15.134 -21.403 15.334 1.00 35.88 421 GLN A O 1
ATOM 3196 N N . SER A 1 422 ? 13.048 -20.627 14.982 1.00 33.94 422 SER A N 1
ATOM 3197 C CA . SER A 1 422 ? 12.249 -21.247 16.075 1.00 33.94 422 SER A CA 1
ATOM 3198 C C . SER A 1 422 ? 11.229 -20.282 16.711 1.00 33.94 422 SER A C 1
ATOM 3200 O O . SER A 1 422 ? 11.503 -19.112 16.960 1.00 33.94 422 SER A O 1
ATOM 3202 N N . TRP A 1 423 ? 10.053 -20.821 17.057 1.00 40.50 423 TRP A N 1
ATOM 3203 C CA . TRP A 1 423 ? 8.967 -20.190 17.826 1.00 40.50 423 TRP A CA 1
ATOM 3204 C C . TRP A 1 423 ? 9.263 -20.062 19.333 1.00 40.50 423 TRP A C 1
ATOM 3206 O O . TRP A 1 423 ? 8.429 -19.563 20.092 1.00 40.50 423 TRP A O 1
ATOM 3216 N N . ARG A 1 424 ? 10.442 -20.503 19.791 1.00 34.50 424 ARG A N 1
ATOM 3217 C CA . ARG A 1 424 ? 10.946 -20.233 21.140 1.00 34.50 424 ARG A CA 1
ATOM 3218 C C . ARG A 1 424 ? 12.106 -19.248 21.082 1.00 34.50 424 ARG A C 1
ATOM 3220 O O . ARG A 1 424 ? 13.214 -19.587 20.687 1.00 34.50 424 ARG A O 1
ATOM 3227 N N . GLN A 1 425 ? 11.782 -18.038 21.519 1.00 38.50 425 GLN A N 1
ATOM 3228 C CA . GLN A 1 425 ? 12.657 -16.939 21.907 1.00 38.50 425 GLN A CA 1
ATOM 3229 C C . GLN A 1 425 ? 13.952 -17.423 22.589 1.00 38.50 425 GLN A C 1
ATOM 3231 O O . GLN A 1 425 ? 13.883 -18.090 23.622 1.00 38.50 425 GLN A O 1
ATOM 3236 N N . ILE A 1 426 ? 15.119 -17.046 22.056 1.00 36.59 426 ILE A N 1
ATOM 3237 C CA . ILE A 1 426 ? 16.401 -17.109 22.773 1.00 36.59 426 ILE A CA 1
ATOM 3238 C C . ILE A 1 426 ? 17.143 -15.782 22.581 1.00 36.59 426 ILE A C 1
ATOM 3240 O O . ILE A 1 426 ? 17.182 -15.217 21.491 1.00 36.59 426 ILE A O 1
ATOM 3244 N N . PHE A 1 427 ? 17.659 -15.289 23.703 1.00 40.47 427 PHE A N 1
ATOM 3245 C CA . PHE A 1 427 ? 18.392 -14.045 23.888 1.00 40.47 427 PHE A CA 1
ATOM 3246 C C . PHE A 1 427 ? 19.833 -14.138 23.359 1.00 40.47 427 PHE A C 1
ATOM 3248 O O . PHE A 1 427 ? 20.463 -15.183 23.487 1.00 40.47 427 PHE A O 1
ATOM 3255 N N . ASN A 1 428 ? 20.347 -12.992 22.894 1.00 37.56 428 ASN A N 1
ATOM 3256 C CA . ASN A 1 428 ? 21.738 -12.689 22.522 1.00 37.56 428 ASN A CA 1
ATOM 3257 C C . ASN A 1 428 ? 22.355 -13.474 21.359 1.00 37.56 428 ASN A C 1
ATOM 3259 O O . ASN A 1 428 ? 22.863 -14.571 21.568 1.00 37.56 428 ASN A O 1
ATOM 3263 N N . ILE A 1 429 ? 22.512 -12.807 20.206 1.00 29.66 429 ILE A N 1
ATOM 3264 C CA . ILE A 1 429 ? 23.664 -13.018 19.313 1.00 29.66 429 ILE A CA 1
ATOM 3265 C C . ILE A 1 429 ? 24.147 -11.642 18.784 1.00 29.66 429 ILE A C 1
ATOM 3267 O O . ILE A 1 429 ? 23.312 -10.855 18.333 1.00 29.66 429 ILE A O 1
ATOM 3271 N N . PRO A 1 430 ? 25.451 -11.304 18.895 1.00 34.69 430 PRO A N 1
ATOM 3272 C CA . PRO A 1 430 ? 26.065 -10.134 18.262 1.00 34.69 430 PRO A CA 1
ATOM 3273 C C . PRO A 1 430 ? 26.284 -10.356 16.755 1.00 34.69 430 PRO A C 1
ATOM 3275 O O . PRO A 1 430 ? 26.420 -11.495 16.328 1.00 34.69 430 PRO A O 1
ATOM 3278 N N . ARG A 1 431 ? 26.322 -9.238 16.016 1.00 36.22 431 ARG A N 1
ATOM 3279 C CA . ARG A 1 431 ? 26.443 -9.102 14.550 1.00 36.22 431 ARG A CA 1
ATOM 3280 C C . ARG A 1 431 ? 27.342 -10.099 13.832 1.00 36.22 431 ARG A C 1
ATOM 3282 O O . ARG A 1 431 ? 28.451 -10.357 14.352 1.00 36.22 431 ARG A O 1
#

Radius of gyration: 22.71 Å; Cα contacts (8 Å, |Δi|>4): 1123; chains: 1; bounding box: 62×46×58 Å

pLDDT: mean 90.16, std 13.07, range [29.66, 98.88]

Nearest PDB structures (foldseek):
  8t1y-assembly1_A  TM=4.388E-01  e=1.156E-04  Porphyromonas gingivalis
  8gn6-assembly3_C  TM=4.257E-01  e=1.156E-04  Porphyromonas gingivalis
  8bf4-assembly1_F  TM=3.852E-01  e=1.828E-04  Mus musculus
  4qqs-assembly1_A  TM=3.675E-01  e=3.515E-03  Halothermothrix orenii H 168
  7pud-assembly1_A  TM=2.718E-01  e=5.695E+00  Physcomitrium patens

Organism: NCBI:txid1137799